Protein AF-0000000082643276 (afdb_homodimer)

Radius of gyration: 28.55 Å; Cα contacts (8 Å, |Δi|>4): 1232; chains: 2; bounding box: 53×88×65 Å

Foldseek 3Di:
DDFAEEEAEEPCLVVLCVVVVVVPDNHHYDRDYLQPDDQVSLLRGQEYEEQAHGPNDDNNNHQEYEHAALADCRPFAVDDDDPRHFYFYFDDCLLVLLLCVVVVVVQCVQVVVVVVVVCVVVVHDDDDDGDQLLPAEEEEEDQPPNVQSNLQSSVVSNHAYEYEDQVQDDDPSHPGGGYPVCLLVRQCRHQEYEYQDHDYPVQQQCAALVNLVSAAQHEYEYLHEARSHDVVSVVVSCVVNSYVAYEYQYHPDPPPDPPDPLVPPPRYHYHPNVSGDRDSVSSNVRVVVQVVCVVVVHDDPRTDDSVVSD/DDFAEEEAEEPCLVVLCVVVVVVPDNHHYDRDYLQPDDQVSLLRGQEYEEQAAGPNDDNNNHQEYEHAALADCRPFAVDDDDPRHWYFYFDDCLLVLLLCVVVVVVQCVQVVVVVVVVCVVVVHDDDDDGDQLLPAEEEEEDQPPSVQSNLQSSVVSNHAYEYEDQVQDDDPSHPGGGYPVCLLVRQCRHQEYEYQDHDYPVQQQCAALVNLVSAAQHEYEYLHEARSHDVVSVVVSCVVNSYVAYEYQYHPDPPPDPPDPLVPPPRYHYHPNVSGDRDSVSSNVRVVVQVVCVVVVHDDPRTDDSVRSD

Sequence (620 aa):
MQLENILVTGRLYQDMARMLQGKQMNKNFLFVEEDEVCRDDFFWADVYVGFRPTAYFEFGNIRWVHSLGAGVDSFLFNREWKEDVLLTRTIGSFGRQISEYCLSYILRDLQCHDVYGWYQSQQQWKPLAPKPLQEQRIVIYGTGMIGQELAKHLRFFGAQSIGISLSGRAKPHFTDVVPVGRAKEVLPKADWVISTLPLTQQTYRLFSEEIFSYVKNAGFINVGRGDTVDEVALLNALESRHLRLAILDVFTKEPLPLESPLWQHPNVIITPHISALTSPEEAVRCFLETLQNIEMNKPLHNRVDIRKGYMQLENILVTGRLYQDMARMLQGKQMNKNFLFVEEDEVCRDDFFWADVYVGFRPTAYFEFGNIRWVHSLGAGVDSFLFNREWKEDVLLTRTIGSFGRQISEYCLSYILRDLQCHDVYGWYQSQQQWKPLAPKPLQEQRIVIYGTGMIGQELAKHLRFFGAQSIGISLSGRAKPHFTDVVPVGRAKEVLPKADWVISTLPLTQQTYRLFSEEIFSYVKNAGFINVGRGDTVDEVALLNALESRHLRLAILDVFTKEPLPLESPLWQHPNVIITPHISALTSPEEAVRCFLETLQNIEMNKPLHNRVDIRKGY

Solvent-accessible surface area (backbone atoms only — not comparable to full-atom values): 32160 Å² total; per-residue (Å²): 114,93,73,48,29,37,34,31,26,40,95,49,24,66,58,37,45,62,58,53,67,68,64,73,63,96,56,46,76,44,72,38,54,51,91,69,56,48,59,66,54,27,60,62,15,26,28,42,34,24,63,54,72,46,97,56,64,58,56,73,50,39,42,34,37,38,27,50,33,76,63,48,31,74,59,40,52,97,46,83,74,65,84,83,40,47,45,32,36,37,69,76,65,47,22,59,38,36,33,53,46,53,48,21,54,52,34,34,58,35,61,38,49,67,59,35,52,52,30,33,76,65,59,47,83,70,76,68,85,54,56,63,60,45,77,39,34,33,33,30,37,28,63,51,71,46,34,29,41,31,27,40,57,42,38,74,59,49,23,44,30,36,28,30,30,86,80,21,64,78,52,73,57,39,81,42,37,38,28,58,91,51,43,70,76,53,35,50,71,21,48,30,38,37,33,54,36,69,42,30,87,84,31,49,39,52,46,23,56,70,56,41,67,37,29,53,50,14,34,36,36,36,69,38,42,20,53,24,41,29,64,67,35,50,53,50,24,46,73,71,44,20,26,62,32,37,40,34,27,46,46,76,50,80,72,69,58,81,80,45,69,62,55,71,39,88,51,44,46,60,49,67,56,56,48,54,74,75,45,52,66,53,46,49,50,40,51,49,53,50,51,51,24,51,64,66,71,43,85,66,93,44,56,47,39,76,91,69,37,82,112,92,73,48,30,36,35,31,27,39,96,50,23,65,56,37,47,62,58,51,66,69,65,73,63,99,56,47,76,46,73,39,53,49,91,68,56,48,58,66,53,28,60,63,14,26,28,41,34,25,62,55,72,46,97,55,64,57,56,73,51,39,43,35,38,38,27,53,31,76,63,48,30,74,58,40,55,97,46,83,72,64,85,83,41,47,46,31,35,35,70,76,65,47,21,60,37,37,32,53,45,53,48,20,54,52,33,35,59,34,60,39,50,68,59,34,52,51,30,34,76,65,61,48,82,71,78,68,85,54,54,62,60,45,75,38,36,33,34,30,35,28,63,52,71,46,34,29,42,30,27,41,57,41,38,76,60,49,24,46,29,35,28,29,30,84,81,22,65,79,52,73,58,38,81,42,36,37,28,58,90,52,43,71,76,53,35,50,71,20,48,30,39,35,35,53,36,67,43,30,86,82,31,49,39,51,43,23,57,70,56,42,66,35,30,52,50,14,34,35,36,38,70,38,42,20,53,24,43,30,64,67,35,49,52,50,24,45,73,72,43,21,24,62,34,38,39,33,26,45,47,76,50,80,72,69,57,80,81,45,68,63,55,71,39,89,49,43,46,61,48,67,56,55,47,53,74,75,46,52,66,52,45,48,50,41,51,50,52,50,50,49,24,52,65,66,70,42,86,66,91,44,55,48,40,75,91,71,36,81

Organism: NCBI:txid247480

Secondary structure (DSSP, 8-state):
----EEEE-STTHHHHHHHHHTT--SSEEEE--GGG--HHHHHH-SEEEESS--TT---TT--EEEESSS--HHHHTT----TTSEEEE--STHHHHHHHHHHHHHHHHHTTHHHHHHHHHTT-----PPPPGGG-EEEEE--SHHHHHHHHHHHHTT-EEEEEESS----TT-SEEEEGGGHHHHGGG-SEEEE-----TTTTT-BSHHHHHH-SSEEEEE-S-GGGB-HHHHHHHHHTTSEEEEEES--SSSSPPTT-GGGT-TTEEE--S-SS---HHHHHHHHHHHHHHHHTT---TTB--TTTT-/----EEEE-STTHHHHHHHHHTT--SSEEEE--GGG--HHHHHH-SEEEESS--TT---TT--EEEESSS--HHHHTT----TTSEEEE--STHHHHHHHHHHHHHHHHHTTHHHHHHHHHTT-----PPPPGGG-EEEEE--SHHHHHHHHHHHHTT-EEEEEESS----TT-SEEEEGGGHHHHGGG-SEEEE-----TTTTT-BSHHHHHH--SEEEEE-S-GGGB-HHHHHHHHHTTSEEEEEES--SSSSPPTT-GGGT-TTEEE--S-SS---HHHHHHHHHHHHHHHHTT---TTB--TTTT-

pLDDT: mean 96.64, std 3.04, range [72.56, 98.94]

Nearest PDB structures (foldseek):
  3hg7-assembly1_A  TM=8.848E-01  e=7.374E-30  Aeromonas salmonicida subsp. salmonicida A449
  5vg6-assembly2_B  TM=8.980E-01  e=2.659E-27  Xanthobacter autotrophicus Py2
  4n18-assembly1_A-2  TM=8.688E-01  e=8.371E-26  Klebsiella pneumoniae 342
  6p35-assembly1_A  TM=8.438E-01  e=7.559E-25  Escherichia coli BL21(DE3)
  3pp8-assembly1_A-2  TM=8.142E-01  e=5.380E-24  Salmonella enterica subsp. enterica serovar Typhimurium str. LT2

InterPro domains:
  IPR006140 D-isomer specific 2-hydroxyacid dehydrogenase, NAD-binding domain [PF02826] (119-275)
  IPR036291 NAD(P)-binding domain superfamily [SSF51735] (98-275)

Structure (mmCIF, N/CA/C/O backbone):
data_AF-0000000082643276-model_v1
#
loop_
_entity.id
_entity.type
_entity.pdbx_description
1 polymer 'Phosphoglycerate dehydrogenase-like enzyme'
#
loop_
_atom_site.group_PDB
_atom_site.id
_atom_site.type_symbol
_atom_site.label_atom_id
_atom_site.label_alt_id
_atom_site.label_comp_id
_atom_site.label_asym_id
_atom_site.label_entity_id
_atom_site.label_seq_id
_atom_site.pdbx_PDB_ins_code
_atom_site.Cartn_x
_atom_site.Cartn_y
_atom_site.Cartn_z
_atom_site.occupancy
_atom_site.B_iso_or_equiv
_atom_site.auth_seq_id
_atom_site.auth_comp_id
_atom_site.auth_asym_id
_atom_site.auth_atom_id
_atom_site.pdbx_PDB_model_num
ATOM 1 N N . MET A 1 1 ? -8.695 -28.203 -34.219 1 72.69 1 MET A N 1
ATOM 2 C CA . MET A 1 1 ? -8.734 -29.266 -33.219 1 72.69 1 MET A CA 1
ATOM 3 C C . MET A 1 1 ? -10.133 -29.422 -32.625 1 72.69 1 MET A C 1
ATOM 5 O O . MET A 1 1 ? -10.75 -28.438 -32.219 1 72.69 1 MET A O 1
ATOM 9 N N . GLN A 1 2 ? -10.773 -30.469 -32.875 1 80.5 2 GLN A N 1
ATOM 10 C CA . GLN A 1 2 ? -12.117 -30.672 -32.375 1 80.5 2 GLN A CA 1
ATOM 11 C C . GLN A 1 2 ? -12.094 -31.094 -30.891 1 80.5 2 GLN A C 1
ATOM 13 O O . GLN A 1 2 ? -11.508 -32.125 -30.562 1 80.5 2 GLN A O 1
ATOM 18 N N . LEU A 1 3 ? -12.461 -30.234 -29.969 1 91.94 3 LEU A N 1
ATOM 19 C CA . LEU A 1 3 ? -12.5 -30.469 -28.531 1 91.94 3 LEU A CA 1
ATOM 20 C C . LEU A 1 3 ? -13.938 -30.641 -28.047 1 91.94 3 LEU A C 1
ATOM 22 O O . LEU A 1 3 ? -14.727 -29.688 -28.125 1 91.94 3 LEU A O 1
ATOM 26 N N . GLU A 1 4 ? -14.258 -31.828 -27.578 1 95 4 GLU A N 1
ATOM 27 C CA . GLU A 1 4 ? -15.648 -32.094 -27.25 1 95 4 GLU A CA 1
ATOM 28 C C . GLU A 1 4 ? -15.812 -32.469 -25.781 1 95 4 GLU A C 1
ATOM 30 O O . GLU A 1 4 ? -16.781 -32.062 -25.141 1 95 4 GLU A O 1
ATOM 35 N N . ASN A 1 5 ? -14.898 -33.281 -25.234 1 97.38 5 ASN A N 1
ATOM 36 C CA . ASN A 1 5 ? -14.977 -33.781 -23.875 1 97.38 5 ASN A CA 1
ATOM 37 C C . ASN A 1 5 ? -14 -33.094 -22.953 1 97.38 5 ASN A C 1
ATOM 39 O O . ASN A 1 5 ? -12.781 -33.25 -23.094 1 97.38 5 ASN A O 1
ATOM 43 N N . ILE A 1 6 ? -14.555 -32.344 -21.984 1 98 6 ILE A N 1
ATOM 44 C CA . ILE A 1 6 ? -13.734 -31.453 -21.156 1 98 6 ILE A CA 1
ATOM 45 C C . ILE A 1 6 ? -13.82 -31.906 -19.703 1 98 6 ILE A C 1
ATOM 47 O O . ILE A 1 6 ? -14.898 -31.891 -19.109 1 98 6 ILE A O 1
ATOM 51 N N . LEU A 1 7 ? -12.695 -32.312 -19.141 1 98.12 7 LEU A N 1
ATOM 52 C CA . LEU A 1 7 ? -12.586 -32.688 -17.719 1 98.12 7 LEU A CA 1
ATOM 53 C C . LEU A 1 7 ? -12.109 -31.484 -16.906 1 98.12 7 LEU A C 1
ATOM 55 O O . LEU A 1 7 ? -11.023 -30.953 -17.141 1 98.12 7 LEU A O 1
ATOM 59 N N . VAL A 1 8 ? -12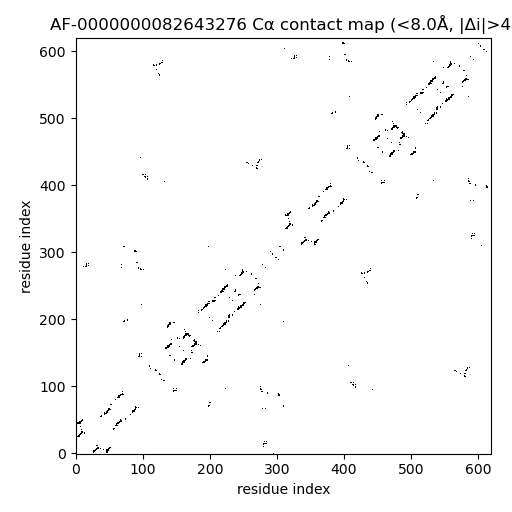.906 -30.984 -15.961 1 98.38 8 VAL A N 1
ATOM 60 C CA . VAL A 1 8 ? -12.578 -29.859 -15.094 1 98.38 8 VAL A CA 1
ATOM 61 C C . VAL A 1 8 ? -12.477 -30.328 -13.648 1 98.38 8 VAL A C 1
ATOM 63 O O . VAL A 1 8 ? -13.391 -30.984 -13.133 1 98.38 8 VAL A O 1
ATOM 66 N N . THR A 1 9 ? -11.359 -30.094 -13.039 1 98.12 9 THR A N 1
ATOM 67 C CA . THR A 1 9 ? -11.156 -30.469 -11.641 1 98.12 9 THR A CA 1
ATOM 68 C C . THR A 1 9 ? -10.484 -29.328 -10.875 1 98.12 9 THR A C 1
ATOM 70 O O . THR A 1 9 ? -10.375 -28.203 -11.375 1 98.12 9 THR A O 1
ATOM 73 N N . GLY A 1 10 ? -10.133 -29.594 -9.602 1 95.5 10 GLY A N 1
ATOM 74 C CA . GLY A 1 10 ? -9.516 -28.594 -8.758 1 95.5 10 GLY A CA 1
ATOM 75 C C . GLY A 1 10 ? -10.508 -27.859 -7.867 1 95.5 10 GLY A C 1
ATOM 76 O O . GLY A 1 10 ? -11.695 -28.172 -7.875 1 95.5 10 GLY A O 1
ATOM 77 N N . ARG A 1 11 ? -10.055 -26.859 -7.172 1 94.31 11 ARG A N 1
ATOM 78 C CA . ARG A 1 11 ? -10.844 -26.219 -6.113 1 94.31 11 ARG A CA 1
ATOM 79 C C . ARG A 1 11 ? -11.953 -25.359 -6.699 1 94.31 11 ARG A C 1
ATOM 81 O O . ARG A 1 11 ? -12.898 -24.984 -5.992 1 94.31 11 ARG A O 1
ATOM 88 N N . LEU A 1 12 ? -11.836 -25.078 -8.016 1 97.19 12 LEU A N 1
ATOM 89 C CA . LEU A 1 12 ? -12.82 -24.172 -8.609 1 97.19 12 LEU A CA 1
ATOM 90 C C . LEU A 1 12 ? -13.852 -24.953 -9.422 1 97.19 12 LEU A C 1
ATOM 92 O O . LEU A 1 12 ? -14.711 -24.359 -10.07 1 97.19 12 LEU A O 1
ATOM 96 N N . TYR A 1 13 ? -13.797 -26.266 -9.422 1 97.44 13 TYR A N 1
ATOM 97 C CA . TYR A 1 13 ? -14.555 -27.047 -10.398 1 97.44 13 TYR A CA 1
ATOM 98 C C . TYR A 1 13 ? -16.062 -26.828 -10.219 1 97.44 13 TYR A C 1
ATOM 100 O O . TYR A 1 13 ? -16.797 -26.75 -11.195 1 97.44 13 TYR A O 1
ATOM 108 N N . GLN A 1 14 ? -16.516 -26.625 -8.93 1 97.62 14 GLN A N 1
ATOM 109 C CA . GLN A 1 14 ? -17.953 -26.438 -8.695 1 97.62 14 GLN A CA 1
ATOM 110 C C . GLN A 1 14 ? -18.406 -25.078 -9.188 1 97.62 14 GLN A C 1
ATOM 112 O O . GLN A 1 14 ? -19.469 -24.969 -9.812 1 97.62 14 GLN A O 1
ATOM 117 N N . ASP A 1 15 ? -17.641 -24.125 -8.82 1 97.56 15 ASP A N 1
ATOM 118 C CA . ASP A 1 15 ? -17.984 -22.781 -9.281 1 97.56 15 ASP A CA 1
ATOM 119 C C . ASP A 1 15 ? -17.984 -22.703 -10.805 1 97.56 15 ASP A C 1
ATOM 121 O O . ASP A 1 15 ? -18.859 -22.078 -11.398 1 97.56 15 ASP A O 1
ATOM 125 N N . MET A 1 16 ? -17 -23.312 -11.422 1 97.5 16 MET A N 1
ATOM 126 C CA . MET A 1 16 ? -16.922 -23.328 -12.883 1 97.5 16 MET A CA 1
ATOM 127 C C . MET A 1 16 ? -18.109 -24.062 -13.492 1 97.5 16 MET A C 1
ATOM 129 O O . MET A 1 16 ? -18.641 -23.656 -14.523 1 97.5 16 MET A O 1
ATOM 133 N N . ALA A 1 17 ? -18.531 -25.141 -12.852 1 96.88 17 ALA A N 1
ATOM 134 C CA . ALA A 1 17 ? -19.688 -25.891 -13.32 1 96.88 17 ALA A CA 1
ATOM 135 C C . ALA A 1 17 ? -20.938 -25.016 -13.375 1 96.88 17 ALA A C 1
ATOM 137 O O . ALA A 1 17 ? -21.641 -25 -14.383 1 96.88 17 ALA A O 1
ATOM 138 N N . ARG A 1 18 ? -21.156 -24.266 -12.352 1 95.88 18 ARG A N 1
ATOM 139 C CA . ARG A 1 18 ? -22.312 -23.391 -12.273 1 95.88 18 ARG A CA 1
ATOM 140 C C . ARG A 1 18 ? -22.297 -22.344 -13.383 1 95.88 18 ARG A C 1
ATOM 142 O O . ARG A 1 18 ? -23.328 -22.047 -13.984 1 95.88 18 ARG A O 1
ATOM 149 N N . MET A 1 19 ? -21.094 -21.859 -13.688 1 96 19 MET A N 1
ATOM 150 C CA . MET A 1 19 ? -20.969 -20.781 -14.664 1 96 19 MET A CA 1
ATOM 151 C C . MET A 1 19 ? -21.031 -21.328 -16.094 1 96 19 MET A C 1
ATOM 153 O O . MET A 1 19 ? -21.625 -20.688 -16.969 1 96 19 MET A O 1
ATOM 157 N N . LEU A 1 20 ? -20.484 -22.469 -16.297 1 95.06 20 LEU A N 1
ATOM 158 C CA . LEU A 1 20 ? -20.359 -23.016 -17.641 1 95.06 20 LEU A CA 1
ATOM 159 C C . LEU A 1 20 ? -21.656 -23.719 -18.062 1 95.06 20 LEU A C 1
ATOM 161 O O . LEU A 1 20 ? -21.984 -23.75 -19.234 1 95.06 20 LEU A O 1
ATOM 165 N N . GLN A 1 21 ? -22.281 -24.344 -17.156 1 89.06 21 GLN A N 1
ATOM 166 C CA . GLN A 1 21 ? -23.547 -24.984 -17.469 1 89.06 21 GLN A CA 1
ATOM 167 C C . GLN A 1 21 ? -24.609 -23.969 -17.859 1 89.06 21 GLN A C 1
ATOM 169 O O . GLN A 1 21 ? -25.516 -24.266 -18.641 1 89.06 21 GLN A O 1
ATOM 174 N N . GLY A 1 22 ? -24.484 -22.734 -17.375 1 81.81 22 GLY A N 1
ATOM 175 C CA . GLY A 1 22 ? -25.391 -21.656 -17.734 1 81.81 22 GLY A CA 1
ATOM 176 C C . GLY A 1 22 ? -25.188 -21.156 -19.156 1 81.81 22 GLY A C 1
ATOM 177 O O . GLY A 1 22 ? -26.078 -20.547 -19.734 1 81.81 22 GLY A O 1
ATOM 178 N N . LYS A 1 23 ? -24.094 -21.25 -19.859 1 84.19 23 LYS A N 1
ATOM 179 C CA . LYS A 1 23 ? -23.734 -20.641 -21.156 1 84.19 23 LYS A CA 1
ATOM 180 C C . LYS A 1 23 ? -24.094 -21.562 -22.312 1 84.19 23 LYS A C 1
ATOM 182 O O . LYS A 1 23 ? -24.078 -21.156 -23.469 1 84.19 23 LYS A O 1
ATOM 187 N N . GLN A 1 24 ? -24.906 -22.531 -22.188 1 77.5 24 GLN A N 1
ATOM 188 C CA . GLN A 1 24 ? -25.375 -23.453 -23.219 1 77.5 24 GLN A CA 1
ATOM 189 C C . GLN A 1 24 ? -24.266 -23.734 -24.234 1 77.5 24 GLN A C 1
ATOM 191 O O . GLN A 1 24 ? -24.391 -23.359 -25.406 1 77.5 24 GLN A O 1
ATOM 196 N N . MET A 1 25 ? -23.234 -24.281 -23.922 1 83.94 25 MET A N 1
ATOM 197 C CA . MET A 1 25 ? -22.125 -24.656 -24.812 1 83.94 25 MET A CA 1
ATOM 198 C C . MET A 1 25 ? -22.344 -26.062 -25.375 1 83.94 25 MET A C 1
ATOM 200 O O . MET A 1 25 ? -22.984 -26.906 -24.75 1 83.94 25 MET A O 1
ATOM 204 N N . ASN A 1 26 ? -21.969 -26.234 -26.688 1 89 26 ASN A N 1
ATOM 205 C CA . ASN A 1 26 ? -22.047 -27.531 -27.344 1 89 26 ASN A CA 1
ATOM 206 C C . ASN A 1 26 ? -20.828 -28.391 -27.016 1 89 26 ASN A C 1
ATOM 208 O O . ASN A 1 26 ? -20.109 -28.812 -27.922 1 89 26 ASN A O 1
ATOM 212 N N . LYS A 1 27 ? -20.484 -28.547 -25.719 1 94.81 27 LYS A N 1
ATOM 213 C CA . LYS A 1 27 ? -19.375 -29.359 -25.203 1 94.81 27 LYS A CA 1
ATOM 214 C C . LYS A 1 27 ? -19.844 -30.297 -24.094 1 94.81 27 LYS A C 1
ATOM 216 O O . LYS A 1 27 ? -20.891 -30.062 -23.484 1 94.81 27 LYS A O 1
ATOM 221 N N . ASN A 1 28 ? -19.156 -31.391 -23.938 1 95.81 28 ASN A N 1
ATOM 222 C CA . ASN A 1 28 ? -19.406 -32.312 -22.828 1 95.81 28 ASN A CA 1
ATOM 223 C C . ASN A 1 28 ? -18.453 -32.031 -21.672 1 95.81 28 ASN A C 1
ATOM 225 O O . ASN A 1 28 ? -17.25 -32.281 -21.766 1 95.81 28 ASN A O 1
ATOM 229 N N . PHE A 1 29 ? -19.031 -31.531 -20.578 1 96.81 29 PHE A N 1
ATOM 230 C CA . PHE A 1 29 ? -18.203 -31.234 -19.422 1 96.81 29 PHE A CA 1
ATOM 231 C C . PHE A 1 29 ? -18.359 -32.312 -18.359 1 96.81 29 PHE A C 1
ATOM 233 O O . PHE A 1 29 ? -19.453 -32.812 -18.125 1 96.81 29 PHE A O 1
ATOM 240 N N . LEU A 1 30 ? -17.281 -32.688 -17.797 1 97.25 30 LEU A N 1
ATOM 241 C CA . LEU A 1 30 ? -17.234 -33.5 -16.594 1 97.25 30 LEU A CA 1
ATOM 242 C C . LEU A 1 30 ? -16.531 -32.75 -15.469 1 97.25 30 LEU A C 1
ATOM 244 O O . LEU A 1 30 ? -15.336 -32.469 -15.57 1 97.25 30 LEU A O 1
ATOM 248 N N . PHE A 1 31 ? -17.25 -32.406 -14.453 1 97.88 31 PHE A N 1
ATOM 249 C CA . PHE A 1 31 ? -16.719 -31.719 -13.281 1 97.88 31 PHE A CA 1
ATOM 250 C C . PHE A 1 31 ? -16.516 -32.719 -12.133 1 97.88 31 PHE A C 1
ATOM 252 O O . PHE A 1 31 ? -17.469 -33.312 -11.641 1 97.88 31 PHE A O 1
ATOM 259 N N . VAL A 1 32 ? -15.227 -32.875 -11.773 1 97.12 32 VAL A N 1
ATOM 260 C CA . VAL A 1 32 ? -14.906 -33.906 -10.812 1 97.12 32 VAL A CA 1
ATOM 261 C C . VAL A 1 32 ? -13.953 -33.375 -9.75 1 97.12 32 VAL A C 1
ATOM 263 O O . VAL A 1 32 ? -13.055 -32.594 -10.062 1 97.12 32 VAL A O 1
ATOM 266 N N . GLU A 1 33 ? -14.195 -33.75 -8.523 1 96.56 33 GLU A N 1
ATOM 267 C CA . GLU A 1 33 ? -13.242 -33.438 -7.465 1 96.56 33 GLU A CA 1
ATOM 268 C C . GLU A 1 33 ? -11.883 -34.062 -7.742 1 96.56 33 GLU A C 1
ATOM 270 O O . GLU A 1 33 ? -11.797 -35.188 -8.25 1 96.56 33 GLU A O 1
ATOM 275 N N . GLU A 1 34 ? -10.898 -33.344 -7.387 1 95.31 34 GLU A N 1
ATOM 276 C CA . GLU A 1 34 ? -9.531 -33.75 -7.723 1 95.31 34 GLU A CA 1
ATOM 277 C C . GLU A 1 34 ? -9.234 -35.188 -7.301 1 95.31 34 GLU A C 1
ATOM 279 O O . GLU A 1 34 ? -8.648 -35.938 -8.062 1 95.31 34 GLU A O 1
ATOM 284 N N . ASP A 1 35 ? -9.648 -35.594 -6.109 1 94.69 35 ASP A N 1
ATOM 285 C CA . ASP A 1 35 ? -9.328 -36.906 -5.547 1 94.69 35 ASP A CA 1
ATOM 286 C C . ASP A 1 35 ? -10.188 -38 -6.172 1 94.69 35 ASP A C 1
ATOM 288 O O . ASP A 1 35 ? -9.914 -39.188 -5.996 1 94.69 35 ASP A O 1
ATOM 292 N N . GLU A 1 36 ? -11.164 -37.594 -6.938 1 96.44 36 GLU A N 1
ATOM 293 C CA . GLU A 1 36 ? -12.102 -38.562 -7.508 1 96.44 36 GLU A CA 1
ATOM 294 C C . GLU A 1 36 ? -11.82 -38.781 -8.992 1 96.44 36 GLU A C 1
ATOM 296 O O . GLU A 1 36 ? -12.438 -39.656 -9.625 1 96.44 36 GLU A O 1
ATOM 301 N N . VAL A 1 37 ? -10.945 -38 -9.516 1 96.75 37 VAL A N 1
ATOM 302 C CA . VAL A 1 37 ? -10.586 -38.219 -10.914 1 96.75 37 VAL A CA 1
ATOM 303 C C . VAL A 1 37 ? -9.945 -39.562 -11.102 1 96.75 37 VAL A C 1
ATOM 305 O O . VAL A 1 37 ? -9.023 -39.938 -10.367 1 96.75 37 VAL A O 1
ATOM 308 N N . CYS A 1 38 ? -10.336 -40.344 -12.047 1 95.19 38 CYS A N 1
ATOM 309 C CA . CYS A 1 38 ? -9.797 -41.688 -12.281 1 95.19 38 CYS A CA 1
ATOM 310 C C . CYS A 1 38 ? -9.195 -41.781 -13.68 1 95.19 38 CYS A C 1
ATOM 312 O O . CYS A 1 38 ? -9.297 -40.844 -14.477 1 95.19 38 CYS A O 1
ATOM 314 N N . ARG A 1 39 ? -8.641 -42.906 -13.914 1 94.12 39 ARG A N 1
ATOM 315 C CA . ARG A 1 39 ? -7.934 -43.125 -15.172 1 94.12 39 ARG A CA 1
ATOM 316 C C . ARG A 1 39 ? -8.883 -43.031 -16.359 1 94.12 39 ARG A C 1
ATOM 318 O O . ARG A 1 39 ? -8.523 -42.469 -17.391 1 94.12 39 ARG A O 1
ATOM 325 N N . ASP A 1 40 ? -10.023 -43.562 -16.219 1 95.56 40 ASP A N 1
ATOM 326 C CA . ASP A 1 40 ? -11 -43.594 -17.312 1 95.56 40 ASP A CA 1
ATOM 327 C C . ASP A 1 40 ? -11.359 -42.156 -17.766 1 95.56 40 ASP A C 1
ATOM 329 O O . ASP A 1 40 ? -11.672 -41.938 -18.938 1 95.56 40 ASP A O 1
ATOM 333 N N . ASP A 1 41 ? -11.328 -41.25 -16.844 1 96.75 41 ASP A N 1
ATOM 334 C CA . ASP A 1 41 ? -11.641 -39.875 -17.188 1 96.75 41 ASP A CA 1
ATOM 335 C C . ASP A 1 41 ? -10.664 -39.312 -18.219 1 96.75 41 ASP A C 1
ATOM 337 O O . ASP A 1 41 ? -11.055 -38.531 -19.094 1 96.75 41 ASP A O 1
ATOM 341 N N . PHE A 1 42 ? -9.43 -39.719 -18.172 1 96.12 42 PHE A N 1
ATOM 342 C CA . PHE A 1 42 ? -8.391 -39.219 -19.062 1 96.12 42 PHE A CA 1
ATOM 343 C C . PHE A 1 42 ? -8.523 -39.844 -20.453 1 96.12 42 PHE A C 1
ATOM 345 O O . PHE A 1 42 ? -8.023 -39.281 -21.438 1 96.12 42 PHE A O 1
ATOM 352 N N . PHE A 1 43 ? -9.172 -40.969 -20.516 1 95.75 43 PHE A N 1
ATOM 353 C CA . PHE A 1 43 ? -9.414 -41.625 -21.812 1 95.75 43 PHE A CA 1
ATOM 354 C C . PHE A 1 43 ? -10.711 -41.125 -22.422 1 95.75 43 PHE A C 1
ATOM 356 O O . PHE A 1 43 ? -10.914 -41.219 -23.641 1 95.75 43 PHE A O 1
ATOM 363 N N . TRP A 1 44 ? -11.453 -40.531 -21.578 1 96.5 44 TRP A N 1
ATOM 364 C CA . TRP A 1 44 ? -12.688 -39.938 -22.062 1 96.5 44 TRP A CA 1
ATOM 365 C C . TRP A 1 44 ? -12.43 -38.5 -22.547 1 96.5 44 TRP A C 1
ATOM 367 O O . TRP A 1 44 ? -12.961 -38.094 -23.594 1 96.5 44 TRP A O 1
ATOM 377 N N . ALA A 1 45 ? -11.617 -37.781 -21.891 1 97.06 45 ALA A N 1
ATOM 378 C CA . ALA A 1 45 ? -11.477 -36.344 -22.062 1 97.06 45 ALA A CA 1
ATOM 379 C C . ALA A 1 45 ? -10.523 -36.031 -23.203 1 97.06 45 ALA A C 1
ATOM 381 O O . ALA A 1 45 ? -9.508 -36.719 -23.391 1 97.06 45 ALA A O 1
ATOM 382 N N . ASP A 1 46 ? -10.828 -34.844 -23.891 1 96.81 46 ASP A N 1
ATOM 383 C CA . ASP A 1 46 ? -9.93 -34.188 -24.844 1 96.81 46 ASP A CA 1
ATOM 384 C C . ASP A 1 46 ? -9.125 -33.094 -24.156 1 96.81 46 ASP A C 1
ATOM 386 O O . ASP A 1 46 ? -8.062 -32.688 -24.641 1 96.81 46 ASP A O 1
ATOM 390 N N . VAL A 1 47 ? -9.781 -32.594 -23.188 1 98.19 47 VAL A N 1
ATOM 391 C CA . VAL A 1 47 ? -9.25 -31.422 -22.516 1 98.19 47 VAL A CA 1
ATOM 392 C C . VAL A 1 47 ? -9.195 -31.688 -21 1 98.19 47 VAL A C 1
ATOM 394 O O . VAL A 1 47 ? -10.148 -32.219 -20.422 1 98.19 47 VAL A O 1
ATOM 397 N N . TYR A 1 48 ? -8.086 -31.328 -20.375 1 98.31 48 TYR A N 1
ATOM 398 C CA . TYR A 1 48 ? -7.941 -31.344 -18.938 1 98.31 48 TYR A CA 1
ATOM 399 C C . TYR A 1 48 ? -7.797 -29.938 -18.375 1 98.31 48 TYR A C 1
ATOM 401 O O . TYR A 1 48 ? -6.926 -29.172 -18.812 1 98.31 48 TYR A O 1
ATOM 409 N N . VAL A 1 49 ? -8.648 -29.531 -17.469 1 98.56 49 VAL A N 1
ATOM 410 C CA . VAL A 1 49 ? -8.633 -28.219 -16.844 1 98.56 49 VAL A CA 1
ATOM 411 C C . VAL A 1 49 ? -8.461 -28.359 -15.336 1 98.56 49 VAL A C 1
ATOM 413 O O . VAL A 1 49 ? -9.305 -28.953 -14.664 1 98.56 49 VAL A O 1
ATOM 416 N N . GLY A 1 50 ? -7.391 -27.859 -14.805 1 98 50 GLY A N 1
ATOM 417 C CA . GLY A 1 50 ? -7.137 -27.922 -13.375 1 98 50 GLY A CA 1
ATOM 418 C C . GLY A 1 50 ? -5.898 -27.141 -12.961 1 98 50 GLY A C 1
ATOM 419 O O . GLY A 1 50 ? -5.25 -26.5 -13.789 1 98 50 GLY A O 1
ATOM 420 N N . PHE A 1 51 ? -5.566 -27.188 -11.695 1 97.31 51 PHE A N 1
ATOM 421 C CA . PHE A 1 51 ? -4.422 -26.453 -11.172 1 97.31 51 PHE A CA 1
ATOM 422 C C . PHE A 1 51 ? -3.15 -27.281 -11.281 1 97.31 51 PHE A C 1
ATOM 424 O O . PHE A 1 51 ? -2.051 -26.734 -11.375 1 97.31 51 PHE A O 1
ATOM 431 N N . ARG A 1 52 ? -3.299 -28.516 -11.172 1 96.44 52 ARG A N 1
ATOM 432 C CA . ARG A 1 52 ? -2.197 -29.484 -11.156 1 96.44 52 ARG A CA 1
ATOM 433 C C . ARG A 1 52 ? -2.66 -30.859 -11.617 1 96.44 52 ARG A C 1
ATOM 435 O O . ARG A 1 52 ? -3.859 -31.141 -11.633 1 96.44 52 ARG A O 1
ATOM 442 N N . PRO A 1 53 ? -1.705 -31.703 -12.039 1 96.56 53 PRO A N 1
ATOM 443 C CA . PRO A 1 53 ? -2.09 -33.094 -12.328 1 96.56 53 PRO A CA 1
ATOM 444 C C . PRO A 1 53 ? -2.615 -33.812 -11.102 1 96.56 53 PRO A C 1
ATOM 446 O O . PRO A 1 53 ? -2.107 -33.625 -9.992 1 96.56 53 PRO A O 1
ATOM 449 N N . THR A 1 54 ? -3.631 -34.531 -11.336 1 95.81 54 THR A N 1
ATOM 450 C CA . THR A 1 54 ? -4.133 -35.406 -10.266 1 95.81 54 THR A CA 1
ATOM 451 C C . THR A 1 54 ? -3.275 -36.656 -10.125 1 95.81 54 THR A C 1
ATOM 453 O O . THR A 1 54 ? -2.352 -36.875 -10.914 1 95.81 54 THR A O 1
ATOM 456 N N . ALA A 1 55 ? -3.477 -37.5 -9.117 1 90 55 ALA A N 1
ATOM 457 C CA . ALA A 1 55 ? -2.682 -38.688 -8.82 1 90 55 ALA A CA 1
ATOM 458 C C . ALA A 1 55 ? -2.639 -39.625 -10.023 1 90 55 ALA A C 1
ATOM 460 O O . ALA A 1 55 ? -1.609 -40.25 -10.297 1 90 55 ALA A O 1
ATOM 461 N N . TYR A 1 56 ? -3.662 -39.688 -10.906 1 87.69 56 TYR A N 1
ATOM 462 C CA . TYR A 1 56 ? -3.738 -40.625 -12.008 1 87.69 56 TYR A CA 1
ATOM 463 C C . TYR A 1 56 ? -3.596 -39.938 -13.352 1 87.69 56 TYR A C 1
ATOM 465 O O . TYR A 1 56 ? -4.086 -40.406 -14.375 1 87.69 56 TYR A O 1
ATOM 473 N N . PHE A 1 57 ? -2.936 -38.781 -13.242 1 94 57 PHE A N 1
ATOM 474 C CA . PHE A 1 57 ? -2.834 -38 -14.461 1 94 57 PHE A CA 1
ATOM 475 C C . PHE A 1 57 ? -2.08 -38.781 -15.539 1 94 57 PHE A C 1
ATOM 477 O O . PHE A 1 57 ? -0.959 -39.25 -15.312 1 94 57 PHE A O 1
ATOM 484 N N . GLU A 1 58 ? -2.693 -38.938 -16.688 1 93.69 58 GLU A N 1
ATOM 485 C CA . GLU A 1 58 ? -2.133 -39.469 -17.922 1 93.69 58 GLU A CA 1
ATOM 486 C C . GLU A 1 58 ? -2.689 -38.719 -19.141 1 93.69 58 GLU A C 1
ATOM 488 O O . GLU A 1 58 ? -3.789 -38.156 -19.078 1 93.69 58 GLU A O 1
ATOM 493 N N . PHE A 1 59 ? -1.993 -38.719 -20.125 1 95.62 59 PHE A N 1
ATOM 494 C CA . PHE A 1 59 ? -2.42 -37.938 -21.281 1 95.62 59 PHE A CA 1
ATOM 495 C C . PHE A 1 59 ? -3.625 -38.594 -21.969 1 95.62 59 PHE A C 1
ATOM 497 O O . PHE A 1 59 ? -4.539 -37.875 -22.406 1 95.62 59 PHE A O 1
ATOM 504 N N . GLY A 1 60 ? -3.611 -39.969 -22.016 1 94 60 GLY A N 1
ATOM 505 C CA . GLY A 1 60 ? -4.719 -40.625 -22.688 1 94 60 GLY A CA 1
ATOM 506 C C . GLY A 1 60 ? -5.09 -39.969 -24 1 94 60 GLY A C 1
ATOM 507 O O . GLY A 1 60 ? -4.25 -39.812 -24.891 1 94 60 GLY A O 1
ATOM 508 N N . ASN A 1 61 ? -6.352 -39.469 -24.078 1 95.06 61 ASN A N 1
ATOM 509 C CA . ASN A 1 61 ? -6.832 -38.844 -25.297 1 95.06 61 ASN A CA 1
ATOM 510 C C . ASN A 1 61 ? -6.695 -37.312 -25.203 1 95.06 61 ASN A C 1
ATOM 512 O O . ASN A 1 61 ? -7.23 -36.594 -26.047 1 95.06 61 ASN A O 1
ATOM 516 N N . ILE A 1 62 ? -6.066 -36.844 -24.203 1 97.19 62 ILE A N 1
ATOM 517 C CA . ILE A 1 62 ? -5.98 -35.406 -23.938 1 97.19 62 ILE A CA 1
ATOM 518 C C . ILE A 1 62 ? -5.176 -34.75 -25.062 1 97.19 62 ILE A C 1
ATOM 520 O O . ILE A 1 62 ? -4.098 -35.219 -25.422 1 97.19 62 ILE A O 1
ATOM 524 N N . ARG A 1 63 ? -5.715 -33.656 -25.516 1 97.69 63 ARG A N 1
ATOM 525 C CA . ARG A 1 63 ? -5.055 -32.875 -26.547 1 97.69 63 ARG A CA 1
ATOM 526 C C . ARG A 1 63 ? -4.723 -31.469 -26.031 1 97.69 63 ARG A C 1
ATOM 528 O O . ARG A 1 63 ? -3.871 -30.781 -26.609 1 97.69 63 ARG A O 1
ATOM 535 N N . TRP A 1 64 ? -5.375 -31.031 -25.016 1 98.38 64 TRP A N 1
ATOM 536 C CA . TRP A 1 64 ? -5.207 -29.703 -24.453 1 98.38 64 TRP A CA 1
ATOM 537 C C . TRP A 1 64 ? -5.32 -29.734 -22.938 1 98.38 64 TRP A C 1
ATOM 539 O O . TRP A 1 64 ? -6.285 -30.281 -22.391 1 98.38 64 TRP A O 1
ATOM 549 N N . VAL A 1 65 ? -4.266 -29.266 -22.281 1 98.62 65 VAL A N 1
ATOM 550 C CA . VAL A 1 65 ? -4.289 -29.016 -20.828 1 98.62 65 VAL A CA 1
ATOM 551 C C . VAL A 1 65 ? -4.328 -27.516 -20.562 1 98.62 65 VAL A C 1
ATOM 553 O O . VAL A 1 65 ? -3.506 -26.766 -21.078 1 98.62 65 VAL A O 1
ATOM 556 N N . HIS A 1 66 ? -5.289 -27.047 -19.781 1 98.62 66 HIS A N 1
ATOM 557 C CA . HIS A 1 66 ? -5.391 -25.656 -19.359 1 98.62 66 HIS A CA 1
ATOM 558 C C . HIS A 1 66 ? -5.215 -25.516 -17.859 1 98.62 66 HIS A C 1
ATOM 560 O O . HIS A 1 66 ? -6.082 -25.922 -17.094 1 98.62 66 HIS A O 1
ATOM 566 N N . SER A 1 67 ? -4.121 -24.938 -17.516 1 98.5 67 SER A N 1
ATOM 567 C CA . SER A 1 67 ? -3.871 -24.688 -16.094 1 98.5 67 SER A CA 1
ATOM 568 C C . SER A 1 67 ? -4.727 -23.531 -15.586 1 98.5 67 SER A C 1
ATOM 570 O O . SER A 1 67 ? -4.805 -22.469 -16.234 1 98.5 67 SER A O 1
ATOM 572 N N . LEU A 1 68 ? -5.297 -23.734 -14.438 1 97.94 68 LEU A N 1
ATOM 573 C CA . LEU A 1 68 ? -6.117 -22.688 -13.828 1 97.94 68 LEU A CA 1
ATOM 574 C C . LEU A 1 68 ? -5.254 -21.719 -13.047 1 97.94 68 LEU A C 1
ATOM 576 O O . LEU A 1 68 ? -5.742 -20.672 -12.609 1 97.94 68 LEU A O 1
ATOM 580 N N . GLY A 1 69 ? -3.961 -21.953 -12.891 1 96.62 69 GLY A N 1
ATOM 581 C CA . GLY A 1 69 ? -3.012 -21.062 -12.25 1 96.62 69 GLY A CA 1
ATOM 582 C C . GLY A 1 69 ? -2.064 -20.406 -13.234 1 96.62 69 GLY A C 1
ATOM 583 O O . GLY A 1 69 ? -1.964 -20.828 -14.391 1 96.62 69 GLY A O 1
ATOM 584 N N . ALA A 1 70 ? -1.391 -19.422 -12.734 1 94.31 70 ALA A N 1
ATOM 585 C CA . ALA A 1 70 ? -0.403 -18.719 -13.547 1 94.31 70 ALA A CA 1
ATOM 586 C C . ALA A 1 70 ? 0.842 -19.578 -13.758 1 94.31 70 ALA A C 1
ATOM 588 O O . ALA A 1 70 ? 1.496 -19.484 -14.805 1 94.31 70 ALA A O 1
ATOM 589 N N . GLY A 1 71 ? 1.232 -20.344 -12.773 1 95.12 71 GLY A N 1
ATOM 590 C CA . GLY A 1 71 ? 2.391 -21.219 -12.867 1 95.12 71 GLY A CA 1
ATOM 591 C C . GLY A 1 71 ? 2.045 -22.625 -13.336 1 95.12 71 GLY A C 1
ATOM 592 O O . GLY A 1 71 ? 0.97 -23.141 -13.016 1 95.12 71 GLY A O 1
ATOM 593 N N . VAL A 1 72 ? 3.016 -23.297 -14.055 1 97.5 72 VAL A N 1
ATOM 594 C CA . VAL A 1 72 ? 2.74 -24.625 -14.617 1 97.5 72 VAL A CA 1
ATOM 595 C C . VAL A 1 72 ? 3.828 -25.594 -14.188 1 97.5 72 VAL A C 1
ATOM 597 O O . VAL A 1 72 ? 4.012 -26.641 -14.812 1 97.5 72 VAL A O 1
ATOM 600 N N . ASP A 1 73 ? 4.531 -25.219 -13.148 1 97.19 73 ASP A N 1
ATOM 601 C CA . ASP A 1 73 ? 5.613 -26.078 -12.664 1 97.19 73 ASP A CA 1
ATOM 602 C C . ASP A 1 73 ? 5.094 -27.453 -12.25 1 97.19 73 ASP A C 1
ATOM 604 O O . ASP A 1 73 ? 5.785 -28.453 -12.406 1 97.19 73 ASP A O 1
ATOM 608 N N . SER A 1 74 ? 3.889 -27.531 -11.781 1 95.94 74 SER A N 1
ATOM 609 C CA . SER A 1 74 ? 3.311 -28.812 -11.383 1 95.94 74 SER A CA 1
ATOM 610 C C . SER A 1 74 ? 3.188 -29.766 -12.57 1 95.94 74 SER A C 1
ATOM 612 O O . SER A 1 74 ? 3.232 -30.984 -12.406 1 95.94 74 SER A O 1
ATOM 614 N N . PHE A 1 75 ? 3.104 -29.234 -13.773 1 97.12 75 PHE A N 1
ATOM 615 C CA . PHE A 1 75 ? 2.928 -30.016 -14.984 1 97.12 75 PHE A CA 1
ATOM 616 C C . PHE A 1 75 ? 4.273 -30.328 -15.633 1 97.12 75 PHE A C 1
ATOM 618 O O . PHE A 1 75 ? 4.426 -31.328 -16.328 1 97.12 75 PHE A O 1
ATOM 625 N N . LEU A 1 76 ? 5.262 -29.406 -15.383 1 97.31 76 LEU A N 1
ATOM 626 C CA . LEU A 1 76 ? 6.422 -29.469 -16.266 1 97.31 76 LEU A CA 1
ATOM 627 C C . LEU A 1 76 ? 7.691 -29.75 -15.477 1 97.31 76 LEU A C 1
ATOM 629 O O . LEU A 1 76 ? 8.633 -30.359 -16 1 97.31 76 LEU A O 1
ATOM 633 N N . PHE A 1 77 ? 7.805 -29.203 -14.258 1 96.62 77 PHE A N 1
ATOM 634 C CA . PHE A 1 77 ? 9.055 -29.297 -13.516 1 96.62 77 PHE A CA 1
ATOM 635 C C . PHE A 1 77 ? 9.367 -30.75 -13.156 1 96.62 77 PHE A C 1
ATOM 637 O O . PHE A 1 77 ? 8.609 -31.391 -12.422 1 96.62 77 PHE A O 1
ATOM 644 N N . ASN A 1 78 ? 10.43 -31.297 -13.656 1 95.06 78 ASN A N 1
ATOM 645 C CA . ASN A 1 78 ? 10.891 -32.656 -13.469 1 95.06 78 ASN A CA 1
ATOM 646 C C . ASN A 1 78 ? 9.875 -33.688 -13.992 1 95.06 78 ASN A C 1
ATOM 648 O O . ASN A 1 78 ? 9.695 -34.75 -13.406 1 95.06 78 ASN A O 1
ATOM 652 N N . ARG A 1 79 ? 9.078 -33.312 -15.031 1 93.81 79 ARG A N 1
ATOM 653 C CA . ARG A 1 79 ? 8.102 -34.156 -15.68 1 93.81 79 ARG A CA 1
ATOM 654 C C . ARG A 1 79 ? 8.266 -34.125 -17.203 1 93.81 79 ARG A C 1
ATOM 656 O O . ARG A 1 79 ? 8.695 -33.125 -17.75 1 93.81 79 ARG A O 1
ATOM 663 N N . GLU A 1 80 ? 7.945 -35.25 -17.812 1 93.12 80 GLU A N 1
ATOM 664 C CA . GLU A 1 80 ? 7.902 -35.281 -19.266 1 93.12 80 GLU A CA 1
ATOM 665 C C . GLU A 1 80 ? 6.559 -34.781 -19.797 1 93.12 80 GLU A C 1
ATOM 667 O O . GLU A 1 80 ? 5.516 -35.062 -19.188 1 93.12 80 GLU A O 1
ATOM 672 N N . TRP A 1 81 ? 6.645 -34.062 -20.859 1 96.44 81 TRP A N 1
ATOM 673 C CA . TRP A 1 81 ? 5.43 -33.531 -21.484 1 96.44 81 TRP A CA 1
ATOM 674 C C . TRP A 1 81 ? 5.266 -34.125 -22.891 1 96.44 81 TRP A C 1
ATOM 676 O O . TRP A 1 81 ? 6.234 -34.188 -23.656 1 96.44 81 TRP A O 1
ATOM 686 N N . LYS A 1 82 ? 4.105 -34.531 -23.141 1 95.69 82 LYS A N 1
ATOM 687 C CA . LYS A 1 82 ? 3.783 -35.031 -24.469 1 95.69 82 LYS A CA 1
ATOM 688 C C . LYS A 1 82 ? 3.723 -33.875 -25.469 1 95.69 82 LYS A C 1
ATOM 690 O O . LYS A 1 82 ? 2.867 -33 -25.375 1 95.69 82 LYS A O 1
ATOM 695 N N . GLU A 1 83 ? 4.473 -33.875 -26.5 1 92.25 83 GLU A N 1
ATOM 696 C CA . GLU A 1 83 ? 4.723 -32.75 -27.406 1 92.25 83 GLU A CA 1
ATOM 697 C C . GLU A 1 83 ? 3.455 -32.344 -28.156 1 92.25 83 GLU A C 1
ATOM 699 O O . GLU A 1 83 ? 3.268 -31.188 -28.484 1 92.25 83 GLU A O 1
ATOM 704 N N . ASP A 1 84 ? 2.637 -33.281 -28.406 1 94.56 84 ASP A N 1
ATOM 705 C CA . ASP A 1 84 ? 1.468 -33 -29.234 1 94.56 84 ASP A CA 1
ATOM 706 C C . ASP A 1 84 ? 0.31 -32.469 -28.375 1 94.56 84 ASP A C 1
ATOM 708 O O . ASP A 1 84 ? -0.774 -32.188 -28.891 1 94.56 84 ASP A O 1
ATOM 712 N N . VAL A 1 85 ? 0.533 -32.344 -27.109 1 97.56 85 VAL A N 1
ATOM 713 C CA . VAL A 1 85 ? -0.502 -31.844 -26.219 1 97.56 85 VAL A CA 1
ATOM 714 C C . VAL A 1 85 ? -0.25 -30.359 -25.922 1 97.56 85 VAL A C 1
ATOM 716 O O . VAL A 1 85 ? 0.839 -29.984 -25.484 1 97.56 85 VAL A O 1
ATOM 719 N N . LEU A 1 86 ? -1.239 -29.516 -26.188 1 98.06 86 LEU A N 1
ATOM 720 C CA . LEU A 1 86 ? -1.18 -28.078 -25.938 1 98.06 86 LEU A CA 1
ATOM 721 C C . LEU A 1 86 ? -1.299 -27.781 -24.438 1 98.06 86 LEU A C 1
ATOM 723 O O . LEU A 1 86 ? -2.131 -28.375 -23.75 1 98.06 86 LEU A O 1
ATOM 727 N N . LEU A 1 87 ? -0.415 -26.969 -23.906 1 98.5 87 LEU A N 1
ATOM 728 C CA . LEU A 1 87 ? -0.497 -26.5 -22.531 1 98.5 87 LEU A CA 1
ATOM 729 C C . LEU A 1 87 ? -0.69 -24.984 -22.484 1 98.5 87 LEU A C 1
ATOM 731 O O . LEU A 1 87 ? 0.093 -24.234 -23.062 1 98.5 87 LEU A O 1
ATOM 735 N N . THR A 1 88 ? -1.792 -24.531 -21.906 1 98.5 88 THR A N 1
ATOM 736 C CA . THR A 1 88 ? -2.031 -23.109 -21.656 1 98.5 88 THR A CA 1
ATOM 737 C C . THR A 1 88 ? -2.232 -22.844 -20.172 1 98.5 88 THR A C 1
ATOM 739 O O . THR A 1 88 ? -2.369 -23.781 -19.375 1 98.5 88 THR A O 1
ATOM 742 N N . ARG A 1 89 ? -2.146 -21.625 -19.766 1 97.94 89 ARG A N 1
ATOM 743 C CA . ARG A 1 89 ? -2.354 -21.25 -18.375 1 97.94 89 ARG A CA 1
ATOM 744 C C . ARG A 1 89 ? -3.312 -20.062 -18.266 1 97.94 89 ARG A C 1
ATOM 746 O O . ARG A 1 89 ? -3.551 -19.359 -19.266 1 97.94 89 ARG A O 1
ATOM 753 N N . THR A 1 90 ? -3.811 -19.922 -17.109 1 97.38 90 THR A N 1
ATOM 754 C CA . THR A 1 90 ? -4.691 -18.781 -16.859 1 97.38 90 THR A CA 1
ATOM 755 C C . THR A 1 90 ? -3.883 -17.5 -16.719 1 97.38 90 THR A C 1
ATOM 757 O O . THR A 1 90 ? -2.838 -17.484 -16.062 1 97.38 90 THR A O 1
ATOM 760 N N . ILE A 1 91 ? -4.242 -16.5 -17.438 1 94.44 91 ILE A N 1
ATOM 761 C CA . ILE A 1 91 ? -3.672 -15.164 -17.297 1 94.44 91 ILE A CA 1
ATOM 762 C C . ILE A 1 91 ? -4.77 -14.172 -16.922 1 94.44 91 ILE A C 1
ATOM 764 O O . ILE A 1 91 ? -5.941 -14.383 -17.25 1 94.44 91 ILE A O 1
ATOM 768 N N . GLY A 1 92 ? -4.438 -13.109 -16.25 1 90.81 92 GLY A N 1
ATOM 769 C CA . GLY A 1 92 ? -5.457 -12.148 -15.867 1 90.81 92 GLY A CA 1
ATOM 770 C C . GLY A 1 92 ? -4.977 -11.164 -14.812 1 90.81 92 GLY A C 1
ATOM 771 O O . GLY A 1 92 ? -3.99 -10.453 -15.016 1 90.81 92 GLY A O 1
ATOM 772 N N . SER A 1 93 ? -5.602 -11.234 -13.664 1 92.88 93 SER A N 1
ATOM 773 C CA . SER A 1 93 ? -5.453 -10.18 -12.672 1 92.88 93 SER A CA 1
ATOM 774 C C . SER A 1 93 ? -4.316 -10.477 -11.703 1 92.88 93 SER A C 1
ATOM 776 O O . SER A 1 93 ? -4.156 -9.797 -10.688 1 92.88 93 SER A O 1
ATOM 778 N N . PHE A 1 94 ? -3.463 -11.453 -12.008 1 96.56 94 PHE A N 1
ATOM 779 C CA . PHE A 1 94 ? -2.436 -11.883 -11.07 1 96.56 94 PHE A CA 1
ATOM 780 C C . PHE A 1 94 ? -1.448 -10.758 -10.797 1 96.56 94 PHE A C 1
ATOM 782 O O . PHE A 1 94 ? -1.029 -10.562 -9.648 1 96.56 94 PHE A O 1
ATOM 789 N N . GLY A 1 95 ? -1.071 -10.023 -11.836 1 96.62 95 GLY A N 1
ATOM 790 C CA . GLY A 1 95 ? -0.141 -8.922 -11.664 1 96.62 95 GLY A CA 1
ATOM 791 C C . GLY A 1 95 ? -0.635 -7.871 -10.688 1 96.62 95 GLY A C 1
ATOM 792 O O . GLY A 1 95 ? 0.116 -7.426 -9.82 1 96.62 95 GLY A O 1
ATOM 793 N N . ARG A 1 96 ? -1.903 -7.539 -10.812 1 96.75 96 ARG A N 1
ATOM 794 C CA . ARG A 1 96 ? -2.502 -6.551 -9.922 1 96.75 96 ARG A CA 1
ATOM 795 C C . ARG A 1 96 ? -2.576 -7.074 -8.492 1 96.75 96 ARG A C 1
ATOM 797 O O . ARG A 1 96 ? -2.242 -6.355 -7.547 1 96.75 96 ARG A O 1
ATOM 804 N N . GLN A 1 97 ? -3.027 -8.344 -8.383 1 98.06 97 GLN A N 1
ATOM 805 C CA . GLN A 1 97 ? -3.141 -8.953 -7.062 1 98.06 97 GLN A CA 1
ATOM 806 C C . GLN A 1 97 ? -1.787 -8.992 -6.359 1 98.06 97 GLN A C 1
ATOM 808 O O . GLN A 1 97 ? -1.667 -8.562 -5.211 1 98.06 97 GLN A O 1
ATOM 813 N N . ILE A 1 98 ? -0.772 -9.398 -7.059 1 98.62 98 ILE A N 1
ATOM 814 C CA . ILE A 1 98 ? 0.562 -9.547 -6.488 1 98.62 98 ILE A CA 1
ATOM 815 C C . ILE A 1 98 ? 1.144 -8.172 -6.18 1 98.62 98 ILE A C 1
ATOM 817 O O . ILE A 1 98 ? 1.842 -7.996 -5.176 1 98.62 98 ILE A O 1
ATOM 821 N N . SER A 1 99 ? 0.837 -7.16 -7.012 1 98.5 99 SER A N 1
ATOM 822 C CA . SER A 1 99 ? 1.286 -5.797 -6.75 1 98.5 99 SER A CA 1
ATOM 823 C C . SER A 1 99 ? 0.712 -5.266 -5.441 1 98.5 99 SER A C 1
ATOM 825 O O . SER A 1 99 ? 1.437 -4.684 -4.629 1 98.5 99 SER A O 1
ATOM 827 N N . GLU A 1 100 ? -0.604 -5.477 -5.219 1 98.56 100 GLU A N 1
ATOM 828 C CA . GLU A 1 100 ? -1.236 -5.055 -3.973 1 98.56 100 GLU A CA 1
ATOM 829 C C . GLU A 1 100 ? -0.636 -5.781 -2.773 1 98.56 100 GLU A C 1
ATOM 831 O O . GLU A 1 100 ? -0.373 -5.168 -1.736 1 98.56 100 GLU A O 1
ATOM 836 N N . TYR A 1 101 ? -0.389 -7.043 -2.973 1 98.75 101 TYR A N 1
ATOM 837 C CA . TYR A 1 101 ? 0.197 -7.855 -1.914 1 98.75 101 TYR A CA 1
ATOM 838 C C . TYR A 1 101 ? 1.578 -7.34 -1.529 1 98.75 101 TYR A C 1
ATOM 840 O O . TYR A 1 101 ? 1.824 -7.016 -0.366 1 98.75 101 TYR A O 1
ATOM 848 N N . CYS A 1 102 ? 2.467 -7.199 -2.502 1 98.88 102 CYS A N 1
ATOM 849 C CA . CYS A 1 102 ? 3.832 -6.758 -2.248 1 98.88 102 CYS A CA 1
ATOM 850 C C . CYS A 1 102 ? 3.85 -5.348 -1.67 1 98.88 102 CYS A C 1
ATOM 852 O O . CYS A 1 102 ? 4.543 -5.086 -0.686 1 98.88 102 CYS A O 1
ATOM 854 N N . LEU A 1 103 ? 3.062 -4.504 -2.266 1 98.62 103 LEU A N 1
ATOM 855 C CA . LEU A 1 103 ? 3.002 -3.123 -1.805 1 98.62 103 LEU A CA 1
ATOM 856 C C . LEU A 1 103 ? 2.527 -3.051 -0.358 1 98.62 103 LEU A C 1
ATOM 858 O O . LEU A 1 103 ? 3.023 -2.238 0.424 1 98.62 103 LEU A O 1
ATOM 862 N N . SER A 1 104 ? 1.546 -3.904 0.012 1 98.81 104 SER A N 1
ATOM 863 C CA . SER A 1 104 ? 0.999 -3.875 1.364 1 98.81 104 SER A CA 1
ATOM 864 C C . SER A 1 104 ? 2.082 -4.145 2.404 1 98.81 104 SER A C 1
ATOM 866 O O . SER A 1 104 ? 2.168 -3.439 3.414 1 98.81 104 SER A O 1
ATOM 868 N N . TYR A 1 105 ? 2.922 -5.055 2.145 1 98.88 105 TYR A N 1
ATOM 869 C CA . TYR A 1 105 ? 3.939 -5.414 3.127 1 98.88 105 TYR A CA 1
ATOM 870 C C . TYR A 1 105 ? 5.109 -4.438 3.082 1 98.88 105 TYR A C 1
ATOM 872 O O . TYR A 1 105 ? 5.723 -4.145 4.109 1 98.88 105 TYR A O 1
ATOM 880 N N . ILE A 1 106 ? 5.453 -3.916 1.879 1 98.81 106 ILE A N 1
ATOM 881 C CA . ILE A 1 106 ? 6.492 -2.896 1.775 1 98.81 106 ILE A CA 1
ATOM 882 C C . ILE A 1 106 ? 6.074 -1.654 2.561 1 98.81 106 ILE A C 1
ATOM 884 O O . ILE A 1 106 ? 6.848 -1.129 3.363 1 98.81 106 ILE A O 1
ATOM 888 N N . LEU A 1 107 ? 4.832 -1.261 2.393 1 98.75 107 LEU A N 1
ATOM 889 C CA . LEU A 1 107 ? 4.344 -0.068 3.074 1 98.75 107 LEU A CA 1
ATOM 890 C C . LEU A 1 107 ? 4.215 -0.312 4.574 1 98.75 107 LEU A C 1
ATOM 892 O O . LEU A 1 107 ? 4.43 0.599 5.379 1 98.75 107 LEU A O 1
ATOM 896 N N . ARG A 1 108 ? 3.766 -1.535 4.957 1 98.69 108 ARG A N 1
ATOM 897 C CA . ARG A 1 108 ? 3.736 -1.895 6.371 1 98.69 108 ARG A CA 1
ATOM 898 C C . ARG A 1 108 ? 5.094 -1.651 7.027 1 98.69 108 ARG A C 1
ATOM 900 O O . ARG A 1 108 ? 5.168 -1.11 8.133 1 98.69 108 ARG A O 1
ATOM 907 N N . ASP A 1 109 ? 6.125 -2.023 6.316 1 98.5 109 ASP A N 1
ATOM 908 C CA . ASP A 1 109 ? 7.496 -1.859 6.789 1 98.5 109 ASP A CA 1
ATOM 909 C C . ASP A 1 109 ? 7.902 -0.386 6.805 1 98.5 109 ASP A C 1
ATOM 911 O O . ASP A 1 109 ? 8.375 0.124 7.824 1 98.5 109 ASP A O 1
ATOM 915 N N . LEU A 1 110 ? 7.672 0.356 5.707 1 98.25 110 LEU A N 1
ATOM 916 C CA . LEU A 1 110 ? 8.117 1.733 5.52 1 98.25 110 LEU A CA 1
ATOM 917 C C . LEU A 1 110 ? 7.375 2.676 6.461 1 98.25 110 LEU A C 1
ATOM 919 O O . LEU A 1 110 ? 7.922 3.701 6.879 1 98.25 110 LEU A O 1
ATOM 923 N N . GLN A 1 111 ? 6.113 2.314 6.828 1 98.44 111 GLN A N 1
ATOM 924 C CA . GLN A 1 111 ? 5.281 3.154 7.684 1 98.44 111 GLN A CA 1
ATOM 925 C C . GLN A 1 111 ? 5.398 2.734 9.148 1 98.44 111 GLN A C 1
ATOM 927 O O . GLN A 1 111 ? 4.691 3.26 10.008 1 98.44 111 GLN A O 1
ATOM 932 N N . CYS A 1 112 ? 6.156 1.72 9.469 1 98.19 112 CYS A N 1
ATOM 933 C CA . CYS A 1 112 ? 6.512 1.305 10.82 1 98.19 112 CYS A CA 1
ATOM 934 C C . CYS A 1 112 ? 5.293 0.78 11.57 1 98.19 112 CYS A C 1
ATOM 936 O O . CYS A 1 112 ? 5.109 1.07 12.75 1 98.19 112 CYS A O 1
ATOM 938 N N . HIS A 1 113 ? 4.418 -0.008 10.859 1 98.5 113 HIS A N 1
ATOM 939 C CA . HIS A 1 113 ? 3.182 -0.496 11.461 1 98.5 113 HIS A CA 1
ATOM 940 C C . HIS A 1 113 ? 3.463 -1.266 12.75 1 98.5 113 HIS A C 1
ATOM 942 O O . HIS A 1 113 ? 2.797 -1.052 13.766 1 98.5 113 HIS A O 1
ATOM 948 N N . ASP A 1 114 ? 4.484 -2.145 12.734 1 97.12 114 ASP A N 1
ATOM 949 C CA . ASP A 1 114 ? 4.758 -3.014 13.875 1 97.12 114 ASP A CA 1
ATOM 950 C C . ASP A 1 114 ? 5.324 -2.219 15.055 1 97.12 114 ASP A C 1
ATOM 952 O O . ASP A 1 114 ? 4.984 -2.484 16.203 1 97.12 114 ASP A O 1
ATOM 956 N N . VAL A 1 115 ? 6.16 -1.244 14.781 1 97.69 115 VAL A N 1
ATOM 957 C CA . VAL A 1 115 ? 6.715 -0.378 15.812 1 97.69 115 VAL A CA 1
ATOM 958 C C . VAL A 1 115 ? 5.594 0.393 16.5 1 97.69 115 VAL A C 1
ATOM 960 O O . VAL A 1 115 ? 5.543 0.465 17.734 1 97.69 115 VAL A O 1
ATOM 963 N N . TYR A 1 116 ? 4.668 0.878 15.773 1 98.06 116 TYR A N 1
ATOM 964 C CA . TYR A 1 116 ? 3.592 1.679 16.344 1 98.06 116 TYR A CA 1
ATOM 965 C C . TYR A 1 116 ? 2.59 0.798 17.078 1 98.06 116 TYR A C 1
ATOM 967 O O . TYR A 1 116 ? 1.988 1.224 18.062 1 98.06 116 TYR A O 1
ATOM 975 N N . GLY A 1 117 ? 2.4 -0.483 16.547 1 97.56 117 GLY A N 1
ATOM 976 C CA . GLY A 1 117 ? 1.645 -1.425 17.359 1 97.56 117 GLY A CA 1
ATOM 977 C C . GLY A 1 117 ? 2.23 -1.628 18.75 1 97.56 117 GLY A C 1
ATOM 978 O O . GLY A 1 117 ? 1.5 -1.642 19.734 1 97.56 117 GLY A O 1
ATOM 979 N N . TRP A 1 118 ? 3.547 -1.764 18.75 1 97.25 118 TRP A N 1
ATOM 980 C CA . TRP A 1 118 ? 4.238 -1.947 20.016 1 97.25 118 TRP A CA 1
ATOM 981 C C . TRP A 1 118 ? 4.129 -0.696 20.891 1 97.25 118 TRP A C 1
ATOM 983 O O . TRP A 1 118 ? 3.785 -0.777 22.062 1 97.25 118 TRP A O 1
ATOM 993 N N . TYR A 1 119 ? 4.375 0.508 20.359 1 98.06 119 TYR A N 1
ATOM 994 C CA . TYR A 1 119 ? 4.266 1.758 21.094 1 98.06 119 TYR A CA 1
ATOM 995 C C . TYR A 1 119 ? 2.857 1.941 21.656 1 98.06 119 TYR A C 1
ATOM 997 O O . TYR A 1 119 ? 2.684 2.385 22.781 1 98.06 119 TYR A O 1
ATOM 1005 N N . GLN A 1 120 ? 1.795 1.639 20.797 1 98.19 120 GLN A N 1
ATOM 1006 C CA . GLN A 1 120 ? 0.411 1.744 21.25 1 98.19 120 GLN A CA 1
ATOM 1007 C C . GLN A 1 120 ? 0.152 0.83 22.438 1 98.19 120 GLN A C 1
ATOM 1009 O O . GLN A 1 120 ? -0.488 1.236 23.422 1 98.19 120 GLN A O 1
ATOM 1014 N N . SER A 1 121 ? 0.717 -0.428 22.391 1 97.38 121 SER A N 1
ATOM 1015 C CA . SER A 1 121 ? 0.515 -1.374 23.484 1 97.38 121 SER A CA 1
ATOM 1016 C C . SER A 1 121 ? 1.155 -0.874 24.781 1 97.38 121 SER A C 1
ATOM 1018 O O . SER A 1 121 ? 0.717 -1.23 25.875 1 97.38 121 SER A O 1
ATOM 1020 N N . GLN A 1 122 ? 2.16 0.014 24.625 1 97.75 122 GLN A N 1
ATOM 1021 C CA . GLN A 1 122 ? 2.863 0.583 25.766 1 97.75 122 GLN A CA 1
ATOM 1022 C C . GLN A 1 122 ? 2.363 1.992 26.078 1 97.75 122 GLN A C 1
ATOM 1024 O O . GLN A 1 122 ? 2.877 2.656 26.969 1 97.75 122 GLN A O 1
ATOM 1029 N N . GLN A 1 123 ? 1.368 2.457 25.312 1 98.06 123 GLN A N 1
ATOM 1030 C CA . GLN A 1 123 ? 0.814 3.801 25.453 1 98.06 123 GLN A CA 1
ATOM 1031 C C . GLN A 1 123 ? 1.914 4.859 25.391 1 98.06 123 GLN A C 1
ATOM 1033 O O . GLN A 1 123 ? 1.975 5.746 26.25 1 98.06 123 GLN A O 1
ATOM 1038 N N . GLN A 1 124 ? 2.807 4.668 24.422 1 97.81 124 GLN A N 1
ATOM 1039 C CA . GLN A 1 124 ? 3.926 5.582 24.234 1 97.81 124 GLN A CA 1
ATOM 1040 C C . GLN A 1 124 ? 3.748 6.414 22.969 1 97.81 124 GLN A C 1
ATOM 1042 O O . GLN A 1 124 ? 3.533 5.867 21.875 1 97.81 124 GLN A O 1
ATOM 1047 N N . TRP A 1 125 ? 3.809 7.707 23.156 1 98 125 TRP A N 1
ATOM 1048 C CA . TRP A 1 125 ? 3.771 8.648 22.047 1 98 125 TRP A CA 1
ATOM 1049 C C . TRP A 1 125 ? 5.18 8.992 21.578 1 98 125 TRP A C 1
ATOM 1051 O O . TRP A 1 125 ? 5.82 9.891 22.125 1 98 125 TRP A O 1
ATOM 1061 N N . LYS A 1 126 ? 5.699 8.281 20.531 1 96.25 126 LYS A N 1
ATOM 1062 C CA . LYS A 1 126 ? 7.062 8.445 20.031 1 96.25 126 LYS A CA 1
ATOM 1063 C C . LYS A 1 126 ? 7.09 8.422 18.5 1 96.25 126 LYS A C 1
ATOM 1065 O O . LYS A 1 126 ? 6.984 7.352 17.891 1 96.25 126 LYS A O 1
ATOM 1070 N N . PRO A 1 127 ? 7.301 9.484 17.938 1 95.06 127 PRO A N 1
ATOM 1071 C CA . PRO A 1 127 ? 7.289 9.531 16.469 1 95.06 127 PRO A CA 1
ATOM 1072 C C . PRO A 1 127 ? 8.555 8.945 15.852 1 95.06 127 PRO A C 1
ATOM 1074 O O . PRO A 1 127 ? 9.664 9.227 16.328 1 95.06 127 PRO A O 1
ATOM 1077 N N . LEU A 1 128 ? 8.414 8.094 14.953 1 95.56 128 LEU A N 1
ATOM 1078 C CA . LEU A 1 128 ? 9.43 7.605 14.023 1 95.56 128 LEU A CA 1
ATOM 1079 C C . LEU A 1 128 ? 9.047 7.945 12.586 1 95.56 128 LEU A C 1
ATOM 1081 O O . LEU A 1 128 ? 7.945 7.629 12.141 1 95.56 128 LEU A O 1
ATOM 1085 N N . ALA A 1 129 ? 9.922 8.609 11.891 1 94.69 129 ALA A N 1
ATOM 1086 C CA . ALA A 1 129 ? 9.602 9.062 10.539 1 94.69 129 ALA A CA 1
ATOM 1087 C C . ALA A 1 129 ? 9.438 7.875 9.594 1 94.69 129 ALA A C 1
ATOM 1089 O O . ALA A 1 129 ? 10.305 7 9.523 1 94.69 129 ALA A O 1
ATOM 1090 N N . PRO A 1 130 ? 8.336 7.812 8.867 1 96.88 130 PRO A N 1
ATOM 1091 C CA . PRO A 1 130 ? 8.242 6.824 7.789 1 96.88 130 PRO A CA 1
ATOM 1092 C C . PRO A 1 130 ? 9.266 7.055 6.68 1 96.88 130 PRO A C 1
ATOM 1094 O O . PRO A 1 130 ? 9.797 8.156 6.547 1 96.88 130 PRO A O 1
ATOM 1097 N N . LYS A 1 131 ? 9.656 6.062 5.949 1 96.38 131 LYS A N 1
ATOM 1098 C CA . LYS A 1 131 ? 10.5 6.18 4.762 1 96.38 131 LYS A CA 1
ATOM 1099 C C . LYS A 1 131 ? 9.656 6.223 3.492 1 96.38 131 LYS A C 1
ATOM 1101 O O . LYS A 1 131 ? 8.742 5.418 3.32 1 96.38 131 LYS A O 1
ATOM 1106 N N . PRO A 1 132 ? 9.93 7.152 2.654 1 96.5 132 PRO A N 1
ATOM 1107 C CA . PRO A 1 132 ? 9.125 7.254 1.432 1 96.5 132 PRO A CA 1
ATOM 1108 C C . PRO A 1 132 ? 9.43 6.145 0.43 1 96.5 132 PRO A C 1
ATOM 1110 O O . PRO A 1 132 ? 10.586 5.73 0.291 1 96.5 132 PRO A O 1
ATOM 1113 N N . LEU A 1 133 ? 8.414 5.652 -0.241 1 97.38 133 LEU A N 1
ATOM 1114 C CA . LEU A 1 133 ? 8.539 4.609 -1.255 1 97.38 133 LEU A CA 1
ATOM 1115 C C . LEU A 1 133 ? 9.453 5.059 -2.385 1 97.38 133 LEU A C 1
ATOM 1117 O O . LEU A 1 133 ? 10.188 4.242 -2.957 1 97.38 133 LEU A O 1
ATOM 1121 N N . GLN A 1 134 ? 9.461 6.336 -2.678 1 96.75 134 GLN A N 1
ATOM 1122 C CA . GLN A 1 134 ? 10.219 6.863 -3.812 1 96.75 134 GLN A CA 1
ATOM 1123 C C . GLN A 1 134 ? 11.719 6.711 -3.59 1 96.75 134 GLN A C 1
ATOM 1125 O O . GLN A 1 134 ? 12.5 6.789 -4.539 1 96.75 134 GLN A O 1
ATOM 1130 N N . GLU A 1 135 ? 12.133 6.504 -2.381 1 96.81 135 GLU A N 1
ATOM 1131 C CA . GLU A 1 135 ? 13.555 6.387 -2.062 1 96.81 135 GLU A CA 1
ATOM 1132 C C . GLU A 1 135 ? 13.992 4.926 -2.045 1 96.81 135 GLU A C 1
ATOM 1134 O O . GLU A 1 135 ? 15.18 4.633 -1.847 1 96.81 135 GLU A O 1
ATOM 1139 N N . GLN A 1 136 ? 13.023 4.027 -2.273 1 97.81 136 GLN A N 1
ATOM 1140 C CA . GLN A 1 136 ? 13.328 2.602 -2.186 1 97.81 136 GLN A CA 1
ATOM 1141 C C . GLN A 1 136 ? 13.906 2.082 -3.496 1 97.81 136 GLN A C 1
ATOM 1143 O O . GLN A 1 136 ? 13.422 2.422 -4.578 1 97.81 136 GLN A O 1
ATOM 1148 N N . ARG A 1 137 ? 15.008 1.39 -3.4 1 98.19 137 ARG A N 1
ATOM 1149 C CA . ARG A 1 137 ? 15.57 0.612 -4.5 1 98.19 137 ARG A CA 1
ATOM 1150 C C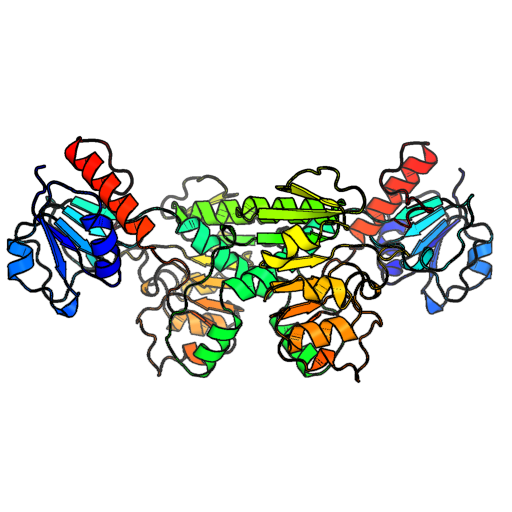 . ARG A 1 137 ? 15.086 -0.833 -4.453 1 98.19 137 ARG A C 1
ATOM 1152 O O . ARG A 1 137 ? 15.43 -1.578 -3.531 1 98.19 137 ARG A O 1
ATOM 1159 N N . ILE A 1 138 ? 14.32 -1.27 -5.473 1 98.81 138 ILE A N 1
ATOM 1160 C CA . ILE A 1 138 ? 13.672 -2.578 -5.457 1 98.81 138 ILE A CA 1
ATOM 1161 C C . ILE A 1 138 ? 14.195 -3.422 -6.621 1 98.81 138 ILE A C 1
ATOM 1163 O O . ILE A 1 138 ? 14.219 -2.963 -7.766 1 98.81 138 ILE A O 1
ATOM 1167 N N . VAL A 1 139 ? 14.695 -4.598 -6.309 1 98.88 139 VAL A N 1
ATOM 1168 C CA . VAL A 1 139 ? 15.125 -5.551 -7.328 1 98.88 139 VAL A CA 1
ATOM 1169 C C . VAL A 1 139 ? 14.07 -6.645 -7.488 1 98.88 139 VAL A C 1
ATOM 1171 O O . VAL A 1 139 ? 13.664 -7.277 -6.508 1 98.88 139 VAL A O 1
ATOM 1174 N N . ILE A 1 140 ? 13.578 -6.855 -8.703 1 98.88 140 ILE A N 1
ATOM 1175 C CA . ILE A 1 140 ? 12.547 -7.848 -8.984 1 98.88 140 ILE A CA 1
ATOM 1176 C C . ILE A 1 140 ? 13.125 -8.953 -9.867 1 98.88 140 ILE A C 1
ATOM 1178 O O . ILE A 1 140 ? 13.562 -8.703 -10.992 1 98.88 140 ILE A O 1
ATOM 1182 N N . TYR A 1 141 ? 13.195 -10.141 -9.281 1 98.75 141 TYR A N 1
ATOM 1183 C CA . TYR A 1 141 ? 13.531 -11.312 -10.086 1 98.75 141 TYR A CA 1
ATOM 1184 C C . TYR A 1 141 ? 12.32 -11.797 -10.883 1 98.75 141 TYR A C 1
ATOM 1186 O O . TYR A 1 141 ? 11.336 -12.25 -10.297 1 98.75 141 TYR A O 1
ATOM 1194 N N . GLY A 1 142 ? 12.398 -11.797 -12.156 1 97.88 142 GLY A N 1
ATOM 1195 C CA . GLY A 1 142 ? 11.281 -12.078 -13.047 1 97.88 142 GLY A CA 1
ATOM 1196 C C . GLY A 1 142 ? 10.742 -10.836 -13.727 1 97.88 142 GLY A C 1
ATOM 1197 O O . GLY A 1 142 ? 10.172 -9.961 -13.078 1 97.88 142 GLY A O 1
ATOM 1198 N N . THR A 1 143 ? 10.898 -10.773 -15.055 1 97.62 143 THR A N 1
ATOM 1199 C CA . THR A 1 143 ? 10.469 -9.586 -15.789 1 97.62 143 THR A CA 1
ATOM 1200 C C . THR A 1 143 ? 9.336 -9.938 -16.766 1 97.62 143 THR A C 1
ATOM 1202 O O . THR A 1 143 ? 9.18 -9.289 -17.797 1 97.62 143 THR A O 1
ATOM 1205 N N . GLY A 1 144 ? 8.617 -11.047 -16.406 1 94.75 144 GLY A N 1
ATOM 1206 C CA . GLY A 1 144 ? 7.414 -11.391 -17.156 1 94.75 144 GLY A CA 1
ATOM 1207 C C . GLY A 1 144 ? 6.242 -10.477 -16.844 1 94.75 144 GLY A C 1
ATOM 1208 O O . GLY A 1 144 ? 6.426 -9.359 -16.344 1 94.75 144 GLY A O 1
ATOM 1209 N N . MET A 1 145 ? 5.055 -10.938 -17.141 1 93.81 145 MET A N 1
ATOM 1210 C CA . MET A 1 145 ? 3.844 -10.133 -17.016 1 93.81 145 MET A CA 1
ATOM 1211 C C . MET A 1 145 ? 3.643 -9.672 -15.57 1 93.81 145 MET A C 1
ATOM 1213 O O . MET A 1 145 ? 3.357 -8.5 -15.32 1 93.81 145 MET A O 1
ATOM 1217 N N . ILE A 1 146 ? 3.812 -10.586 -14.656 1 96.69 146 ILE A N 1
ATOM 1218 C CA . ILE A 1 146 ? 3.594 -10.281 -13.242 1 96.69 146 ILE A CA 1
ATOM 1219 C C . ILE A 1 146 ? 4.648 -9.289 -12.758 1 96.69 146 ILE A C 1
ATOM 1221 O O . ILE A 1 146 ? 4.32 -8.281 -12.125 1 96.69 146 ILE A O 1
ATOM 1225 N N . GLY A 1 147 ? 5.941 -9.531 -13.086 1 97.88 147 GLY A N 1
ATOM 1226 C CA . GLY A 1 147 ? 7.02 -8.633 -12.703 1 97.88 147 GLY A CA 1
ATOM 1227 C C . GLY A 1 147 ? 6.855 -7.234 -13.273 1 97.88 147 GLY A C 1
ATOM 1228 O O . GLY A 1 147 ? 7.09 -6.246 -12.578 1 97.88 147 GLY A O 1
ATOM 1229 N N . GLN A 1 148 ? 6.406 -7.172 -14.516 1 97.94 148 GLN A N 1
ATOM 1230 C CA . GLN A 1 148 ? 6.219 -5.883 -15.18 1 97.94 148 GLN A CA 1
ATOM 1231 C C . GLN A 1 148 ? 5.086 -5.094 -14.531 1 97.94 148 GLN A C 1
ATOM 1233 O O . GLN A 1 148 ? 5.195 -3.881 -14.344 1 97.94 148 GLN A O 1
ATOM 1238 N N . GLU A 1 149 ? 3.996 -5.82 -14.211 1 97.62 149 GLU A N 1
ATOM 1239 C CA . GLU A 1 149 ? 2.887 -5.145 -13.547 1 97.62 149 GLU A CA 1
ATOM 1240 C C . GLU A 1 149 ? 3.311 -4.609 -12.18 1 97.62 149 GLU A C 1
ATOM 1242 O O . GLU A 1 149 ? 2.932 -3.5 -11.797 1 97.62 149 GLU A O 1
ATOM 1247 N N . LEU A 1 150 ? 4.082 -5.363 -11.453 1 98.38 150 LEU A N 1
ATOM 1248 C CA . LEU A 1 150 ? 4.609 -4.922 -10.164 1 98.38 150 LEU A CA 1
ATOM 1249 C C . LEU A 1 150 ? 5.488 -3.688 -10.336 1 98.38 150 LEU A C 1
ATOM 1251 O O . LEU A 1 150 ? 5.328 -2.705 -9.609 1 98.38 150 LEU A O 1
ATOM 1255 N N . ALA A 1 151 ? 6.391 -3.727 -11.336 1 98.62 151 ALA A N 1
ATOM 1256 C CA . ALA A 1 151 ? 7.266 -2.594 -11.617 1 98.62 151 ALA A CA 1
ATOM 1257 C C . ALA A 1 151 ? 6.457 -1.343 -11.945 1 98.62 151 ALA A C 1
ATOM 1259 O O . ALA A 1 151 ? 6.789 -0.244 -11.5 1 98.62 151 ALA A O 1
ATOM 1260 N N . LYS A 1 152 ? 5.41 -1.515 -12.727 1 98.25 152 LYS A N 1
ATOM 1261 C CA . LYS A 1 152 ? 4.52 -0.416 -13.086 1 98.25 152 LYS A CA 1
ATOM 1262 C C . LYS A 1 152 ? 3.912 0.233 -11.844 1 98.25 152 LYS A C 1
ATOM 1264 O O . LYS A 1 152 ? 3.912 1.459 -11.719 1 98.25 152 LYS A O 1
ATOM 1269 N N . HIS A 1 153 ? 3.404 -0.55 -10.961 1 97.69 153 HIS A N 1
ATOM 1270 C CA . HIS A 1 153 ? 2.777 -0.052 -9.742 1 97.69 153 HIS A CA 1
ATOM 1271 C C . HIS A 1 153 ? 3.787 0.676 -8.859 1 97.69 153 HIS A C 1
ATOM 1273 O O . HIS A 1 153 ? 3.496 1.754 -8.336 1 97.69 153 HIS A O 1
ATOM 1279 N N . LEU A 1 154 ? 5 0.125 -8.695 1 98 154 LEU A N 1
ATOM 1280 C CA . LEU A 1 154 ? 6.043 0.737 -7.883 1 98 154 LEU A CA 1
ATOM 1281 C C . LEU A 1 154 ? 6.504 2.059 -8.492 1 98 154 LEU A C 1
ATOM 1283 O O . LEU A 1 154 ? 6.723 3.035 -7.773 1 98 154 LEU A O 1
ATOM 1287 N N . ARG A 1 155 ? 6.566 2.084 -9.812 1 97.31 155 ARG A N 1
ATOM 1288 C CA . ARG A 1 155 ? 6.992 3.283 -10.523 1 97.31 155 ARG A CA 1
ATOM 1289 C C . ARG A 1 155 ? 5.996 4.422 -10.328 1 97.31 155 ARG A C 1
ATOM 1291 O O . ARG A 1 155 ? 6.391 5.59 -10.242 1 97.31 155 ARG A O 1
ATOM 1298 N N . PHE A 1 156 ? 4.746 4.086 -10.234 1 97.25 156 PHE A N 1
ATOM 1299 C CA . PHE A 1 156 ? 3.709 5.09 -10.008 1 97.25 156 PHE A CA 1
ATOM 1300 C C . PHE A 1 156 ? 3.975 5.863 -8.727 1 97.25 156 PHE A C 1
ATOM 1302 O O . PHE A 1 156 ? 3.693 7.062 -8.648 1 97.25 156 PHE A O 1
ATOM 1309 N N . PHE A 1 157 ? 4.617 5.211 -7.707 1 95.81 157 PHE A N 1
ATOM 1310 C CA . PHE A 1 157 ? 4.918 5.848 -6.43 1 95.81 157 PHE A CA 1
ATOM 1311 C C . PHE A 1 157 ? 6.32 6.441 -6.438 1 95.81 157 PHE A C 1
ATOM 1313 O O . PHE A 1 157 ? 6.801 6.934 -5.414 1 95.81 157 PHE A O 1
ATOM 1320 N N . GLY A 1 158 ? 6.98 6.281 -7.551 1 95.19 158 GLY A N 1
ATOM 1321 C CA . GLY A 1 158 ? 8.289 6.898 -7.707 1 95.19 158 GLY A CA 1
ATOM 1322 C C . GLY A 1 158 ? 9.43 5.98 -7.32 1 95.19 158 GLY A C 1
ATOM 1323 O O . GLY A 1 158 ? 10.594 6.383 -7.344 1 95.19 158 GLY A O 1
ATOM 1324 N N . ALA A 1 159 ? 9.102 4.754 -6.941 1 95.81 159 ALA A N 1
ATOM 1325 C CA . ALA A 1 159 ? 10.156 3.807 -6.586 1 95.81 159 ALA A CA 1
ATOM 1326 C C . ALA A 1 159 ? 10.914 3.344 -7.824 1 95.81 159 ALA A C 1
ATOM 1328 O O . ALA A 1 159 ? 10.367 3.332 -8.93 1 95.81 159 ALA A O 1
ATOM 1329 N N . GLN A 1 160 ? 12.141 2.979 -7.617 1 94.38 160 GLN A N 1
ATOM 1330 C CA . GLN A 1 160 ? 12.992 2.453 -8.68 1 94.38 160 GLN A CA 1
ATOM 1331 C C . GLN A 1 160 ? 13.078 0.931 -8.617 1 94.38 160 GLN A C 1
ATOM 1333 O O . GLN A 1 160 ? 13.422 0.369 -7.57 1 94.38 160 GLN A O 1
ATOM 1338 N N . SER A 1 161 ? 12.758 0.326 -9.742 1 98.12 161 SER A N 1
ATOM 1339 C CA . SER A 1 161 ? 12.844 -1.13 -9.789 1 98.12 161 SER A CA 1
ATOM 1340 C C . SER A 1 161 ? 13.82 -1.591 -10.867 1 98.12 161 SER A C 1
ATOM 1342 O O . SER A 1 161 ? 13.766 -1.122 -12 1 98.12 161 SER A O 1
ATOM 1344 N N . ILE A 1 162 ? 14.75 -2.422 -10.5 1 98.69 162 ILE A N 1
ATOM 1345 C CA . ILE A 1 162 ? 15.641 -3.105 -11.438 1 98.69 162 ILE A CA 1
ATOM 1346 C C . ILE A 1 162 ? 15.195 -4.559 -11.602 1 98.69 162 ILE A C 1
ATOM 1348 O O . ILE A 1 162 ? 14.953 -5.258 -10.617 1 98.69 162 ILE A O 1
ATOM 1352 N N . GLY A 1 163 ? 15 -4.953 -12.828 1 98.69 163 GLY A N 1
ATOM 1353 C CA . GLY A 1 163 ? 14.633 -6.336 -13.109 1 98.69 163 GLY A CA 1
ATOM 1354 C C . GLY A 1 163 ? 15.836 -7.238 -13.32 1 98.69 163 GLY A C 1
ATOM 1355 O O . GLY A 1 163 ? 16.859 -6.801 -13.852 1 98.69 163 GLY A O 1
ATOM 1356 N N . ILE A 1 164 ? 15.734 -8.43 -12.898 1 98.5 164 ILE A N 1
ATOM 1357 C CA . ILE A 1 164 ? 16.703 -9.469 -13.227 1 98.5 164 ILE A CA 1
ATOM 1358 C C . ILE A 1 164 ? 16.016 -10.586 -14.023 1 98.5 164 ILE A C 1
ATOM 1360 O O . ILE A 1 164 ? 14.969 -11.078 -13.625 1 98.5 164 ILE A O 1
ATOM 1364 N N . SER A 1 165 ? 16.562 -10.945 -15.117 1 96.38 165 SER A N 1
ATOM 1365 C CA . SER A 1 165 ? 16.062 -12.023 -15.969 1 96.38 165 SER A CA 1
ATOM 1366 C C . SER A 1 165 ? 17.219 -12.805 -16.594 1 96.38 165 SER A C 1
ATOM 1368 O O . SER A 1 165 ? 18.391 -12.445 -16.422 1 96.38 165 SER A O 1
ATOM 1370 N N . LEU A 1 166 ? 16.922 -13.93 -17.234 1 91.06 166 LEU A N 1
ATOM 1371 C CA . LEU A 1 166 ? 17.953 -14.734 -17.891 1 91.06 166 LEU A CA 1
ATOM 1372 C C . LEU A 1 166 ? 18.672 -13.93 -18.969 1 91.06 166 LEU A C 1
ATOM 1374 O O . LEU A 1 166 ? 19.906 -13.938 -19.031 1 91.06 166 LEU A O 1
ATOM 1378 N N . SER A 1 167 ? 17.938 -13.125 -19.75 1 89.88 167 SER A N 1
ATOM 1379 C CA . SER A 1 167 ? 18.484 -12.43 -20.922 1 89.88 167 SER A CA 1
ATOM 1380 C C . SER A 1 167 ? 19 -11.047 -20.547 1 89.88 167 SER A C 1
ATOM 1382 O O . SER A 1 167 ? 19.906 -10.523 -21.188 1 89.88 167 SER A O 1
ATOM 1384 N N . GLY A 1 168 ? 18.312 -10.414 -19.609 1 93.06 168 GLY A N 1
ATOM 1385 C CA . GLY A 1 168 ? 18.641 -9.039 -19.25 1 93.06 168 GLY A CA 1
ATOM 1386 C C . GLY A 1 168 ? 18.047 -8.023 -20.219 1 93.06 168 GLY A C 1
ATOM 1387 O O . GLY A 1 168 ? 18.438 -6.855 -20.203 1 93.06 168 GLY A O 1
ATOM 1388 N N . ARG A 1 169 ? 17.125 -8.547 -21.047 1 95.38 169 ARG A N 1
ATOM 1389 C CA . ARG A 1 169 ? 16.531 -7.652 -22.031 1 95.38 169 ARG A CA 1
ATOM 1390 C C . ARG A 1 169 ? 15.641 -6.617 -21.359 1 95.38 169 ARG A C 1
ATOM 1392 O O . ARG A 1 169 ? 14.883 -6.945 -20.438 1 95.38 169 ARG A O 1
ATOM 1399 N N . ALA A 1 170 ? 15.711 -5.414 -21.828 1 95.69 170 ALA A N 1
ATOM 1400 C CA . ALA A 1 170 ? 14.891 -4.328 -21.297 1 95.69 170 ALA A CA 1
ATOM 1401 C C . ALA A 1 170 ? 13.406 -4.668 -21.391 1 95.69 170 ALA A C 1
ATOM 1403 O O . ALA A 1 170 ? 12.953 -5.266 -22.359 1 95.69 170 ALA A O 1
ATOM 1404 N N . LYS A 1 171 ? 12.672 -4.375 -20.422 1 96.94 171 LYS A N 1
ATOM 1405 C CA . LYS A 1 171 ? 11.219 -4.543 -20.344 1 96.94 171 LYS A CA 1
ATOM 1406 C C . LYS A 1 171 ? 10.547 -3.275 -19.812 1 96.94 171 LYS A C 1
ATOM 1408 O O . LYS A 1 171 ? 11.172 -2.486 -19.109 1 96.94 171 LYS A O 1
ATOM 1413 N N . PRO A 1 172 ? 9.336 -3.074 -20.156 1 95.75 172 PRO A N 1
ATOM 1414 C CA . PRO A 1 172 ? 8.641 -1.865 -19.719 1 95.75 172 PRO A CA 1
ATOM 1415 C C . PRO A 1 172 ? 8.633 -1.719 -18.203 1 95.75 172 PRO A C 1
ATOM 1417 O O . PRO A 1 172 ? 8.641 -2.721 -17.469 1 95.75 172 PRO A O 1
ATOM 1420 N N . HIS A 1 173 ? 8.68 -0.424 -17.688 1 97.19 173 HIS A N 1
ATOM 1421 C CA . HIS A 1 173 ? 8.398 0.025 -16.328 1 97.19 173 HIS A CA 1
ATOM 1422 C C . HIS A 1 173 ? 9.609 -0.188 -15.43 1 97.19 173 HIS A C 1
ATOM 1424 O O . HIS A 1 173 ? 9.633 0.304 -14.297 1 97.19 173 HIS A O 1
ATOM 1430 N N . PHE A 1 174 ? 10.602 -0.993 -15.898 1 98.12 174 PHE A N 1
ATOM 1431 C CA . PHE A 1 174 ? 11.844 -1.13 -15.141 1 98.12 174 PHE A CA 1
ATOM 1432 C C . PHE A 1 174 ? 12.797 0.011 -15.461 1 98.12 174 PHE A C 1
ATOM 1434 O O . PHE A 1 174 ? 12.867 0.466 -16.609 1 98.12 174 PHE A O 1
ATOM 1441 N N . THR A 1 175 ? 13.57 0.496 -14.453 1 97.5 175 THR A N 1
ATOM 1442 C CA . THR A 1 175 ? 14.625 1.472 -14.711 1 97.5 175 THR A CA 1
ATOM 1443 C C . THR A 1 175 ? 15.773 0.832 -15.477 1 97.5 175 THR A C 1
ATOM 1445 O O . THR A 1 175 ? 16.422 1.488 -16.297 1 97.5 175 THR A O 1
ATOM 1448 N N . ASP A 1 176 ? 15.961 -0.436 -15.148 1 97.25 176 ASP A N 1
ATOM 1449 C CA . ASP A 1 176 ? 16.984 -1.259 -15.789 1 97.25 176 ASP A CA 1
ATOM 1450 C C . ASP A 1 176 ? 16.672 -2.744 -15.633 1 97.25 176 ASP A C 1
ATOM 1452 O O . ASP A 1 176 ? 15.898 -3.133 -14.75 1 97.25 176 ASP A O 1
ATOM 1456 N N . VAL A 1 177 ? 17.141 -3.533 -16.594 1 98.44 177 VAL A N 1
ATOM 1457 C CA . VAL A 1 177 ? 17.062 -4.988 -16.5 1 98.44 177 VAL A CA 1
ATOM 1458 C C . VAL A 1 177 ? 18.438 -5.594 -16.734 1 98.44 177 VAL A C 1
ATOM 1460 O O . VAL A 1 177 ? 19.109 -5.258 -17.703 1 98.44 177 VAL A O 1
ATOM 1463 N N . VAL A 1 178 ? 18.859 -6.441 -15.828 1 97.81 178 VAL A N 1
ATOM 1464 C CA . VAL A 1 178 ? 20.188 -7.055 -15.969 1 97.81 178 VAL A CA 1
ATOM 1465 C C . VAL A 1 178 ? 20.047 -8.578 -15.977 1 97.81 178 VAL A C 1
ATOM 1467 O O . VAL A 1 178 ? 19.062 -9.117 -15.469 1 97.81 178 VAL A O 1
ATOM 1470 N N . PRO A 1 179 ? 21.016 -9.297 -16.578 1 97.06 179 PRO A N 1
ATOM 1471 C CA . PRO A 1 179 ? 20.969 -10.758 -16.516 1 97.06 179 PRO A CA 1
ATOM 1472 C C . PRO A 1 179 ? 21.312 -11.297 -15.133 1 97.06 179 PRO A C 1
ATOM 1474 O O . PRO A 1 179 ? 21.953 -10.617 -14.336 1 97.06 179 PRO A O 1
ATOM 1477 N N . VAL A 1 180 ? 20.906 -12.516 -14.867 1 94.5 180 VAL A N 1
ATOM 1478 C CA . VAL A 1 180 ? 21.094 -13.172 -13.578 1 94.5 180 VAL A CA 1
ATOM 1479 C C . VAL A 1 180 ? 22.562 -13.18 -13.195 1 94.5 180 VAL A C 1
ATOM 1481 O O . VAL A 1 180 ? 22.922 -13.039 -12.023 1 94.5 180 VAL A O 1
ATOM 1484 N N . GLY A 1 181 ? 23.438 -13.242 -14.164 1 93.56 181 GLY A N 1
ATOM 1485 C CA . GLY A 1 181 ? 24.875 -13.289 -13.93 1 93.56 181 GLY A CA 1
ATOM 1486 C C . GLY A 1 181 ? 25.438 -11.984 -13.391 1 93.56 181 GLY A C 1
ATOM 1487 O O . GLY A 1 181 ? 26.547 -11.953 -12.875 1 93.56 181 GLY A O 1
ATOM 1488 N N . ARG A 1 182 ? 24.703 -10.875 -13.406 1 96.06 182 ARG A N 1
ATOM 1489 C CA . ARG A 1 182 ? 25.156 -9.578 -12.93 1 96.06 182 ARG A CA 1
ATOM 1490 C C . ARG A 1 182 ? 24.406 -9.156 -11.672 1 96.06 182 ARG A C 1
ATOM 1492 O O . ARG A 1 182 ? 24.375 -7.977 -11.32 1 96.06 182 ARG A O 1
ATOM 1499 N N . ALA A 1 183 ? 23.797 -10.133 -11.031 1 96.75 183 ALA A N 1
ATOM 1500 C CA . ALA A 1 183 ? 23.031 -9.867 -9.812 1 96.75 183 ALA A CA 1
ATOM 1501 C C . ALA A 1 183 ? 23.906 -9.211 -8.75 1 96.75 183 ALA A C 1
ATOM 1503 O O . ALA A 1 183 ? 23.438 -8.359 -7.996 1 96.75 183 ALA A O 1
ATOM 1504 N N . LYS A 1 184 ? 25.141 -9.57 -8.703 1 96.88 184 LYS A N 1
ATOM 1505 C CA . LYS A 1 184 ? 26.078 -9.086 -7.688 1 96.88 184 LYS A CA 1
ATOM 1506 C C . LYS A 1 184 ? 26.25 -7.574 -7.785 1 96.88 184 LYS A C 1
ATOM 1508 O O . LYS A 1 184 ? 26.656 -6.93 -6.816 1 96.88 184 LYS A O 1
ATOM 1513 N N . GLU A 1 185 ? 25.938 -6.996 -8.898 1 96.81 185 GLU A N 1
ATOM 1514 C CA . GLU A 1 185 ? 26.125 -5.566 -9.141 1 96.81 185 GLU A CA 1
ATOM 1515 C C . GLU A 1 185 ? 24.969 -4.758 -8.562 1 96.81 185 GLU A C 1
ATOM 1517 O O . GLU A 1 185 ? 25.125 -3.578 -8.242 1 96.81 185 GLU A O 1
ATOM 1522 N N . VAL A 1 186 ? 23.812 -5.371 -8.406 1 97.31 186 VAL A N 1
ATOM 1523 C CA . VAL A 1 186 ? 22.641 -4.559 -8.102 1 97.31 186 VAL A CA 1
ATOM 1524 C C . VAL A 1 186 ? 22.109 -4.918 -6.711 1 97.31 186 VAL A C 1
ATOM 1526 O O . VAL A 1 186 ? 21.547 -4.07 -6.016 1 97.31 186 VAL A O 1
ATOM 1529 N N . LEU A 1 187 ? 22.344 -6.098 -6.223 1 98.44 187 LEU A N 1
ATOM 1530 C CA . LEU A 1 187 ? 21.719 -6.621 -5.012 1 98.44 187 LEU A CA 1
ATOM 1531 C C . LEU A 1 187 ? 22.25 -5.906 -3.775 1 98.44 187 LEU A C 1
ATOM 1533 O O . LEU A 1 187 ? 21.516 -5.652 -2.828 1 98.44 187 LEU A O 1
ATOM 1537 N N . PRO A 1 188 ? 23.609 -5.488 -3.742 1 98.25 188 PRO A N 1
ATOM 1538 C CA . PRO A 1 188 ? 24.125 -4.836 -2.539 1 98.25 188 PRO A CA 1
ATOM 1539 C C . PRO A 1 188 ? 23.422 -3.512 -2.234 1 98.25 188 PRO A C 1
ATOM 1541 O O . PRO A 1 188 ? 23.453 -3.051 -1.091 1 98.25 188 PRO A O 1
ATOM 1544 N N . LYS A 1 189 ? 22.766 -2.873 -3.166 1 97.38 189 LYS A N 1
ATOM 1545 C CA . LYS A 1 189 ? 22.141 -1.566 -2.996 1 97.38 189 LYS A CA 1
ATOM 1546 C C . LYS A 1 189 ? 20.625 -1.701 -2.832 1 97.38 189 LYS A C 1
ATOM 1548 O O . LYS A 1 189 ? 19.922 -0.702 -2.676 1 97.38 189 LYS A O 1
ATOM 1553 N N . ALA A 1 190 ? 20.109 -2.926 -2.852 1 98.44 190 ALA A N 1
ATOM 1554 C CA . ALA A 1 190 ? 18.672 -3.158 -2.832 1 98.44 190 ALA A CA 1
ATOM 1555 C C . ALA A 1 190 ? 18.109 -2.98 -1.425 1 98.44 190 ALA A C 1
ATOM 1557 O O . ALA A 1 190 ? 18.672 -3.482 -0.453 1 98.44 190 ALA A O 1
ATOM 1558 N N . ASP A 1 191 ? 17 -2.225 -1.33 1 98.56 191 ASP A N 1
ATOM 1559 C CA . ASP A 1 191 ? 16.234 -2.188 -0.088 1 98.56 191 ASP A CA 1
ATOM 1560 C C . ASP A 1 191 ? 15.273 -3.367 -0.001 1 98.56 191 ASP A C 1
ATOM 1562 O O . ASP A 1 191 ? 14.953 -3.83 1.095 1 98.56 191 ASP A O 1
ATOM 1566 N N . TRP A 1 192 ? 14.812 -3.869 -1.215 1 98.81 192 TRP A N 1
ATOM 1567 C CA . TRP A 1 192 ? 13.914 -5.012 -1.327 1 98.81 192 TRP A CA 1
ATOM 1568 C C . TRP A 1 192 ? 14.297 -5.898 -2.506 1 98.81 192 TRP A C 1
ATOM 1570 O O . TRP A 1 192 ? 14.695 -5.398 -3.562 1 98.81 192 TRP A O 1
ATOM 1580 N N . VAL A 1 193 ? 14.188 -7.137 -2.324 1 98.88 193 VAL A N 1
ATOM 1581 C CA . VAL A 1 193 ? 14.289 -8.133 -3.381 1 98.88 193 VAL A CA 1
ATOM 1582 C C . VAL A 1 193 ? 12.984 -8.93 -3.465 1 98.88 193 VAL A C 1
ATOM 1584 O O . VAL A 1 193 ? 12.539 -9.508 -2.471 1 98.88 193 VAL A O 1
ATOM 1587 N N . ILE A 1 194 ? 12.336 -8.93 -4.617 1 98.94 194 ILE A N 1
ATOM 1588 C CA . ILE A 1 194 ? 11.055 -9.617 -4.797 1 98.94 194 ILE A CA 1
ATOM 1589 C C . ILE A 1 194 ? 11.195 -10.68 -5.887 1 98.94 194 ILE A C 1
ATOM 1591 O O . ILE A 1 194 ? 11.68 -10.398 -6.984 1 98.94 194 ILE A O 1
ATOM 1595 N N . SER A 1 195 ? 10.82 -11.844 -5.574 1 98.88 195 SER A N 1
ATOM 1596 C CA . SER A 1 195 ? 10.867 -12.93 -6.551 1 98.88 195 SER A CA 1
ATOM 1597 C C . SER A 1 195 ? 9.477 -13.234 -7.105 1 98.88 195 SER A C 1
ATOM 1599 O O . SER A 1 195 ? 8.555 -13.531 -6.344 1 98.88 195 SER A O 1
ATOM 1601 N N . THR A 1 196 ? 9.305 -13.164 -8.359 1 98.56 196 THR A N 1
ATOM 1602 C CA . THR A 1 196 ? 8.094 -13.578 -9.062 1 98.56 196 THR A CA 1
ATOM 1603 C C . THR A 1 196 ? 8.398 -14.703 -10.047 1 98.56 196 THR A C 1
ATOM 1605 O O . THR A 1 196 ? 7.684 -14.883 -11.039 1 98.56 196 THR A O 1
ATOM 1608 N N . LEU A 1 197 ? 9.406 -15.469 -9.805 1 98.12 197 LEU A N 1
ATOM 1609 C CA . LEU A 1 197 ? 9.969 -16.422 -10.758 1 98.12 197 LEU A CA 1
ATOM 1610 C C . LEU A 1 197 ? 9.133 -17.688 -10.82 1 98.12 197 LEU A C 1
ATOM 1612 O O . LEU A 1 197 ? 8.656 -18.172 -9.789 1 98.12 197 LEU A O 1
ATOM 1616 N N . PRO A 1 198 ? 9.008 -18.25 -11.984 1 97.19 198 PRO A N 1
ATOM 1617 C CA . PRO A 1 198 ? 8.508 -19.625 -12.07 1 97.19 198 PRO A CA 1
ATOM 1618 C C . PRO A 1 198 ? 9.531 -20.656 -11.609 1 97.19 198 PRO A C 1
ATOM 1620 O O . PRO A 1 198 ? 10.703 -20.312 -11.414 1 97.19 198 PRO A O 1
ATOM 1623 N N . LEU A 1 199 ? 9.094 -21.781 -11.352 1 97.75 199 LEU A N 1
ATOM 1624 C CA . LEU A 1 199 ? 10.008 -22.859 -11 1 97.75 199 LEU A CA 1
ATOM 1625 C C . LEU A 1 199 ? 10.398 -23.672 -12.234 1 97.75 199 LEU A C 1
ATOM 1627 O O . LEU A 1 199 ? 9.539 -24.234 -12.914 1 97.75 199 LEU A O 1
ATOM 1631 N N . THR A 1 200 ? 11.586 -23.625 -12.602 1 96.62 200 THR A N 1
ATOM 1632 C CA . THR A 1 200 ? 12.25 -24.406 -13.648 1 96.62 200 THR A CA 1
ATOM 1633 C C . THR A 1 200 ? 13.57 -24.969 -13.148 1 96.62 200 THR A C 1
ATOM 1635 O O . THR A 1 200 ? 13.969 -24.719 -12.008 1 96.62 200 THR A O 1
ATOM 1638 N N . GLN A 1 201 ? 14.203 -25.719 -14.055 1 95.25 201 GLN A N 1
ATOM 1639 C CA . GLN A 1 201 ? 15.516 -26.234 -13.672 1 95.25 201 GLN A CA 1
ATOM 1640 C C . GLN A 1 201 ? 16.5 -25.094 -13.414 1 95.25 201 GLN A C 1
ATOM 1642 O O . GLN A 1 201 ? 17.344 -25.188 -12.523 1 95.25 201 GLN A O 1
ATOM 1647 N N . GLN A 1 202 ? 16.312 -24 -14.094 1 94.31 202 GLN A N 1
ATOM 1648 C CA . GLN A 1 202 ? 17.234 -22.859 -14.008 1 94.31 202 GLN A CA 1
ATOM 1649 C C . GLN A 1 202 ? 16.953 -22.031 -12.75 1 94.31 202 GLN A C 1
ATOM 1651 O O . GLN A 1 202 ? 17.844 -21.359 -12.25 1 94.31 202 GLN A O 1
ATOM 1656 N N . THR A 1 203 ? 15.734 -22.078 -12.219 1 97.19 203 THR A N 1
ATOM 1657 C CA . THR A 1 203 ? 15.383 -21.219 -11.094 1 97.19 203 THR A CA 1
ATOM 1658 C C . THR A 1 203 ? 15.352 -22.016 -9.797 1 97.19 203 THR A C 1
ATOM 1660 O O . THR A 1 203 ? 15.188 -21.438 -8.719 1 97.19 203 THR A O 1
ATOM 1663 N N . TYR A 1 204 ? 15.477 -23.375 -9.938 1 97.94 204 TYR A N 1
ATOM 1664 C CA . TYR A 1 204 ? 15.484 -24.219 -8.75 1 97.94 204 TYR A CA 1
ATOM 1665 C C . TYR A 1 204 ? 16.609 -23.828 -7.797 1 97.94 204 TYR A C 1
ATOM 1667 O O . TYR A 1 204 ? 17.781 -23.812 -8.18 1 97.94 204 TYR A O 1
ATOM 1675 N N . ARG A 1 205 ? 16.25 -23.375 -6.586 1 98.12 205 ARG A N 1
ATOM 1676 C CA . ARG A 1 205 ? 17.156 -22.984 -5.508 1 98.12 205 ARG A CA 1
ATOM 1677 C C . ARG A 1 205 ? 18.094 -21.875 -5.969 1 98.12 205 ARG A C 1
ATOM 1679 O O . ARG A 1 205 ? 19.266 -21.844 -5.59 1 98.12 205 ARG A O 1
ATOM 1686 N N . LEU A 1 206 ? 17.547 -21.094 -6.852 1 97.94 206 LEU A N 1
ATOM 1687 C CA . LEU A 1 206 ? 18.312 -19.938 -7.312 1 97.94 206 LEU A CA 1
ATOM 1688 C C . LEU A 1 206 ? 18.734 -19.062 -6.141 1 97.94 206 LEU A C 1
ATOM 1690 O O . LEU A 1 206 ? 19.906 -18.656 -6.066 1 97.94 206 LEU A O 1
ATOM 1694 N N . PHE A 1 207 ? 17.781 -18.766 -5.223 1 98.62 207 PHE A N 1
ATOM 1695 C CA . PHE A 1 207 ? 18.109 -18 -4.027 1 98.62 207 PHE A CA 1
ATOM 1696 C C . PHE A 1 207 ? 18.828 -18.875 -3.006 1 98.62 207 PHE A C 1
ATOM 1698 O O . PHE A 1 207 ? 18.203 -19.422 -2.094 1 98.62 207 PHE A O 1
ATOM 1705 N N . SER A 1 208 ? 20.047 -19.016 -3.24 1 98.31 208 SER A N 1
ATOM 1706 C CA . SER A 1 208 ? 20.969 -19.812 -2.428 1 98.31 208 SER A CA 1
ATOM 1707 C C . SER A 1 208 ? 21.859 -18.922 -1.567 1 98.31 208 SER A C 1
ATOM 1709 O O . SER A 1 208 ? 21.672 -17.703 -1.529 1 98.31 208 SER A O 1
ATOM 1711 N N . GLU A 1 209 ? 22.781 -19.531 -0.891 1 98.06 209 GLU A N 1
ATOM 1712 C CA . GLU A 1 209 ? 23.734 -18.797 -0.072 1 98.06 209 GLU A CA 1
ATOM 1713 C C . GLU A 1 209 ? 24.469 -17.75 -0.896 1 98.06 209 GLU A C 1
ATOM 1715 O O . GLU A 1 209 ? 24.719 -16.641 -0.42 1 98.06 209 GLU A O 1
ATOM 1720 N N . GLU A 1 210 ? 24.766 -18.094 -2.059 1 97.62 210 GLU A N 1
ATOM 1721 C CA . GLU A 1 210 ? 25.516 -17.188 -2.926 1 97.62 210 GLU A CA 1
ATOM 1722 C C . GLU A 1 210 ? 24.734 -15.906 -3.182 1 97.62 210 GLU A C 1
ATOM 1724 O O . GLU A 1 210 ? 25.203 -14.805 -2.877 1 97.62 210 GLU A O 1
ATOM 1729 N N . ILE A 1 211 ? 23.547 -16.016 -3.637 1 98.12 211 ILE A N 1
ATOM 1730 C CA . ILE A 1 211 ? 22.734 -14.852 -3.98 1 98.12 211 ILE A CA 1
ATOM 1731 C C . ILE A 1 211 ? 22.469 -14.016 -2.727 1 98.12 211 ILE A C 1
ATOM 1733 O O . ILE A 1 211 ? 22.594 -12.789 -2.746 1 98.12 211 ILE A O 1
ATOM 1737 N N . PHE A 1 212 ? 22.125 -14.656 -1.598 1 98.44 212 PHE A N 1
ATOM 1738 C CA . PHE A 1 212 ? 21.797 -13.945 -0.366 1 98.44 212 PHE A CA 1
ATOM 1739 C C . PHE A 1 212 ? 23.031 -13.242 0.186 1 98.44 212 PHE A C 1
ATOM 1741 O O . PHE A 1 212 ? 22.922 -12.234 0.896 1 98.44 212 PHE A O 1
ATOM 1748 N N . SER A 1 213 ? 24.234 -13.75 -0.197 1 97.81 213 SER A N 1
ATOM 1749 C CA . SER A 1 213 ? 25.453 -13.141 0.296 1 97.81 213 SER A CA 1
ATOM 1750 C C . SER A 1 213 ? 25.688 -11.766 -0.336 1 97.81 213 SER A C 1
ATOM 1752 O O . SER A 1 213 ? 26.453 -10.953 0.192 1 97.81 213 SER A O 1
ATOM 1754 N N . TYR A 1 214 ? 25.047 -11.5 -1.499 1 98.12 214 TYR A N 1
ATOM 1755 C CA . TYR A 1 214 ? 25.188 -10.219 -2.168 1 98.12 214 TYR A CA 1
ATOM 1756 C C . TYR A 1 214 ? 24.312 -9.156 -1.512 1 98.12 214 TYR A C 1
ATOM 1758 O O . TYR A 1 214 ? 24.531 -7.957 -1.713 1 98.12 214 TYR A O 1
ATOM 1766 N N . VAL A 1 215 ? 23.266 -9.57 -0.822 1 98 215 VAL A N 1
ATOM 1767 C CA . VAL A 1 215 ? 22.234 -8.672 -0.29 1 98 215 VAL A CA 1
ATOM 1768 C C . VAL A 1 215 ? 22.719 -8.062 1.022 1 98 215 VAL A C 1
ATOM 1770 O O . VAL A 1 215 ? 23.375 -8.734 1.824 1 98 215 VAL A O 1
ATOM 1773 N N . LYS A 1 216 ? 22.516 -6.734 1.256 1 97.94 216 LYS A N 1
ATOM 1774 C CA . LYS A 1 216 ? 22.906 -6.031 2.475 1 97.94 216 LYS A CA 1
ATOM 1775 C C . LYS A 1 216 ? 21.688 -5.449 3.188 1 97.94 216 LYS A C 1
ATOM 1777 O O . LYS A 1 216 ? 21.281 -4.32 2.906 1 97.94 216 LYS A O 1
ATOM 1782 N N . ASN A 1 217 ? 21.062 -6.238 4.086 1 98 217 ASN A N 1
ATOM 1783 C CA . ASN A 1 217 ? 20.016 -5.793 4.992 1 98 217 ASN A CA 1
ATOM 1784 C C . ASN A 1 217 ? 18.719 -5.469 4.242 1 98 217 ASN A C 1
ATOM 1786 O O . ASN A 1 217 ? 18.062 -4.473 4.539 1 98 217 ASN A O 1
ATOM 1790 N N . ALA A 1 218 ? 18.375 -6.223 3.225 1 98.56 218 ALA A N 1
ATOM 1791 C CA . ALA A 1 218 ? 17.188 -5.98 2.41 1 98.56 218 ALA A CA 1
ATOM 1792 C C . ALA A 1 218 ? 16 -6.812 2.896 1 98.56 218 ALA A C 1
ATOM 1794 O O . ALA A 1 218 ? 16.188 -7.785 3.633 1 98.56 218 ALA A O 1
ATOM 1795 N N . GLY A 1 219 ? 14.805 -6.363 2.619 1 98.81 219 GLY A N 1
ATOM 1796 C CA . GLY A 1 219 ? 13.641 -7.238 2.691 1 98.81 219 GLY A CA 1
ATOM 1797 C C . GLY A 1 219 ? 13.523 -8.172 1.501 1 98.81 219 GLY A C 1
ATOM 1798 O O . GLY A 1 219 ? 13.914 -7.816 0.387 1 98.81 219 GLY A O 1
ATOM 1799 N N . PHE A 1 220 ? 13.047 -9.352 1.758 1 98.94 220 PHE A N 1
ATOM 1800 C CA . PHE A 1 220 ? 12.867 -10.344 0.703 1 98.94 220 PHE A CA 1
ATOM 1801 C C . PHE A 1 220 ? 11.414 -10.797 0.635 1 98.94 220 PHE A C 1
ATOM 1803 O O . PHE A 1 220 ? 10.82 -11.156 1.656 1 98.94 220 PHE A O 1
ATOM 1810 N N . ILE A 1 221 ? 10.789 -10.719 -0.517 1 98.94 221 ILE A N 1
ATOM 1811 C CA . ILE A 1 221 ? 9.43 -11.203 -0.736 1 98.94 221 ILE A CA 1
ATOM 1812 C C . ILE A 1 221 ? 9.445 -12.312 -1.79 1 98.94 221 ILE A C 1
ATOM 1814 O O . ILE A 1 221 ? 9.992 -12.133 -2.877 1 98.94 221 ILE A O 1
ATOM 1818 N N . ASN A 1 222 ? 8.875 -13.43 -1.5 1 98.94 222 ASN A N 1
ATOM 1819 C CA . ASN A 1 222 ? 8.727 -14.484 -2.496 1 98.94 222 ASN A CA 1
ATOM 1820 C C . ASN A 1 222 ? 7.258 -14.773 -2.795 1 98.94 222 ASN A C 1
ATOM 1822 O O . ASN A 1 222 ? 6.539 -15.305 -1.948 1 98.94 222 ASN A O 1
ATOM 1826 N N . VAL A 1 223 ? 6.836 -14.406 -3.953 1 98.75 223 VAL A N 1
ATOM 1827 C CA . VAL A 1 223 ? 5.469 -14.648 -4.406 1 98.75 223 VAL A CA 1
ATOM 1828 C C . VAL A 1 223 ? 5.488 -15.531 -5.656 1 98.75 223 VAL A C 1
ATOM 1830 O O . VAL A 1 223 ? 4.473 -15.664 -6.344 1 98.75 223 VAL A O 1
ATOM 1833 N N . GLY A 1 224 ? 6.652 -16.016 -6.023 1 98.06 224 GLY A N 1
ATOM 1834 C CA . GLY A 1 224 ? 6.789 -16.953 -7.121 1 98.06 224 GLY A CA 1
ATOM 1835 C C . GLY A 1 224 ? 6.523 -18.391 -6.711 1 98.06 224 GLY A C 1
ATOM 1836 O O . GLY A 1 224 ? 5.371 -18.781 -6.492 1 98.06 224 GLY A O 1
ATOM 1837 N N . ARG A 1 225 ? 7.707 -19.125 -6.539 1 98.38 225 ARG A N 1
ATOM 1838 C CA . ARG A 1 225 ? 7.625 -20.516 -6.109 1 98.38 225 ARG A CA 1
ATOM 1839 C C . ARG A 1 225 ? 8.594 -20.781 -4.965 1 98.38 225 ARG A C 1
ATOM 1841 O O . ARG A 1 225 ? 9.711 -20.281 -4.953 1 98.38 225 ARG A O 1
ATOM 1848 N N . GLY A 1 226 ? 8.133 -21.609 -4.062 1 98.5 226 GLY A N 1
ATOM 1849 C CA . GLY A 1 226 ? 8.93 -21.906 -2.883 1 98.5 226 GLY A CA 1
ATOM 1850 C C . GLY A 1 226 ? 10.266 -22.547 -3.211 1 98.5 226 GLY A C 1
ATOM 1851 O O . GLY A 1 226 ? 11.289 -22.219 -2.613 1 98.5 226 GLY A O 1
ATOM 1852 N N . ASP A 1 227 ? 10.273 -23.375 -4.27 1 98.5 227 ASP A N 1
ATOM 1853 C CA . ASP A 1 227 ? 11.445 -24.188 -4.594 1 98.5 227 ASP A CA 1
ATOM 1854 C C . ASP A 1 227 ? 12.516 -23.344 -5.277 1 98.5 227 ASP A C 1
ATOM 1856 O O . ASP A 1 227 ? 13.641 -23.812 -5.496 1 98.5 227 ASP A O 1
ATOM 1860 N N . THR A 1 228 ? 12.227 -22.094 -5.539 1 98.62 228 THR A N 1
ATOM 1861 C CA . THR A 1 228 ? 13.258 -21.203 -6.059 1 98.62 228 THR A CA 1
ATOM 1862 C C . THR A 1 228 ? 14.188 -20.75 -4.938 1 98.62 228 THR A C 1
ATOM 1864 O O . THR A 1 228 ? 15.266 -20.219 -5.199 1 98.62 228 THR A O 1
ATOM 1867 N N . VAL A 1 229 ? 13.805 -20.969 -3.682 1 98.81 229 VAL A N 1
ATOM 1868 C CA . VAL A 1 229 ? 14.547 -20.5 -2.518 1 98.81 229 VAL A CA 1
ATOM 1869 C C . VAL A 1 229 ? 15.094 -21.688 -1.732 1 98.81 229 VAL A C 1
ATOM 1871 O O . VAL A 1 229 ? 14.367 -22.625 -1.423 1 98.81 229 VAL A O 1
ATOM 1874 N N . ASP A 1 230 ? 16.375 -21.703 -1.511 1 98.62 230 ASP A N 1
ATOM 1875 C CA . ASP A 1 230 ? 16.938 -22.594 -0.496 1 98.62 230 ASP A CA 1
ATOM 1876 C C . ASP A 1 230 ? 16.594 -22.109 0.91 1 98.62 230 ASP A C 1
ATOM 1878 O O . ASP A 1 230 ? 17.141 -21.125 1.39 1 98.62 230 ASP A O 1
ATOM 1882 N N . GLU A 1 231 ? 15.703 -22.828 1.552 1 97.88 231 GLU A N 1
ATOM 1883 C CA . GLU A 1 231 ? 15.156 -22.375 2.828 1 97.88 231 GLU A CA 1
ATOM 1884 C C . GLU A 1 231 ? 16.25 -22.266 3.885 1 97.88 231 GLU A C 1
ATOM 1886 O O . GLU A 1 231 ? 16.203 -21.375 4.738 1 97.88 231 GLU A O 1
ATOM 1891 N N . VAL A 1 232 ? 17.219 -23.156 3.852 1 97.69 232 VAL A N 1
ATOM 1892 C CA . VAL A 1 232 ? 18.328 -23.094 4.789 1 97.69 232 VAL A CA 1
ATOM 1893 C C . VAL A 1 232 ? 19.141 -21.828 4.543 1 97.69 232 VAL A C 1
ATOM 1895 O O . VAL A 1 232 ? 19.5 -21.109 5.484 1 97.69 232 VAL A O 1
ATOM 1898 N N . ALA A 1 233 ? 19.406 -21.578 3.293 1 98.5 233 ALA A N 1
ATOM 1899 C CA . ALA A 1 233 ? 20.141 -20.359 2.934 1 98.5 233 ALA A CA 1
ATOM 1900 C C . ALA A 1 233 ? 19.375 -19.109 3.367 1 98.5 233 ALA A C 1
ATOM 1902 O O . ALA A 1 233 ? 19.969 -18.141 3.828 1 98.5 233 ALA A O 1
ATOM 1903 N N . LEU A 1 234 ? 18.062 -19.156 3.217 1 98.69 234 LEU A N 1
ATOM 1904 C CA . LEU A 1 234 ? 17.203 -18.031 3.621 1 98.69 234 LEU A CA 1
ATOM 1905 C C . LEU A 1 234 ? 17.344 -17.766 5.117 1 98.69 234 LEU A C 1
ATOM 1907 O O . LEU A 1 234 ? 17.531 -16.625 5.535 1 98.69 234 LEU A O 1
ATOM 1911 N N . LEU A 1 235 ? 17.25 -18.828 5.879 1 98.38 235 LEU A N 1
ATOM 1912 C CA . LEU A 1 235 ? 17.359 -18.703 7.332 1 98.38 235 LEU A CA 1
ATOM 1913 C C . LEU A 1 235 ? 18.734 -18.172 7.734 1 98.38 235 LEU A C 1
ATOM 1915 O O . LEU A 1 235 ? 18.828 -17.297 8.609 1 98.38 235 LEU A O 1
ATOM 1919 N N . ASN A 1 236 ? 19.75 -18.703 7.086 1 98.38 236 ASN A N 1
ATOM 1920 C CA . ASN A 1 236 ? 21.094 -18.219 7.355 1 98.38 236 ASN A CA 1
ATOM 1921 C C . ASN A 1 236 ? 21.234 -16.734 7.027 1 98.38 236 ASN A C 1
ATOM 1923 O O . ASN A 1 236 ? 21.891 -15.992 7.758 1 98.38 236 ASN A O 1
ATOM 1927 N N . ALA A 1 237 ? 20.641 -16.297 5.934 1 98.62 237 ALA A N 1
ATOM 1928 C CA . ALA A 1 237 ? 20.703 -14.898 5.508 1 98.62 237 ALA A CA 1
ATOM 1929 C C . ALA A 1 237 ? 20.016 -13.984 6.523 1 98.62 237 ALA A C 1
ATOM 1931 O O . ALA A 1 237 ? 20.453 -12.852 6.75 1 98.62 237 ALA A O 1
ATOM 1932 N N . LEU A 1 238 ? 18.938 -14.43 7.156 1 98.5 238 LEU A N 1
ATOM 1933 C CA . LEU A 1 238 ? 18.25 -13.672 8.195 1 98.5 238 LEU A CA 1
ATOM 1934 C C . LEU A 1 238 ? 19.094 -13.586 9.461 1 98.5 238 LEU A C 1
ATOM 1936 O O . LEU A 1 238 ? 19.156 -12.531 10.094 1 98.5 238 LEU A O 1
ATOM 1940 N N . GLU A 1 239 ? 19.75 -14.656 9.758 1 97.62 239 GLU A N 1
ATOM 1941 C CA . GLU A 1 239 ? 20.578 -14.703 10.961 1 97.62 239 GLU A CA 1
ATOM 1942 C C . GLU A 1 239 ? 21.812 -13.82 10.805 1 97.62 239 GLU A C 1
ATOM 1944 O O . GLU A 1 239 ? 22.234 -13.156 11.758 1 97.62 239 GLU A O 1
ATOM 1949 N N . SER A 1 240 ? 22.375 -13.828 9.633 1 97 240 SER A N 1
ATOM 1950 C CA . SER A 1 240 ? 23.594 -13.062 9.375 1 97 240 SER A CA 1
ATOM 1951 C C . SER A 1 240 ? 23.266 -11.617 9.016 1 97 240 SER A C 1
ATOM 1953 O O . SER A 1 240 ? 24.172 -10.828 8.719 1 97 240 SER A O 1
ATOM 1955 N N . ARG A 1 241 ? 21.969 -11.211 8.867 1 95.06 241 ARG A N 1
ATOM 1956 C CA . ARG A 1 241 ? 21.453 -9.867 8.656 1 95.06 241 ARG A CA 1
ATOM 1957 C C . ARG A 1 241 ? 21.703 -9.398 7.227 1 95.06 241 ARG A C 1
ATOM 1959 O O . ARG A 1 241 ? 21.75 -8.195 6.961 1 95.06 241 ARG A O 1
ATOM 1966 N N . HIS A 1 242 ? 22 -10.445 6.387 1 97.25 242 HIS A N 1
ATOM 1967 C CA . HIS A 1 242 ? 21.906 -10.102 4.973 1 97.25 242 HIS A CA 1
ATOM 1968 C C . HIS A 1 242 ? 20.484 -9.703 4.594 1 97.25 242 HIS A C 1
ATOM 1970 O O . HIS A 1 242 ? 20.281 -8.758 3.83 1 97.25 242 HIS A O 1
ATOM 1976 N N . LEU A 1 243 ? 19.562 -10.406 5.172 1 98.56 243 LEU A N 1
ATOM 1977 C CA . LEU A 1 243 ? 18.141 -10.062 5.074 1 98.56 243 LEU A CA 1
ATOM 1978 C C . LEU A 1 243 ? 17.625 -9.547 6.41 1 98.56 243 LEU A C 1
ATOM 1980 O O . LEU A 1 243 ? 17.953 -10.094 7.465 1 98.56 243 LEU A O 1
ATOM 1984 N N . ARG A 1 244 ? 16.891 -8.477 6.363 1 98.12 244 ARG A N 1
ATOM 1985 C CA . ARG A 1 244 ? 16.312 -7.949 7.594 1 98.12 244 ARG A CA 1
ATOM 1986 C C . ARG A 1 244 ? 14.914 -8.508 7.82 1 98.12 244 ARG A C 1
ATOM 1988 O O . ARG A 1 244 ? 14.422 -8.523 8.953 1 98.12 244 ARG A O 1
ATOM 1995 N N . LEU A 1 245 ? 14.195 -8.961 6.746 1 98.62 245 LEU A N 1
ATOM 1996 C CA . LEU A 1 245 ? 12.805 -9.406 6.773 1 98.62 245 LEU A CA 1
ATOM 1997 C C . LEU A 1 245 ? 12.492 -10.289 5.566 1 98.62 245 LEU A C 1
ATOM 1999 O O . LEU A 1 245 ? 12.953 -10.016 4.457 1 98.62 245 LEU A O 1
ATOM 2003 N N . ALA A 1 246 ? 11.844 -11.375 5.75 1 98.88 246 ALA A N 1
ATOM 2004 C CA . ALA A 1 246 ? 11.367 -12.227 4.664 1 98.88 246 ALA A CA 1
ATOM 2005 C C . ALA A 1 246 ? 9.852 -12.383 4.703 1 98.88 246 ALA A C 1
ATOM 2007 O O . ALA A 1 246 ? 9.289 -12.75 5.738 1 98.88 246 ALA A O 1
ATOM 2008 N N . ILE A 1 247 ? 9.188 -12.039 3.662 1 98.94 247 ILE A N 1
ATOM 2009 C CA . ILE A 1 247 ? 7.762 -12.258 3.469 1 98.94 247 ILE A CA 1
ATOM 2010 C C . ILE A 1 247 ? 7.547 -13.375 2.447 1 98.94 247 ILE A C 1
ATOM 2012 O O . ILE A 1 247 ? 7.875 -13.219 1.269 1 98.94 247 ILE A O 1
ATOM 2016 N N . LEU A 1 248 ? 7.012 -14.438 2.896 1 98.88 248 LEU A N 1
ATOM 2017 C CA . LEU A 1 248 ? 6.906 -15.633 2.072 1 98.88 248 LEU A CA 1
ATOM 2018 C C . LEU A 1 248 ? 5.445 -16.031 1.88 1 98.88 248 LEU A C 1
ATOM 2020 O O . LEU A 1 248 ? 4.738 -16.297 2.854 1 98.88 248 LEU A O 1
ATOM 2024 N N . ASP A 1 249 ? 5.012 -16.094 0.66 1 98.81 249 ASP A N 1
ATOM 2025 C CA . ASP A 1 249 ? 3.662 -16.547 0.335 1 98.81 249 ASP A CA 1
ATOM 2026 C C . ASP A 1 249 ? 3.682 -17.969 -0.225 1 98.81 249 ASP A C 1
ATOM 2028 O O . ASP A 1 249 ? 2.629 -18.594 -0.406 1 98.81 249 ASP A O 1
ATOM 2032 N N . VAL A 1 250 ? 4.871 -18.484 -0.576 1 98.62 250 VAL A N 1
ATOM 2033 C CA . VAL A 1 250 ? 5.043 -19.797 -1.181 1 98.62 250 VAL A CA 1
ATOM 2034 C C . VAL A 1 250 ? 6.195 -20.531 -0.502 1 98.62 250 VAL A C 1
ATOM 2036 O O . VAL A 1 250 ? 7.133 -19.906 -0.003 1 98.62 250 VAL A O 1
ATOM 2039 N N . PHE A 1 251 ? 6.117 -21.812 -0.516 1 98.31 251 PHE A N 1
ATOM 2040 C CA . PHE A 1 251 ? 7.055 -22.656 0.224 1 98.31 251 PHE A CA 1
ATOM 2041 C C . PHE A 1 251 ? 7.352 -23.938 -0.535 1 98.31 251 PHE A C 1
ATOM 2043 O O . PHE A 1 251 ? 6.602 -24.312 -1.436 1 98.31 251 PHE A O 1
ATOM 2050 N N . THR A 1 252 ? 8.422 -24.547 -0.164 1 97.19 252 THR A N 1
ATOM 2051 C CA . THR A 1 252 ? 8.797 -25.828 -0.781 1 97.19 252 THR A CA 1
ATOM 2052 C C . THR A 1 252 ? 7.711 -26.875 -0.56 1 97.19 252 THR A C 1
ATOM 2054 O O . THR A 1 252 ? 7.402 -27.656 -1.464 1 97.19 252 THR A O 1
ATOM 2057 N N . LYS A 1 253 ? 7.18 -26.828 0.621 1 97.12 253 LYS A N 1
ATOM 2058 C CA . LYS A 1 253 ? 6.07 -27.719 0.967 1 97.12 253 LYS A CA 1
ATOM 2059 C C . LYS A 1 253 ? 4.855 -26.922 1.427 1 97.12 253 LYS A C 1
ATOM 2061 O O . LYS A 1 253 ? 4.965 -26.062 2.311 1 97.12 253 LYS A O 1
ATOM 2066 N N . GLU A 1 254 ? 3.752 -27.188 0.787 1 96.69 254 GLU A N 1
ATOM 2067 C CA . GLU A 1 254 ? 2.5 -26.516 1.142 1 96.69 254 GLU A CA 1
ATOM 2068 C C . GLU A 1 254 ? 1.383 -27.547 1.354 1 96.69 254 GLU A C 1
ATOM 2070 O O . GLU A 1 254 ? 1.168 -28.422 0.517 1 96.69 254 GLU A O 1
ATOM 2075 N N . PRO A 1 255 ? 0.773 -27.531 2.475 1 97.38 255 PRO A N 1
ATOM 2076 C CA . PRO A 1 255 ? 0.874 -26.594 3.594 1 97.38 255 PRO A CA 1
ATOM 2077 C C . PRO A 1 255 ? 2.223 -26.672 4.309 1 97.38 255 PRO A C 1
ATOM 2079 O O . PRO A 1 255 ? 2.85 -27.734 4.34 1 97.38 255 PRO A O 1
ATOM 2082 N N . LEU A 1 256 ? 2.615 -25.5 4.875 1 98.44 256 LEU A N 1
ATOM 2083 C CA . LEU A 1 256 ? 3.875 -25.453 5.609 1 98.44 256 LEU A CA 1
ATOM 2084 C C . LEU A 1 256 ? 3.84 -26.375 6.816 1 98.44 256 LEU A C 1
ATOM 2086 O O . LEU A 1 256 ? 2.932 -26.297 7.645 1 98.44 256 LEU A O 1
ATOM 2090 N N . PRO A 1 257 ? 4.781 -27.281 6.871 1 97.94 257 PRO A N 1
ATOM 2091 C CA . PRO A 1 257 ? 4.77 -28.234 7.984 1 97.94 257 PRO A CA 1
ATOM 2092 C C . PRO A 1 257 ? 4.859 -27.547 9.344 1 97.94 257 PRO A C 1
ATOM 2094 O O . PRO A 1 257 ? 5.551 -26.531 9.492 1 97.94 257 PRO A O 1
ATOM 2097 N N . LEU A 1 258 ? 4.266 -28.156 10.289 1 97.38 258 LEU A N 1
ATOM 2098 C CA . LEU A 1 258 ? 4.203 -27.609 11.641 1 97.38 258 LEU A CA 1
ATOM 2099 C C . LEU A 1 258 ? 5.598 -27.438 12.227 1 97.38 258 LEU A C 1
ATOM 2101 O O . LEU A 1 258 ? 5.844 -26.5 12.992 1 97.38 258 LEU A O 1
ATOM 2105 N N . GLU A 1 259 ? 6.477 -28.297 11.812 1 97 259 GLU A N 1
ATOM 2106 C CA . GLU A 1 259 ? 7.812 -28.312 12.398 1 97 259 GLU A CA 1
ATOM 2107 C C . GLU A 1 259 ? 8.734 -27.297 11.727 1 97 259 GLU A C 1
ATOM 2109 O O . GLU A 1 259 ? 9.875 -27.109 12.156 1 97 259 GLU A O 1
ATOM 2114 N N . SER A 1 260 ? 8.258 -26.719 10.727 1 97.81 260 SER A N 1
ATOM 2115 C CA . SER A 1 260 ? 9.102 -25.766 10.016 1 97.81 260 SER A CA 1
ATOM 2116 C C . SER A 1 260 ? 9.555 -24.625 10.922 1 97.81 260 SER A C 1
ATOM 2118 O O . SER A 1 260 ? 8.734 -24 11.586 1 97.81 260 SER A O 1
ATOM 2120 N N . PRO A 1 261 ? 10.836 -24.297 10.914 1 97.25 261 PRO A N 1
ATOM 2121 C CA . PRO A 1 261 ? 11.336 -23.188 11.727 1 97.25 261 PRO A CA 1
ATOM 2122 C C . PRO A 1 261 ? 10.859 -21.828 11.227 1 97.25 261 PRO A C 1
ATOM 2124 O O . PRO A 1 261 ? 10.984 -20.828 11.938 1 97.25 261 PRO A O 1
ATOM 2127 N N . LEU A 1 262 ? 10.281 -21.734 10.078 1 98.12 262 LEU A N 1
ATOM 2128 C CA . LEU A 1 262 ? 9.828 -20.469 9.492 1 98.12 262 LEU A CA 1
ATOM 2129 C C . LEU A 1 262 ? 8.672 -19.891 10.297 1 98.12 262 LEU A C 1
ATOM 2131 O O . LEU A 1 262 ? 8.523 -18.672 10.383 1 98.12 262 LEU A O 1
ATOM 2135 N N . TRP A 1 263 ? 7.902 -20.75 10.93 1 98 263 TRP A N 1
ATOM 2136 C CA . TRP A 1 263 ? 6.715 -20.312 11.664 1 98 263 TRP A CA 1
ATOM 2137 C C . TRP A 1 263 ? 7.09 -19.344 12.773 1 98 263 TRP A C 1
ATOM 2139 O O . TRP A 1 263 ? 6.371 -18.375 13.023 1 98 263 TRP A O 1
ATOM 2149 N N . GLN A 1 264 ? 8.234 -19.547 13.344 1 96.62 264 GLN A N 1
ATOM 2150 C CA . GLN A 1 264 ? 8.516 -18.875 14.609 1 96.62 264 GLN A CA 1
ATOM 2151 C C . GLN A 1 264 ? 9.609 -17.812 14.438 1 96.62 264 GLN A C 1
ATOM 2153 O O . GLN A 1 264 ? 9.883 -17.047 15.359 1 96.62 264 GLN A O 1
ATOM 2158 N N . HIS A 1 265 ? 10.242 -17.844 13.305 1 97.25 265 HIS A N 1
ATOM 2159 C CA . HIS A 1 265 ? 11.305 -16.859 13.109 1 97.25 265 HIS A CA 1
ATOM 2160 C C . HIS A 1 265 ? 10.758 -15.445 13.195 1 97.25 265 HIS A C 1
ATOM 2162 O O . HIS A 1 265 ? 9.812 -15.094 12.484 1 97.25 265 HIS A O 1
ATOM 2168 N N . PRO A 1 266 ? 11.312 -14.586 13.977 1 96.25 266 PRO A N 1
ATOM 2169 C CA . PRO A 1 266 ? 10.727 -13.266 14.242 1 96.25 266 PRO A CA 1
ATOM 2170 C C . PRO A 1 266 ? 10.758 -12.352 13.016 1 96.25 266 PRO A C 1
ATOM 2172 O O . PRO A 1 266 ? 10.016 -11.375 12.953 1 96.25 266 PRO A O 1
ATOM 2175 N N . ASN A 1 267 ? 11.602 -12.633 12.055 1 98 267 ASN A N 1
ATOM 2176 C CA . ASN A 1 267 ? 11.742 -11.773 10.883 1 98 267 ASN A CA 1
ATOM 2177 C C . ASN A 1 267 ? 11.195 -12.445 9.625 1 98 267 ASN A C 1
ATOM 2179 O O . ASN A 1 267 ? 11.672 -12.188 8.523 1 98 267 ASN A O 1
ATOM 2183 N N . VAL A 1 268 ? 10.25 -13.367 9.836 1 98.69 268 VAL A N 1
ATOM 2184 C CA . VAL A 1 268 ? 9.57 -14.023 8.719 1 98.69 268 VAL A CA 1
ATOM 2185 C C . VAL A 1 268 ? 8.062 -13.797 8.828 1 98.69 268 VAL A C 1
ATOM 2187 O O . VAL A 1 268 ? 7.484 -13.961 9.906 1 98.69 268 VAL A O 1
ATOM 2190 N N . ILE A 1 269 ? 7.473 -13.344 7.809 1 98.81 269 ILE A N 1
ATOM 2191 C CA . ILE A 1 269 ? 6.02 -13.25 7.688 1 98.81 269 ILE A CA 1
ATOM 2192 C C . ILE A 1 269 ? 5.516 -14.305 6.703 1 98.81 269 ILE A C 1
ATOM 2194 O O . ILE A 1 269 ? 6.066 -14.461 5.613 1 98.81 269 ILE A O 1
ATOM 2198 N N . ILE A 1 270 ? 4.504 -15.023 7.102 1 98.75 270 ILE A N 1
ATOM 2199 C CA . ILE A 1 270 ? 4.027 -16.172 6.336 1 98.75 270 ILE A CA 1
ATOM 2200 C C . ILE A 1 270 ? 2.576 -15.938 5.918 1 98.75 270 ILE A C 1
ATOM 2202 O O . ILE A 1 270 ? 1.742 -15.539 6.734 1 98.75 270 ILE A O 1
ATOM 2206 N N . THR A 1 271 ? 2.273 -16.094 4.703 1 98.69 271 THR A N 1
ATOM 2207 C CA . THR A 1 271 ? 0.913 -16.203 4.191 1 98.69 271 THR A CA 1
ATOM 2208 C C . THR A 1 271 ? 0.757 -17.469 3.357 1 98.69 271 THR A C 1
ATOM 2210 O O . THR A 1 271 ? 1.73 -17.969 2.789 1 98.69 271 THR A O 1
ATOM 2213 N N . PRO A 1 272 ? -0.363 -18.094 3.32 1 98.25 272 PRO A N 1
ATOM 2214 C CA . PRO A 1 272 ? -0.562 -19.422 2.721 1 98.25 272 PRO A CA 1
ATOM 2215 C C . PRO A 1 272 ? -0.967 -19.344 1.251 1 98.25 272 PRO A C 1
ATOM 2217 O O . PRO A 1 272 ? -2.029 -19.844 0.874 1 98.25 272 PRO A O 1
ATOM 2220 N N . HIS A 1 273 ? -0.054 -18.75 0.4 1 97.81 273 HIS A N 1
ATOM 2221 C CA . HIS A 1 273 ? -0.225 -18.75 -1.048 1 97.81 273 HIS A CA 1
ATOM 2222 C C . HIS A 1 273 ? -1.486 -17.984 -1.45 1 97.81 273 HIS A C 1
ATOM 2224 O O . HIS A 1 273 ? -2.299 -18.5 -2.227 1 97.81 273 HIS A O 1
ATOM 2230 N N . ILE A 1 274 ? -1.604 -16.734 -0.998 1 97.69 274 ILE A N 1
ATOM 2231 C CA . ILE A 1 274 ? -2.83 -15.977 -1.188 1 97.69 274 ILE A CA 1
ATOM 2232 C C . ILE A 1 274 ? -2.531 -14.719 -2.008 1 97.69 274 ILE A C 1
ATOM 2234 O O . ILE A 1 274 ? -3.424 -13.906 -2.252 1 97.69 274 ILE A O 1
ATOM 2238 N N . SER A 1 275 ? -1.229 -14.516 -2.418 1 97.88 275 SER A N 1
ATOM 2239 C CA . SER A 1 275 ? -0.846 -13.273 -3.08 1 97.88 275 SER A CA 1
ATOM 2240 C C . SER A 1 275 ? -1.596 -13.094 -4.398 1 97.88 275 SER A C 1
ATOM 2242 O O . SER A 1 275 ? -1.78 -11.969 -4.863 1 97.88 275 SER A O 1
ATOM 2244 N N . ALA A 1 276 ? -1.97 -14.211 -4.996 1 95.81 276 ALA A N 1
ATOM 2245 C CA . ALA A 1 276 ? -2.785 -14.18 -6.207 1 95.81 276 ALA A CA 1
ATOM 2246 C C . ALA A 1 276 ? -3.697 -15.406 -6.281 1 95.81 276 ALA A C 1
ATOM 2248 O O . ALA A 1 276 ? -3.221 -16.547 -6.301 1 95.81 276 ALA A O 1
ATOM 2249 N N . LEU A 1 277 ? -4.945 -15.18 -6.336 1 95.5 277 LEU A N 1
ATOM 2250 C CA . LEU A 1 277 ? -5.945 -16.234 -6.41 1 95.5 277 LEU A CA 1
ATOM 2251 C C . LEU A 1 277 ? -6.754 -16.125 -7.699 1 95.5 277 LEU A C 1
ATOM 2253 O O . LEU A 1 277 ? -7.156 -15.039 -8.094 1 95.5 277 LEU A O 1
ATOM 2257 N N . THR A 1 278 ? -6.906 -17.219 -8.375 1 95.94 278 THR A N 1
ATOM 2258 C CA . THR A 1 278 ? -7.785 -17.25 -9.539 1 95.94 278 THR A CA 1
ATOM 2259 C C . THR A 1 278 ? -9.25 -17.266 -9.117 1 95.94 278 THR A C 1
ATOM 2261 O O . THR A 1 278 ? -9.672 -18.125 -8.352 1 95.94 278 THR A O 1
ATOM 2264 N N . SER A 1 279 ? -10.008 -16.328 -9.625 1 95.69 279 SER A N 1
ATOM 2265 C CA . SER A 1 279 ? -11.445 -16.344 -9.367 1 95.69 279 SER A CA 1
ATOM 2266 C C . SER A 1 279 ? -12.172 -17.25 -10.359 1 95.69 279 SER A C 1
ATOM 2268 O O . SER A 1 279 ? -11.664 -17.516 -11.453 1 95.69 279 SER A O 1
ATOM 2270 N N . PRO A 1 280 ? -13.352 -17.75 -9.938 1 96.69 280 PRO A N 1
ATOM 2271 C CA . PRO A 1 280 ? -14.133 -18.547 -10.891 1 96.69 280 PRO A CA 1
ATOM 2272 C C . PRO A 1 280 ? -14.414 -17.797 -12.195 1 96.69 280 PRO A C 1
ATOM 2274 O O . PRO A 1 280 ? -14.328 -18.391 -13.273 1 96.69 280 PRO A O 1
ATOM 2277 N N . GLU A 1 281 ? -14.688 -16.547 -12.07 1 96.31 281 GLU A N 1
ATOM 2278 C CA . GLU A 1 281 ? -14.984 -15.734 -13.25 1 96.31 281 GLU A CA 1
ATOM 2279 C C . GLU A 1 281 ? -13.773 -15.641 -14.18 1 96.31 281 GLU A C 1
ATOM 2281 O O . GLU A 1 281 ? -13.906 -15.805 -15.391 1 96.31 281 GLU A O 1
ATOM 2286 N N . GLU A 1 282 ? -12.688 -15.43 -13.562 1 96.5 282 GLU A N 1
ATOM 2287 C CA . GLU A 1 282 ? -11.461 -15.336 -14.344 1 96.5 282 GLU A CA 1
ATOM 2288 C C . GLU A 1 282 ? -11.102 -16.672 -14.984 1 96.5 282 GLU A C 1
ATOM 2290 O O . GLU A 1 282 ? -10.656 -16.719 -16.125 1 96.5 282 GLU A O 1
ATOM 2295 N N . ALA A 1 283 ? -11.242 -17.688 -14.227 1 97.62 283 ALA A N 1
ATOM 2296 C CA . ALA A 1 283 ? -10.969 -19.047 -14.719 1 97.62 283 ALA A CA 1
ATOM 2297 C C . ALA A 1 283 ? -11.828 -19.359 -15.945 1 97.62 283 ALA A C 1
ATOM 2299 O O . ALA A 1 283 ? -11.312 -19.766 -16.984 1 97.62 283 ALA A O 1
ATOM 2300 N N . VAL A 1 284 ? -13.133 -19.078 -15.859 1 97.5 284 VAL A N 1
ATOM 2301 C CA . VAL A 1 284 ? -14.078 -19.391 -16.922 1 97.5 284 VAL A CA 1
ATOM 2302 C C . VAL A 1 284 ? -13.805 -18.516 -18.141 1 97.5 284 VAL A C 1
ATOM 2304 O O . VAL A 1 284 ? -13.75 -19 -19.266 1 97.5 284 VAL A O 1
ATOM 2307 N N . ARG A 1 285 ? -13.602 -17.281 -17.844 1 97.44 285 ARG A N 1
ATOM 2308 C CA . ARG A 1 285 ? -13.352 -16.344 -18.938 1 97.44 285 ARG A CA 1
ATOM 2309 C C . ARG A 1 285 ? -12.109 -16.734 -19.719 1 97.44 285 ARG A C 1
ATOM 2311 O O . ARG A 1 285 ? -12.148 -16.812 -20.953 1 97.44 285 ARG A O 1
ATOM 2318 N N . CYS A 1 286 ? -11.023 -16.984 -19.047 1 97.94 286 CYS A N 1
ATOM 2319 C CA . CYS A 1 286 ? -9.766 -17.328 -19.703 1 97.94 286 CYS A CA 1
ATOM 2320 C C . CYS A 1 286 ? -9.891 -18.641 -20.453 1 97.94 286 CYS A C 1
ATOM 2322 O O . CYS A 1 286 ? -9.43 -18.766 -21.594 1 97.94 286 CYS A O 1
ATOM 2324 N N . PHE A 1 287 ? -10.547 -19.609 -19.828 1 97.75 287 PHE A N 1
ATOM 2325 C CA . PHE A 1 287 ? -10.734 -20.922 -20.453 1 97.75 287 PHE A CA 1
ATOM 2326 C C . PHE A 1 287 ? -11.531 -20.797 -21.75 1 97.75 287 PHE A C 1
ATOM 2328 O O . PHE A 1 287 ? -11.117 -21.297 -22.797 1 97.75 287 PHE A O 1
ATOM 2335 N N . LEU A 1 288 ? -12.609 -20.047 -21.688 1 97 288 LEU A N 1
ATOM 2336 C CA . LEU A 1 288 ? -13.5 -19.922 -22.828 1 97 288 LEU A CA 1
ATOM 2337 C C . LEU A 1 288 ? -12.828 -19.156 -23.953 1 97 288 LEU A C 1
ATOM 2339 O O . LEU A 1 288 ? -12.977 -19.5 -25.141 1 97 288 LEU A O 1
ATOM 2343 N N . GLU A 1 289 ? -12.195 -18.125 -23.578 1 97.56 289 GLU A N 1
ATOM 2344 C CA . GLU A 1 289 ? -11.477 -17.359 -24.594 1 97.56 289 GLU A CA 1
ATOM 2345 C C . GLU A 1 289 ? -10.422 -18.219 -25.297 1 97.56 289 GLU A C 1
ATOM 2347 O O . GLU A 1 289 ? -10.266 -18.156 -26.516 1 97.56 289 GLU A O 1
ATOM 2352 N N . THR A 1 290 ? -9.711 -18.984 -24.531 1 98.06 290 THR A N 1
ATOM 2353 C CA . THR A 1 290 ? -8.688 -19.875 -25.078 1 98.06 290 THR A CA 1
ATOM 2354 C C . THR A 1 290 ? -9.312 -20.938 -25.969 1 98.06 290 THR A C 1
ATOM 2356 O O . THR A 1 290 ? -8.82 -21.203 -27.078 1 98.06 290 THR A O 1
ATOM 2359 N N . LEU A 1 291 ? -10.43 -21.516 -25.531 1 96.81 291 LEU A N 1
ATOM 2360 C CA . LEU A 1 291 ? -11.164 -22.5 -26.328 1 96.81 291 LEU A CA 1
ATOM 2361 C C . LEU A 1 291 ? -11.578 -21.922 -27.672 1 96.81 291 LEU A C 1
ATOM 2363 O O . LEU A 1 291 ? -11.352 -22.547 -28.703 1 96.81 291 LEU A O 1
ATOM 2367 N N . GLN A 1 292 ? -12.117 -20.781 -27.578 1 95.56 292 GLN A N 1
ATOM 2368 C CA . GLN A 1 292 ? -12.555 -20.125 -28.797 1 95.56 292 GLN A CA 1
ATOM 2369 C C . GLN A 1 292 ? -11.383 -19.891 -29.75 1 95.56 292 GLN A C 1
ATOM 2371 O O . GLN A 1 292 ? -11.5 -20.125 -30.953 1 95.56 292 GLN A O 1
ATOM 2376 N N . ASN A 1 293 ? -10.328 -19.438 -29.219 1 97.62 293 ASN A N 1
ATOM 2377 C CA . ASN A 1 293 ? -9.156 -19.172 -30.047 1 97.62 293 ASN A CA 1
ATOM 2378 C C . ASN A 1 293 ? -8.609 -20.453 -30.672 1 97.62 293 ASN A C 1
ATOM 2380 O O . ASN A 1 293 ? -8.164 -20.453 -31.812 1 97.62 293 ASN A O 1
ATOM 2384 N N . ILE A 1 294 ? -8.602 -21.5 -29.906 1 97.12 294 ILE A N 1
ATOM 2385 C CA . ILE A 1 294 ? -8.156 -22.797 -30.422 1 97.12 294 ILE A CA 1
ATOM 2386 C C . ILE A 1 294 ? -9.055 -23.219 -31.594 1 97.12 294 ILE A C 1
ATOM 2388 O O . ILE A 1 294 ? -8.562 -23.578 -32.656 1 97.12 294 ILE A O 1
ATOM 2392 N N . GLU A 1 295 ? -10.305 -23.109 -31.406 1 94.44 295 GLU A N 1
ATOM 2393 C CA . GLU A 1 295 ? -11.273 -23.562 -32.406 1 94.44 295 GLU A CA 1
ATOM 2394 C C . GLU A 1 295 ? -11.219 -22.688 -33.656 1 94.44 295 GLU A C 1
ATOM 2396 O O . GLU A 1 295 ? -11.453 -23.156 -34.781 1 94.44 295 GLU A O 1
ATOM 2401 N N . MET A 1 296 ? -10.867 -21.484 -33.406 1 95.75 296 MET A N 1
ATOM 2402 C CA . MET A 1 296 ? -10.836 -20.547 -34.531 1 95.75 296 MET A CA 1
ATOM 2403 C C . MET A 1 296 ? -9.422 -20.422 -35.094 1 95.75 296 MET A C 1
ATOM 2405 O O . MET A 1 296 ? -9.164 -19.594 -35.969 1 95.75 296 MET A O 1
ATOM 2409 N N . ASN A 1 297 ? -8.523 -21.172 -34.562 1 96 297 ASN A N 1
ATOM 2410 C CA . ASN A 1 297 ? -7.129 -21.172 -34.969 1 96 297 ASN A CA 1
ATOM 2411 C C . ASN A 1 297 ? -6.52 -19.766 -34.844 1 96 297 ASN A C 1
ATOM 2413 O O . ASN A 1 297 ? -5.883 -19.281 -35.781 1 96 297 ASN A O 1
ATOM 2417 N N . LYS A 1 298 ? -6.879 -19.141 -33.812 1 96.75 298 LYS A N 1
ATOM 2418 C CA . LYS A 1 298 ? -6.312 -17.828 -33.5 1 96.75 298 LYS A CA 1
ATOM 2419 C C . LYS A 1 298 ? -5.117 -17.969 -32.562 1 96.75 298 LYS A C 1
ATOM 2421 O O . LYS A 1 298 ? -4.949 -19 -31.891 1 96.75 298 LYS A O 1
ATOM 2426 N N . PRO A 1 299 ? -4.266 -17 -32.562 1 97.12 299 PRO A N 1
ATOM 2427 C CA . PRO A 1 299 ? -3.104 -17.047 -31.656 1 97.12 299 PRO A CA 1
ATOM 2428 C C . PRO A 1 299 ? -3.494 -17.188 -30.188 1 97.12 299 PRO A C 1
ATOM 2430 O O . PRO A 1 299 ? -4.492 -16.609 -29.75 1 97.12 299 PRO A O 1
ATOM 2433 N N . LEU A 1 300 ? -2.713 -17.953 -29.484 1 97.44 300 LEU A N 1
ATOM 2434 C CA . LEU A 1 300 ? -2.908 -18.156 -28.047 1 97.44 300 LEU A CA 1
ATOM 2435 C C . LEU A 1 300 ? -1.876 -17.375 -27.234 1 97.44 300 LEU A C 1
ATOM 2437 O O . LEU A 1 300 ? -0.706 -17.766 -27.188 1 97.44 300 LEU A O 1
ATOM 2441 N N . HIS A 1 301 ? -2.209 -16.391 -26.531 1 94.38 301 HIS A N 1
ATOM 2442 C CA . HIS A 1 301 ? -1.304 -15.531 -25.781 1 94.38 301 HIS A CA 1
ATOM 2443 C C . HIS A 1 301 ? -0.905 -16.188 -24.453 1 94.38 301 HIS A C 1
ATOM 2445 O O . HIS A 1 301 ? 0.045 -15.758 -23.797 1 94.38 301 HIS A O 1
ATOM 2451 N N . ASN A 1 302 ? -1.667 -17.234 -24.062 1 97.38 302 ASN A N 1
ATOM 2452 C CA . ASN A 1 302 ? -1.416 -17.906 -22.797 1 97.38 302 ASN A CA 1
ATOM 2453 C C . ASN A 1 302 ? -0.826 -19.297 -22.984 1 97.38 302 ASN A C 1
ATOM 2455 O O . ASN A 1 302 ? -0.885 -20.125 -22.078 1 97.38 302 ASN A O 1
ATOM 2459 N N . ARG A 1 303 ? -0.32 -19.547 -24.219 1 97.81 303 ARG A N 1
ATOM 2460 C CA . ARG A 1 303 ? 0.353 -20.812 -24.484 1 97.81 303 ARG A CA 1
ATOM 2461 C C . ARG A 1 303 ? 1.668 -20.906 -23.719 1 97.81 303 ARG A C 1
ATOM 2463 O O . ARG A 1 303 ? 2.426 -19.938 -23.656 1 97.81 303 ARG A O 1
ATOM 2470 N N . VAL A 1 304 ? 1.926 -22.031 -23.156 1 97.5 304 VAL A N 1
ATOM 2471 C CA . VAL A 1 304 ? 3.135 -22.266 -22.375 1 97.5 304 VAL A CA 1
ATOM 2472 C C . VAL A 1 304 ? 4.246 -22.781 -23.297 1 97.5 304 VAL A C 1
ATOM 2474 O O . VAL A 1 304 ? 4.004 -23.625 -24.156 1 97.5 304 VAL A O 1
ATOM 2477 N N . ASP A 1 305 ? 5.398 -22.219 -23.172 1 95.19 305 ASP A N 1
ATOM 2478 C CA . ASP A 1 305 ? 6.586 -22.812 -23.797 1 95.19 305 ASP A CA 1
ATOM 2479 C C . ASP A 1 305 ? 7.105 -23.984 -22.969 1 95.19 305 ASP A C 1
ATOM 2481 O O . ASP A 1 305 ? 7.762 -23.781 -21.938 1 95.19 305 ASP A O 1
ATOM 2485 N N . ILE A 1 306 ? 6.906 -25.172 -23.422 1 95.88 306 ILE A N 1
ATOM 2486 C CA . ILE A 1 306 ? 7.203 -26.391 -22.688 1 95.88 306 ILE A CA 1
ATOM 2487 C C . ILE A 1 306 ? 8.703 -26.484 -22.438 1 95.88 306 ILE A C 1
ATOM 2489 O O . ILE A 1 306 ? 9.133 -27 -21.406 1 95.88 306 ILE A O 1
ATOM 2493 N N . ARG A 1 307 ? 9.516 -26 -23.344 1 92.62 307 ARG A N 1
ATOM 2494 C CA . ARG A 1 307 ? 10.969 -26.078 -23.219 1 92.62 307 ARG A CA 1
ATOM 2495 C C . ARG A 1 307 ? 11.477 -25.125 -22.125 1 92.62 307 ARG A C 1
ATOM 2497 O O . ARG A 1 307 ? 12.391 -25.469 -21.375 1 92.62 307 ARG A O 1
ATOM 2504 N N . LYS A 1 308 ? 10.805 -24.016 -21.969 1 91.94 308 LYS A N 1
ATOM 2505 C CA . LYS A 1 308 ? 11.211 -23.031 -20.984 1 91.94 308 LYS A CA 1
ATOM 2506 C C . LYS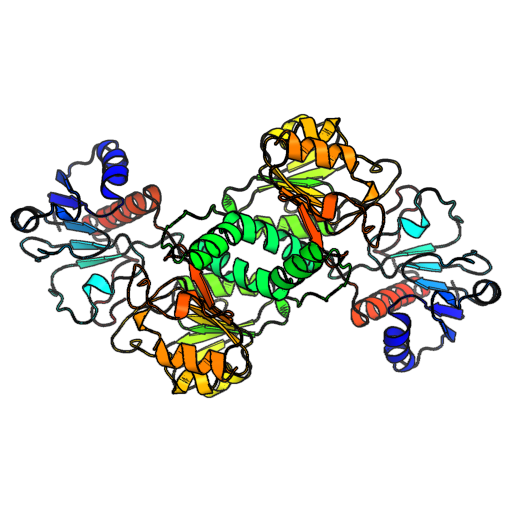 A 1 308 ? 10.555 -23.297 -19.625 1 91.94 308 LYS A C 1
ATOM 2508 O O . LYS A 1 308 ? 11.055 -22.875 -18.594 1 91.94 308 LYS A O 1
ATOM 2513 N N . GLY A 1 309 ? 9.367 -23.984 -19.703 1 92.94 309 GLY A N 1
ATOM 2514 C CA . GLY A 1 309 ? 8.672 -24.344 -18.484 1 92.94 309 GLY A CA 1
ATOM 2515 C C . GLY A 1 309 ? 7.688 -23.297 -18.016 1 92.94 309 GLY A C 1
ATOM 2516 O O . GLY A 1 309 ? 7.207 -23.344 -16.875 1 92.94 309 GLY A O 1
ATOM 2517 N N . TYR A 1 310 ? 7.559 -22.266 -18.891 1 92.12 310 TYR A N 1
ATOM 2518 C CA . TYR A 1 310 ? 6.602 -21.203 -18.578 1 92.12 310 TYR A CA 1
ATOM 2519 C C . TYR A 1 310 ? 6.082 -20.547 -19.844 1 92.12 310 TYR A C 1
ATOM 2521 O O . TYR A 1 310 ? 6.68 -20.688 -20.922 1 92.12 310 TYR A O 1
ATOM 2529 N N . MET B 1 1 ? 7.137 44.469 -0.439 1 72.56 1 MET B N 1
ATOM 2530 C CA . MET B 1 1 ? 7.293 44.375 1.01 1 72.56 1 MET B CA 1
ATOM 2531 C C . MET B 1 1 ? 8.742 44.062 1.382 1 72.56 1 MET B C 1
ATOM 2533 O O . MET B 1 1 ? 9.352 43.156 0.824 1 72.56 1 MET B O 1
ATOM 2537 N N . GLN B 1 2 ? 9.391 44.938 1.998 1 80.69 2 GLN B N 1
ATOM 2538 C CA . GLN B 1 2 ? 10.781 44.719 2.373 1 80.69 2 GLN B CA 1
ATOM 2539 C C . GLN B 1 2 ? 10.883 43.844 3.621 1 80.69 2 GLN B C 1
ATOM 2541 O O . GLN B 1 2 ? 10.367 44.188 4.68 1 80.69 2 GLN B O 1
ATOM 2546 N N . LEU B 1 3 ? 11.289 42.594 3.51 1 92.12 3 LEU B N 1
ATOM 2547 C CA . LEU B 1 3 ? 11.445 41.625 4.586 1 92.12 3 LEU B CA 1
ATOM 2548 C C . LEU B 1 3 ? 12.922 41.406 4.902 1 92.12 3 LEU B C 1
ATOM 2550 O O . LEU B 1 3 ? 13.664 40.875 4.07 1 92.12 3 LEU B O 1
ATOM 2554 N N . GLU B 1 4 ? 13.336 41.812 6.098 1 95.06 4 GLU B N 1
ATOM 2555 C CA . GLU B 1 4 ? 14.758 41.781 6.402 1 95.06 4 GLU B CA 1
ATOM 2556 C C . GLU B 1 4 ? 15.055 40.875 7.594 1 95.06 4 GLU B C 1
ATOM 2558 O O . GLU B 1 4 ? 16.047 40.156 7.602 1 95.06 4 GLU B O 1
ATOM 2563 N N . ASN B 1 5 ? 14.227 40.938 8.641 1 97.38 5 ASN B N 1
ATOM 2564 C CA . ASN B 1 5 ? 14.438 40.219 9.891 1 97.38 5 ASN B CA 1
ATOM 2565 C C . ASN B 1 5 ? 13.5 39 10 1 97.38 5 ASN B C 1
ATOM 2567 O O . ASN B 1 5 ? 12.289 39.156 10.125 1 97.38 5 ASN B O 1
ATOM 2571 N N . ILE B 1 6 ? 14.094 37.812 9.977 1 98 6 ILE B N 1
ATOM 2572 C CA . ILE B 1 6 ? 13.305 36.594 9.883 1 98 6 ILE B CA 1
ATOM 2573 C C . ILE B 1 6 ? 13.523 35.75 11.141 1 98 6 ILE B C 1
ATOM 2575 O O . ILE B 1 6 ? 14.648 35.312 11.422 1 98 6 ILE B O 1
ATOM 2579 N N . LEU B 1 7 ? 12.469 35.531 11.906 1 98.12 7 LEU B N 1
ATOM 2580 C CA . LEU B 1 7 ? 12.484 34.656 13.078 1 98.12 7 LEU B CA 1
ATOM 2581 C C . LEU B 1 7 ? 12.023 33.25 12.711 1 98.12 7 LEU B C 1
ATOM 2583 O O . LEU B 1 7 ? 10.898 33.062 12.242 1 98.12 7 LEU B O 1
ATOM 2587 N N . VAL B 1 8 ? 12.875 32.25 12.852 1 98.38 8 VAL B N 1
ATOM 2588 C CA . VAL B 1 8 ? 12.578 30.844 12.547 1 98.38 8 VAL B CA 1
ATOM 2589 C C . VAL B 1 8 ? 12.602 30.016 13.836 1 98.38 8 VAL B C 1
ATOM 2591 O O . VAL B 1 8 ? 13.578 30.062 14.594 1 98.38 8 VAL B O 1
ATOM 2594 N N . THR B 1 9 ? 11.531 29.359 14.125 1 98.12 9 THR B N 1
ATOM 2595 C CA . THR B 1 9 ? 11.461 28.5 15.297 1 98.12 9 THR B CA 1
ATOM 2596 C C . THR B 1 9 ? 10.797 27.172 14.953 1 98.12 9 THR B C 1
ATOM 2598 O O . THR B 1 9 ? 10.617 26.844 13.773 1 98.12 9 THR B O 1
ATOM 2601 N N . GLY B 1 10 ? 10.562 26.328 15.984 1 95.5 10 GLY B N 1
ATOM 2602 C CA . GLY B 1 10 ? 9.977 25.016 15.766 1 95.5 10 GLY B CA 1
ATOM 2603 C C . GLY B 1 10 ? 11.008 23.906 15.688 1 95.5 10 GLY B C 1
ATOM 2604 O O . GLY B 1 10 ? 12.203 24.156 15.828 1 95.5 10 GLY B O 1
ATOM 2605 N N . ARG B 1 11 ? 10.57 22.719 15.383 1 94.31 11 ARG B N 1
ATOM 2606 C CA . ARG B 1 11 ? 11.414 21.531 15.5 1 94.31 11 ARG B CA 1
ATOM 2607 C C . ARG B 1 11 ? 12.445 21.469 14.383 1 94.31 11 ARG B C 1
ATOM 2609 O O . ARG B 1 11 ? 13.422 20.734 14.469 1 94.31 11 ARG B O 1
ATOM 2616 N N . LEU B 1 12 ? 12.219 22.297 13.352 1 97.19 12 LEU B N 1
ATOM 2617 C CA . LEU B 1 12 ? 13.117 22.219 12.203 1 97.19 12 LEU B CA 1
ATOM 2618 C C . LEU B 1 12 ? 14.102 23.391 12.211 1 97.19 12 LEU B C 1
ATOM 2620 O O . LEU B 1 12 ? 14.891 23.547 11.273 1 97.19 12 LEU B O 1
ATOM 2624 N N . TYR B 1 13 ? 14.102 24.219 13.219 1 97.5 13 TYR B N 1
ATOM 2625 C CA . TYR B 1 13 ? 14.812 25.5 13.148 1 97.5 13 TYR B CA 1
ATOM 2626 C C . TYR B 1 13 ? 16.312 25.281 12.977 1 97.5 13 TYR B C 1
ATOM 2628 O O . TYR B 1 13 ? 16.969 26.016 12.242 1 97.5 13 TYR B O 1
ATOM 2636 N N . GLN B 1 14 ? 16.859 24.172 13.586 1 97.62 14 GLN B N 1
ATOM 2637 C CA . GLN B 1 14 ? 18.297 23.922 13.477 1 97.62 14 GLN B CA 1
ATOM 2638 C C . GLN B 1 14 ? 18.672 23.469 12.07 1 97.62 14 GLN B C 1
ATOM 2640 O O . GLN B 1 14 ? 19.672 23.906 11.508 1 97.62 14 GLN B O 1
ATOM 2645 N N . ASP B 1 15 ? 17.891 22.547 11.633 1 97.56 15 ASP B N 1
ATOM 2646 C CA . ASP B 1 15 ? 18.141 22.062 10.273 1 97.56 15 ASP B CA 1
ATOM 2647 C C . ASP B 1 15 ? 18.016 23.203 9.258 1 97.56 15 ASP B C 1
ATOM 2649 O O . ASP B 1 15 ? 18.812 23.297 8.328 1 97.56 15 ASP B O 1
ATOM 2653 N N . MET B 1 16 ? 17.016 24.031 9.422 1 97.5 16 MET B N 1
ATOM 2654 C CA . MET B 1 16 ? 16.828 25.172 8.516 1 97.5 16 MET B CA 1
ATOM 2655 C C . MET B 1 16 ? 17.984 26.141 8.617 1 97.5 16 MET B C 1
ATOM 2657 O O . MET B 1 16 ? 18.422 26.703 7.605 1 97.5 16 MET B O 1
ATOM 2661 N N . ALA B 1 17 ? 18.5 26.344 9.82 1 96.88 17 ALA B N 1
ATOM 2662 C CA . ALA B 1 17 ? 19.641 27.234 10.016 1 96.88 17 ALA B CA 1
ATOM 2663 C C . ALA B 1 17 ? 20.844 26.766 9.195 1 96.88 17 ALA B C 1
ATOM 2665 O O . ALA B 1 17 ? 21.469 27.562 8.5 1 96.88 17 ALA B O 1
ATOM 2666 N N . ARG B 1 18 ? 21.109 25.5 9.242 1 95.88 18 ARG B N 1
ATOM 2667 C CA . ARG B 1 18 ? 22.25 24.922 8.523 1 95.88 18 ARG B CA 1
ATOM 2668 C C . ARG B 1 18 ? 22.094 25.125 7.016 1 95.88 18 ARG B C 1
ATOM 2670 O O . ARG B 1 18 ? 23.062 25.438 6.328 1 95.88 18 ARG B O 1
ATOM 2677 N N . MET B 1 19 ? 20.859 25.016 6.551 1 96 19 MET B N 1
ATOM 2678 C CA . MET B 1 19 ? 20.594 25.078 5.113 1 96 19 MET B CA 1
ATOM 2679 C C . MET B 1 19 ? 20.578 26.516 4.629 1 96 19 MET B C 1
ATOM 2681 O O . MET B 1 19 ? 21.078 26.828 3.543 1 96 19 MET B O 1
ATOM 2685 N N . LEU B 1 20 ? 20.062 27.391 5.426 1 95 20 LEU B N 1
ATOM 2686 C CA . LEU B 1 20 ? 19.859 28.781 5.008 1 95 20 LEU B CA 1
ATOM 2687 C C . LEU B 1 20 ? 21.141 29.594 5.188 1 95 20 LEU B C 1
ATOM 2689 O O . LEU B 1 20 ? 21.391 30.547 4.449 1 95 20 LEU B O 1
ATOM 2693 N N . GLN B 1 21 ? 21.859 29.312 6.191 1 88.81 21 GLN B N 1
ATOM 2694 C CA . GLN B 1 21 ? 23.141 30 6.402 1 88.81 21 GLN B CA 1
ATOM 2695 C C . GLN B 1 21 ? 24.109 29.703 5.27 1 88.81 21 GLN B C 1
ATOM 2697 O O . GLN B 1 21 ? 24.969 30.531 4.949 1 88.81 21 GLN B O 1
ATOM 2702 N N . GLY B 1 22 ? 23.984 28.547 4.621 1 81.25 22 GLY B N 1
ATOM 2703 C CA . GLY B 1 22 ? 24.812 28.188 3.484 1 81.25 22 GLY B CA 1
ATOM 2704 C C . GLY B 1 22 ? 24.469 28.953 2.221 1 81.25 22 GLY B C 1
ATOM 2705 O O . GLY B 1 22 ? 25.281 29.062 1.308 1 81.25 22 GLY B O 1
ATOM 2706 N N . LYS B 1 23 ? 23.312 29.516 1.938 1 83.81 23 LYS B N 1
ATOM 2707 C CA . LYS B 1 23 ? 22.828 30.109 0.701 1 83.81 23 LYS B CA 1
ATOM 2708 C C . LYS B 1 23 ? 23.141 31.609 0.656 1 83.81 23 LYS B C 1
ATOM 2710 O O . LYS B 1 23 ? 23.016 32.25 -0.395 1 83.81 23 LYS B O 1
ATOM 2715 N N . GLN B 1 24 ? 24 32.156 1.408 1 77.25 24 GLN B N 1
ATOM 2716 C CA . GLN B 1 24 ? 24.406 33.562 1.426 1 77.25 24 GLN B CA 1
ATOM 2717 C C . GLN B 1 24 ? 23.219 34.469 1.099 1 77.25 24 GLN B C 1
ATOM 2719 O O . GLN B 1 24 ? 23.203 35.094 0.047 1 77.25 24 GLN B O 1
ATOM 2724 N N . MET B 1 25 ? 22.25 34.531 1.818 1 83.81 25 MET B N 1
ATOM 2725 C CA . MET B 1 25 ? 21.094 35.438 1.646 1 83.81 25 MET B CA 1
ATOM 2726 C C . MET B 1 25 ? 21.312 36.75 2.352 1 83.81 25 MET B C 1
ATOM 2728 O O . MET B 1 25 ? 22.031 36.812 3.355 1 83.81 25 MET B O 1
ATOM 2732 N N . ASN B 1 26 ? 20.859 37.875 1.703 1 88.88 26 ASN B N 1
ATOM 2733 C CA . ASN B 1 26 ? 20.938 39.188 2.297 1 88.88 26 ASN B CA 1
ATOM 2734 C C . ASN B 1 26 ? 19.781 39.438 3.264 1 88.88 26 ASN B C 1
ATOM 2736 O O . ASN B 1 26 ? 19 40.375 3.072 1 88.88 26 ASN B O 1
ATOM 2740 N N . LYS B 1 27 ? 19.547 38.531 4.227 1 94.81 27 LYS B N 1
ATOM 2741 C CA . LYS B 1 27 ? 18.516 38.594 5.258 1 94.81 27 LYS B CA 1
ATOM 2742 C C . LYS B 1 27 ? 19.109 38.344 6.641 1 94.81 27 LYS B C 1
ATOM 2744 O O . LYS B 1 27 ? 20.188 37.75 6.766 1 94.81 27 LYS B O 1
ATOM 2749 N N . ASN B 1 28 ? 18.484 38.906 7.648 1 95.75 28 ASN B N 1
ATOM 2750 C CA . ASN B 1 28 ? 18.859 38.625 9.031 1 95.75 28 ASN B CA 1
ATOM 2751 C C . ASN B 1 28 ? 18 37.531 9.633 1 95.75 28 ASN B C 1
ATOM 2753 O O . ASN B 1 28 ? 16.797 37.719 9.859 1 95.75 28 ASN B O 1
ATOM 2757 N N . PHE B 1 29 ? 18.625 36.406 9.883 1 96.81 29 PHE B N 1
ATOM 2758 C CA . PHE B 1 29 ? 17.891 35.281 10.445 1 96.81 29 PHE B CA 1
ATOM 2759 C C . PHE B 1 29 ? 18.156 35.125 11.938 1 96.81 29 PHE B C 1
ATOM 2761 O O . PHE B 1 29 ? 19.297 35.312 12.383 1 96.81 29 PHE B O 1
ATOM 2768 N N . LEU B 1 30 ? 17.156 34.906 12.664 1 97.25 30 LEU B N 1
ATOM 2769 C CA . LEU B 1 30 ? 17.234 34.5 14.055 1 97.25 30 LEU B CA 1
ATOM 2770 C C . LEU B 1 30 ? 16.594 33.125 14.25 1 97.25 30 LEU B C 1
ATOM 2772 O O . LEU B 1 30 ? 15.391 32.969 14.047 1 97.25 30 LEU B O 1
ATOM 2776 N N . PHE B 1 31 ? 17.375 32.125 14.539 1 97.88 31 PHE B N 1
ATOM 2777 C CA . PHE B 1 31 ? 16.922 30.766 14.797 1 97.88 31 PHE B CA 1
ATOM 2778 C C . PHE B 1 31 ? 16.844 30.5 16.297 1 97.88 31 PHE B C 1
ATOM 2780 O O . PHE B 1 31 ? 17.859 30.531 16.984 1 97.88 31 PHE B O 1
ATOM 2787 N N . VAL B 1 32 ? 15.602 30.281 16.75 1 97.12 32 VAL B N 1
ATOM 2788 C CA . VAL B 1 32 ? 15.398 30.172 18.188 1 97.12 32 VAL B CA 1
ATOM 2789 C C . VAL B 1 32 ? 14.516 28.969 18.5 1 97.12 32 VAL B C 1
ATOM 2791 O O . VAL B 1 32 ? 13.562 28.688 17.781 1 97.12 32 VAL B O 1
ATOM 2794 N N . GLU B 1 33 ? 14.867 28.266 19.547 1 96.56 33 GLU B N 1
ATOM 2795 C CA . GLU B 1 33 ? 13.984 27.203 20.031 1 96.56 33 GLU B CA 1
ATOM 2796 C C . GLU B 1 33 ? 12.625 27.766 20.453 1 96.56 33 GLU B C 1
ATOM 2798 O O . GLU B 1 33 ? 12.547 28.859 21.016 1 96.56 33 GLU B O 1
ATOM 2803 N N . GLU B 1 34 ? 11.648 27.016 20.219 1 95.31 34 GLU B N 1
ATOM 2804 C CA . GLU B 1 34 ? 10.273 27.469 20.406 1 95.31 34 GLU B CA 1
ATOM 2805 C C . GLU B 1 34 ? 10.062 28.031 21.797 1 95.31 34 GLU B C 1
ATOM 2807 O O . GLU B 1 34 ? 9.445 29.078 21.969 1 95.31 34 GLU B O 1
ATOM 2812 N N . ASP B 1 35 ? 10.586 27.375 22.828 1 94.69 35 ASP B N 1
ATOM 2813 C CA . ASP B 1 35 ? 10.352 27.75 24.234 1 94.69 35 ASP B CA 1
ATOM 2814 C C . ASP B 1 35 ? 11.203 28.969 24.625 1 94.69 35 ASP B C 1
ATOM 2816 O O . ASP B 1 35 ? 10.984 29.562 25.672 1 94.69 35 ASP B O 1
ATOM 2820 N N . GLU B 1 36 ? 12.102 29.359 23.766 1 96.5 36 GLU B N 1
ATOM 2821 C CA . GLU B 1 36 ? 13.031 30.438 24.078 1 96.5 36 GLU B CA 1
ATOM 2822 C C . GLU B 1 36 ? 12.648 31.719 23.344 1 96.5 36 GLU B C 1
ATOM 2824 O O . GLU B 1 36 ? 13.25 32.781 23.562 1 96.5 36 GLU B O 1
ATOM 2829 N N . VAL B 1 37 ? 11.703 31.609 22.484 1 96.75 37 VAL B N 1
ATOM 2830 C CA . VAL B 1 37 ? 11.25 32.812 21.781 1 96.75 37 VAL B CA 1
ATOM 2831 C C . VAL B 1 37 ? 10.641 33.781 22.781 1 96.75 37 VAL B C 1
ATOM 2833 O O . VAL B 1 37 ? 9.797 33.406 23.594 1 96.75 37 VAL B O 1
ATOM 2836 N N . CYS B 1 38 ? 11 35.031 22.75 1 95.31 38 CYS B N 1
ATOM 2837 C CA . CYS B 1 38 ? 10.492 36.031 23.688 1 95.31 38 CYS B CA 1
ATOM 2838 C C . CYS B 1 38 ? 9.781 37.156 22.938 1 95.31 38 CYS B C 1
ATOM 2840 O O . CYS B 1 38 ? 9.789 37.188 21.703 1 95.31 38 CYS B O 1
ATOM 2842 N N . ARG B 1 39 ? 9.242 38 23.688 1 94.19 39 ARG B N 1
ATOM 2843 C CA . ARG B 1 39 ? 8.453 39.094 23.141 1 94.19 39 ARG B CA 1
ATOM 2844 C C . ARG B 1 39 ? 9.297 40 22.234 1 94.19 39 ARG B C 1
ATOM 2846 O O . ARG B 1 39 ? 8.836 40.438 21.172 1 94.19 39 ARG B O 1
ATOM 2853 N N . ASP B 1 40 ? 10.477 40.25 22.641 1 95.69 40 ASP B N 1
ATOM 2854 C CA . ASP B 1 40 ? 11.359 41.156 21.906 1 95.69 40 ASP B CA 1
ATOM 2855 C C . ASP B 1 40 ? 11.625 40.625 20.5 1 95.69 40 ASP B C 1
ATOM 2857 O O . ASP B 1 40 ? 11.836 41.406 19.562 1 95.69 40 ASP B O 1
ATOM 2861 N N . ASP B 1 41 ? 11.625 39.344 20.359 1 96.81 41 ASP B N 1
ATOM 2862 C CA . ASP B 1 41 ? 11.867 38.75 19.047 1 96.81 41 ASP B CA 1
ATOM 2863 C C . ASP B 1 41 ? 10.789 39.156 18.047 1 96.81 41 ASP B C 1
ATOM 2865 O O . ASP B 1 41 ? 11.078 39.344 16.875 1 96.81 41 ASP B O 1
ATOM 2869 N N . PHE B 1 42 ? 9.578 39.344 18.484 1 96.19 42 PHE B N 1
ATOM 2870 C CA . PHE B 1 42 ? 8.453 39.656 17.609 1 96.19 42 PHE B CA 1
ATOM 2871 C C . PHE B 1 42 ? 8.508 41.125 17.219 1 96.19 42 PHE B C 1
ATOM 2873 O O . PHE B 1 42 ? 7.906 41.531 16.203 1 96.19 42 PHE B O 1
ATOM 2880 N N . PHE B 1 43 ? 9.188 41.938 18.016 1 95.81 43 PHE B N 1
ATOM 2881 C CA . PHE B 1 43 ? 9.352 43.344 17.672 1 95.81 43 PHE B CA 1
ATOM 2882 C C . PHE B 1 43 ? 10.578 43.562 16.797 1 95.81 43 PHE B C 1
ATOM 2884 O O . PHE B 1 43 ? 10.695 44.594 16.125 1 95.81 43 PHE B O 1
ATOM 2891 N N . TRP B 1 44 ? 11.375 42.562 16.828 1 96.56 44 TRP B N 1
ATOM 2892 C CA . TRP B 1 44 ? 12.539 42.594 15.953 1 96.56 44 TRP B CA 1
ATOM 2893 C C . TRP B 1 44 ? 12.188 42.062 14.562 1 96.56 44 TRP B C 1
ATOM 2895 O O . TRP B 1 44 ? 12.625 42.625 13.555 1 96.56 44 TRP B O 1
ATOM 2905 N N . ALA B 1 45 ? 11.391 41.062 14.492 1 97.12 45 ALA B N 1
ATOM 2906 C CA . ALA B 1 45 ? 11.18 40.281 13.273 1 97.12 45 ALA B CA 1
ATOM 2907 C C . ALA B 1 45 ? 10.125 40.938 12.383 1 97.12 45 ALA B C 1
ATOM 2909 O O . ALA B 1 45 ? 9.133 41.469 12.875 1 97.12 45 ALA B O 1
ATOM 2910 N N . ASP B 1 46 ? 10.336 40.75 11.008 1 96.88 46 ASP B N 1
ATOM 2911 C CA . ASP B 1 46 ? 9.336 41.031 9.984 1 96.88 46 ASP B CA 1
ATOM 2912 C C . ASP B 1 46 ? 8.547 39.781 9.617 1 96.88 46 ASP B C 1
ATOM 2914 O O . ASP B 1 46 ? 7.438 39.875 9.086 1 96.88 46 ASP B O 1
ATOM 2918 N N . VAL B 1 47 ? 9.25 38.75 9.805 1 98.12 47 VAL B N 1
ATOM 2919 C CA . VAL B 1 47 ? 8.727 37.438 9.367 1 98.12 47 VAL B CA 1
ATOM 2920 C C . VAL B 1 47 ? 8.805 36.438 10.516 1 98.12 47 VAL B C 1
ATOM 2922 O O . VAL B 1 47 ? 9.812 36.375 11.227 1 98.12 47 VAL B O 1
ATOM 2925 N N . TYR B 1 48 ? 7.734 35.719 10.719 1 98.31 48 TYR B N 1
ATOM 2926 C CA . TYR B 1 48 ? 7.707 34.594 11.656 1 98.31 48 TYR B CA 1
ATOM 2927 C C . TYR B 1 48 ? 7.551 33.25 10.922 1 98.31 48 TYR B C 1
ATOM 2929 O O . TYR B 1 48 ? 6.617 33.094 10.133 1 98.31 48 TYR B O 1
ATOM 2937 N N . VAL B 1 49 ? 8.453 32.344 11.125 1 98.56 49 VAL B N 1
ATOM 2938 C CA . VAL B 1 49 ? 8.43 31.016 10.492 1 98.56 49 VAL B CA 1
ATOM 2939 C C . VAL B 1 49 ? 8.383 29.922 11.555 1 98.56 49 VAL B C 1
ATOM 2941 O O . VAL B 1 49 ? 9.297 29.812 12.383 1 98.56 49 VAL B O 1
ATOM 2944 N N . GLY B 1 50 ? 7.355 29.156 11.594 1 98 50 GLY B N 1
ATOM 2945 C CA . GLY B 1 50 ? 7.219 28.078 12.555 1 98 50 GLY B CA 1
ATOM 2946 C C . GLY B 1 50 ? 5.984 27.219 12.32 1 98 50 GLY B C 1
ATOM 2947 O O . GLY B 1 50 ? 5.25 27.438 11.359 1 98 50 GLY B O 1
ATOM 2948 N N . PHE B 1 51 ? 5.746 26.266 13.188 1 97.31 51 PHE B N 1
ATOM 2949 C CA . PHE B 1 51 ? 4.617 25.359 13.031 1 97.31 51 PHE B CA 1
ATOM 2950 C C . PHE B 1 51 ? 3.373 25.922 13.711 1 97.31 51 PHE B C 1
ATOM 2952 O O . PHE B 1 51 ? 2.248 25.609 13.32 1 97.31 51 PHE B O 1
ATOM 2959 N N . ARG B 1 52 ? 3.584 26.641 14.727 1 96.5 52 ARG B N 1
ATOM 2960 C CA . ARG B 1 52 ? 2.523 27.188 15.562 1 96.5 52 ARG B CA 1
ATOM 2961 C C . ARG B 1 52 ? 2.998 28.438 16.297 1 96.5 52 ARG B C 1
ATOM 2963 O O . ARG B 1 52 ? 4.203 28.672 16.406 1 96.5 52 ARG B O 1
ATOM 2970 N N . PRO B 1 53 ? 2.049 29.25 16.766 1 96.56 53 PRO B N 1
ATOM 2971 C CA . PRO B 1 53 ? 2.461 30.375 17.625 1 96.56 53 PRO B CA 1
ATOM 2972 C C . PRO B 1 53 ? 3.113 29.906 18.922 1 96.56 53 PRO B C 1
ATOM 2974 O O . PRO B 1 53 ? 2.686 28.906 19.516 1 96.56 53 PRO B O 1
ATOM 2977 N N . THR B 1 54 ? 4.133 30.578 19.25 1 95.88 54 THR B N 1
ATOM 2978 C CA . THR B 1 54 ? 4.754 30.312 20.547 1 95.88 54 THR B CA 1
ATOM 2979 C C . THR B 1 54 ? 3.969 30.969 21.672 1 95.88 54 THR B C 1
ATOM 2981 O O . THR B 1 54 ? 2.996 31.688 21.422 1 95.88 54 THR B O 1
ATOM 2984 N N . ALA B 1 55 ? 4.289 30.734 22.938 1 90.25 55 ALA B N 1
ATOM 2985 C CA . ALA B 1 55 ? 3.572 31.234 24.109 1 90.25 55 ALA B CA 1
ATOM 2986 C C . ALA B 1 55 ? 3.475 32.75 24.078 1 90.25 55 ALA B C 1
ATOM 2988 O O . ALA B 1 55 ? 2.455 33.312 24.484 1 90.25 55 ALA B O 1
ATOM 2989 N N . TYR B 1 56 ? 4.422 33.5 23.484 1 87.94 56 TYR B N 1
ATOM 2990 C CA . TYR B 1 56 ? 4.449 34.969 23.516 1 87.94 56 TYR B CA 1
ATOM 2991 C C . TYR B 1 56 ? 4.168 35.562 22.141 1 87.94 56 TYR B C 1
ATOM 2993 O O . TYR B 1 56 ? 4.586 36.656 21.828 1 87.94 56 TYR B O 1
ATOM 3001 N N . PHE B 1 57 ? 3.479 34.719 21.391 1 94.12 57 PHE B N 1
ATOM 3002 C CA . PHE B 1 57 ? 3.246 35.156 20.016 1 94.12 57 PHE B CA 1
ATOM 3003 C C . PHE B 1 57 ? 2.438 36.438 20 1 94.12 57 PHE B C 1
ATOM 3005 O O . PHE B 1 57 ? 1.355 36.531 20.578 1 94.12 57 PHE B O 1
ATOM 3012 N N . GLU B 1 58 ? 2.961 37.469 19.359 1 93.75 58 GLU B N 1
ATOM 3013 C CA . GLU B 1 58 ? 2.324 38.719 19.031 1 93.75 58 GLU B CA 1
ATOM 3014 C C . GLU B 1 58 ? 2.754 39.219 17.641 1 93.75 58 GLU B C 1
ATOM 3016 O O . GLU B 1 58 ? 3.834 38.875 17.172 1 93.75 58 GLU B O 1
ATOM 3021 N N . PHE B 1 59 ? 1.976 39.969 17.078 1 95.75 59 PHE B N 1
ATOM 3022 C CA . PHE B 1 59 ? 2.281 40.375 15.703 1 95.75 59 PHE B CA 1
ATOM 3023 C C . PHE B 1 59 ? 3.455 41.344 15.688 1 95.75 59 PHE B C 1
ATOM 3025 O O . PHE B 1 59 ? 4.305 41.281 14.797 1 95.75 59 PHE B O 1
ATOM 3032 N N . GLY B 1 60 ? 3.492 42.25 16.734 1 94.12 60 GLY B N 1
ATOM 3033 C CA . GLY B 1 60 ? 4.566 43.25 16.719 1 94.12 60 GLY B CA 1
ATOM 3034 C C . GLY B 1 60 ? 4.809 43.844 15.352 1 94.12 60 GLY B C 1
ATOM 3035 O O . GLY B 1 60 ? 3.895 44.406 14.742 1 94.12 60 GLY B O 1
ATOM 3036 N N . ASN B 1 61 ? 6.043 43.656 14.828 1 95.12 61 ASN B N 1
ATOM 3037 C CA . ASN B 1 61 ? 6.398 44.188 13.523 1 95.12 61 ASN B CA 1
ATOM 3038 C C . ASN B 1 61 ? 6.211 43.156 12.414 1 95.12 61 ASN B C 1
ATOM 3040 O O . ASN B 1 61 ? 6.645 43.375 11.281 1 95.12 61 ASN B O 1
ATOM 3044 N N . ILE B 1 62 ? 5.645 42.062 12.742 1 97.25 62 ILE B N 1
ATOM 3045 C CA . ILE B 1 62 ? 5.523 40.969 11.797 1 97.25 62 ILE B CA 1
ATOM 3046 C C . ILE B 1 62 ? 4.605 41.375 10.648 1 97.25 62 ILE B C 1
ATOM 3048 O O . ILE B 1 62 ? 3.52 41.906 10.867 1 97.25 62 ILE B O 1
ATOM 3052 N N . ARG B 1 63 ? 5.062 41.062 9.484 1 97.69 63 ARG B N 1
ATOM 3053 C CA . ARG B 1 63 ? 4.289 41.344 8.273 1 97.69 63 ARG B CA 1
ATOM 3054 C C . ARG B 1 63 ? 3.941 40.062 7.539 1 97.69 63 ARG B C 1
ATOM 3056 O O . ARG B 1 63 ? 3.025 40.031 6.715 1 97.69 63 ARG B O 1
ATOM 3063 N N . TRP B 1 64 ? 4.648 39 7.801 1 98.38 64 TRP B N 1
ATOM 3064 C CA . TRP B 1 64 ? 4.473 37.719 7.129 1 98.38 64 TRP B CA 1
ATOM 3065 C C . TRP B 1 64 ? 4.711 36.562 8.094 1 98.38 64 TRP B C 1
ATOM 3067 O O . TRP B 1 64 ? 5.73 36.531 8.789 1 98.38 64 TRP B O 1
ATOM 3077 N N . VAL B 1 65 ? 3.697 35.719 8.227 1 98.62 65 VAL B N 1
ATOM 3078 C CA . VAL B 1 65 ? 3.826 34.469 8.945 1 98.62 65 VAL B CA 1
ATOM 3079 C C . VAL B 1 65 ? 3.828 33.281 7.953 1 98.62 65 VAL B C 1
ATOM 3081 O O . VAL B 1 65 ? 2.939 33.188 7.105 1 98.62 65 VAL B O 1
ATOM 3084 N N . HIS B 1 66 ? 4.832 32.438 8 1 98.62 66 HIS B N 1
ATOM 3085 C CA . HIS B 1 66 ? 4.91 31.234 7.176 1 98.62 66 HIS B CA 1
ATOM 3086 C C . HIS B 1 66 ? 4.855 29.969 8.023 1 98.62 66 HIS B C 1
ATOM 3088 O O . HIS B 1 66 ? 5.797 29.672 8.766 1 98.62 66 HIS B O 1
ATOM 3094 N N . SER B 1 67 ? 3.775 29.297 7.895 1 98.5 67 SER B N 1
ATOM 3095 C CA . SER B 1 67 ? 3.629 28.031 8.602 1 98.5 67 SER B CA 1
ATOM 3096 C C . SER B 1 67 ? 4.477 26.938 7.961 1 98.5 67 SER B C 1
ATOM 3098 O O . SER B 1 67 ? 4.461 26.766 6.738 1 98.5 67 SER B O 1
ATOM 3100 N N . LEU B 1 68 ? 5.141 26.203 8.797 1 97.94 68 LEU B N 1
ATOM 3101 C CA . LEU B 1 68 ? 5.965 25.109 8.312 1 97.94 68 LEU B CA 1
ATOM 3102 C C . LEU B 1 68 ? 5.129 23.844 8.109 1 97.94 68 LEU B C 1
ATOM 3104 O O . LEU B 1 68 ? 5.605 22.859 7.531 1 97.94 68 LEU B O 1
ATOM 3108 N N . GLY B 1 69 ? 3.861 23.828 8.5 1 96.62 69 GLY B N 1
ATOM 3109 C CA . GLY B 1 69 ? 2.932 22.734 8.281 1 96.62 69 GLY B CA 1
ATOM 3110 C C . GLY B 1 69 ? 1.882 23.031 7.23 1 96.62 69 GLY B C 1
ATOM 3111 O O . GLY B 1 69 ? 1.704 24.203 6.848 1 96.62 69 GLY B O 1
ATOM 3112 N N . ALA B 1 70 ? 1.207 22.016 6.844 1 94.5 70 ALA B N 1
ATOM 3113 C CA . ALA B 1 70 ? 0.13 22.172 5.871 1 94.5 70 ALA B CA 1
ATOM 3114 C C . ALA B 1 70 ? -1.091 22.828 6.5 1 94.5 70 ALA B C 1
ATOM 3116 O O . ALA B 1 70 ? -1.829 23.562 5.824 1 94.5 70 ALA B O 1
ATOM 3117 N N . GLY B 1 71 ? -1.358 22.547 7.746 1 95.19 71 GLY B N 1
ATOM 3118 C CA . GLY B 1 71 ? -2.486 23.125 8.461 1 95.19 71 GLY B CA 1
ATOM 3119 C C . GLY B 1 71 ? -2.125 24.391 9.219 1 95.19 71 GLY B C 1
ATOM 3120 O O . GLY B 1 71 ? -1.01 24.516 9.727 1 95.19 71 GLY B O 1
ATOM 3121 N N . VAL B 1 72 ? -3.129 25.344 9.375 1 97.5 72 VAL B N 1
ATOM 3122 C CA . VAL B 1 72 ? -2.85 26.625 10.016 1 97.5 72 VAL B CA 1
ATOM 3123 C C . VAL B 1 72 ? -3.861 26.875 11.133 1 97.5 72 VAL B C 1
ATOM 3125 O O . VAL B 1 72 ? -4.055 28.016 11.562 1 97.5 72 VAL B O 1
ATOM 3128 N N . ASP B 1 73 ? -4.492 25.797 11.555 1 97.25 73 ASP B N 1
ATOM 3129 C CA . ASP B 1 73 ? -5.5 25.922 12.602 1 97.25 73 ASP B CA 1
ATOM 3130 C C . ASP B 1 73 ? -4.891 26.484 13.883 1 97.25 73 ASP B C 1
ATOM 3132 O O . ASP B 1 73 ? -5.559 27.219 14.625 1 97.25 73 ASP B O 1
ATOM 3136 N N . SER B 1 74 ? -3.656 26.219 14.156 1 96 74 SER B N 1
ATOM 3137 C CA . SER B 1 74 ? -3 26.75 15.344 1 96 74 SER B CA 1
ATOM 3138 C C . SER B 1 74 ? -2.936 28.266 15.32 1 96 74 SER B C 1
ATOM 3140 O O . SER B 1 74 ? -2.918 28.906 16.375 1 96 74 SER B O 1
ATOM 3142 N N . PHE B 1 75 ? -2.959 28.859 14.148 1 97.19 75 PHE B N 1
ATOM 3143 C CA . PHE B 1 75 ? -2.852 30.312 13.977 1 97.19 75 PHE B CA 1
ATOM 3144 C C . PHE B 1 75 ? -4.23 30.953 13.906 1 97.19 75 PHE B C 1
ATOM 3146 O O . PHE B 1 75 ? -4.398 32.125 14.266 1 97.19 75 PHE B O 1
ATOM 3153 N N . LEU B 1 76 ? -5.234 30.141 13.445 1 97.31 76 LEU B N 1
ATOM 3154 C CA . LEU B 1 76 ? -6.453 30.812 13.023 1 97.31 76 LEU B CA 1
ATOM 3155 C C . LEU B 1 76 ? -7.648 30.344 13.852 1 97.31 76 LEU B C 1
ATOM 3157 O O . LEU B 1 76 ? -8.602 31.094 14.055 1 97.31 76 LEU B O 1
ATOM 3161 N N . PHE B 1 77 ? -7.684 29.047 14.195 1 96.62 77 PHE B N 1
ATOM 3162 C CA . PHE B 1 77 ? -8.867 28.484 14.836 1 96.62 77 PHE B CA 1
ATOM 3163 C C . PHE B 1 77 ? -9.086 29.125 16.203 1 96.62 77 PHE B C 1
ATOM 3165 O O . PHE B 1 77 ? -8.25 28.984 17.094 1 96.62 77 PHE B O 1
ATOM 3172 N N . ASN B 1 78 ? -10.164 29.812 16.406 1 95.06 78 ASN B N 1
ATOM 3173 C CA . ASN B 1 78 ? -10.555 30.516 17.625 1 95.06 78 ASN B CA 1
ATOM 3174 C C . ASN B 1 78 ? -9.547 31.594 18 1 95.06 78 ASN B C 1
ATOM 3176 O O . ASN B 1 78 ? -9.273 31.828 19.172 1 95.06 78 ASN B O 1
ATOM 3180 N N . ARG B 1 79 ? -8.852 32.188 17 1 93.88 79 ARG B N 1
ATOM 3181 C CA . ARG B 1 79 ? -7.891 33.281 17.172 1 93.88 79 ARG B CA 1
ATOM 3182 C C . ARG B 1 79 ? -8.172 34.438 16.219 1 93.88 79 ARG B C 1
ATOM 3184 O O . ARG B 1 79 ? -8.68 34.219 15.109 1 93.88 79 ARG B O 1
ATOM 3191 N N . GLU B 1 80 ? -7.859 35.625 16.656 1 93.25 80 GLU B N 1
ATOM 3192 C CA . GLU B 1 80 ? -7.926 36.781 15.773 1 93.25 80 GLU B CA 1
ATOM 3193 C C . GLU B 1 80 ? -6.656 36.906 14.945 1 93.25 80 GLU B C 1
ATOM 3195 O O . GLU B 1 80 ? -5.559 36.594 15.422 1 93.25 80 GLU B O 1
ATOM 3200 N N . TRP B 1 81 ? -6.855 37.281 13.711 1 96.5 81 TRP B N 1
ATOM 3201 C CA . TRP B 1 81 ? -5.719 37.469 12.82 1 96.5 81 TRP B CA 1
ATOM 3202 C C . TRP B 1 81 ? -5.641 38.938 12.367 1 96.5 81 TRP B C 1
ATOM 3204 O O . TRP B 1 81 ? -6.664 39.531 12.047 1 96.5 81 TRP B O 1
ATOM 3214 N N . LYS B 1 82 ? -4.484 39.438 12.453 1 95.75 82 LYS B N 1
ATOM 3215 C CA . LYS B 1 82 ? -4.246 40.781 11.969 1 95.75 82 LYS B CA 1
ATOM 3216 C C . LYS B 1 82 ? -4.312 40.844 10.445 1 95.75 82 LYS B C 1
ATOM 3218 O O . LYS B 1 82 ? -3.492 40.25 9.758 1 95.75 82 LYS B O 1
ATOM 3223 N N . GLU B 1 83 ? -5.141 41.625 9.852 1 92.38 83 GLU B N 1
ATOM 3224 C CA . GLU B 1 83 ? -5.508 41.594 8.438 1 92.38 83 GLU B CA 1
ATOM 3225 C C . GLU B 1 83 ? -4.32 41.969 7.555 1 92.38 83 GLU B C 1
ATOM 3227 O O . GLU B 1 83 ? -4.211 41.5 6.426 1 92.38 83 GLU B O 1
ATOM 3232 N N . ASP B 1 84 ? -3.49 42.781 8.039 1 94.56 84 ASP B N 1
ATOM 3233 C CA . ASP B 1 84 ? -2.4 43.281 7.199 1 94.56 84 ASP B CA 1
ATOM 3234 C C . ASP B 1 84 ? -1.202 42.312 7.254 1 94.56 84 ASP B C 1
ATOM 3236 O O . ASP B 1 84 ? -0.169 42.594 6.637 1 94.56 84 ASP B O 1
ATOM 3240 N N . VAL B 1 85 ? -1.329 41.25 7.977 1 97.56 85 VAL B N 1
ATOM 3241 C CA . VAL B 1 85 ? -0.252 40.281 8.055 1 97.56 85 VAL B CA 1
ATOM 3242 C C . VAL B 1 85 ? -0.542 39.094 7.109 1 97.56 85 VAL B C 1
ATOM 3244 O O . VAL B 1 85 ? -1.61 38.5 7.18 1 97.56 85 VAL B O 1
ATOM 3247 N N . LEU B 1 86 ? 0.388 38.812 6.219 1 98.06 86 LEU B N 1
ATOM 3248 C CA . LEU B 1 86 ? 0.29 37.688 5.27 1 98.06 86 LEU B CA 1
ATOM 3249 C C . LEU B 1 86 ? 0.516 36.344 5.973 1 98.06 86 LEU B C 1
ATOM 3251 O O . LEU B 1 86 ? 1.421 36.219 6.797 1 98.06 86 LEU B O 1
ATOM 3255 N N . LEU B 1 87 ? -0.355 35.406 5.746 1 98.5 87 LEU B N 1
ATOM 3256 C CA . LEU B 1 87 ? -0.181 34.031 6.238 1 98.5 87 LEU B CA 1
ATOM 3257 C C . LEU B 1 87 ? -0.045 33.062 5.082 1 98.5 87 LEU B C 1
ATOM 3259 O O . LEU B 1 87 ? -0.903 33 4.199 1 98.5 87 LEU B O 1
ATOM 3263 N N . THR B 1 88 ? 1.079 32.344 5.008 1 98.5 88 THR B N 1
ATOM 3264 C CA . THR B 1 88 ? 1.28 31.281 4.043 1 98.5 88 THR B CA 1
ATOM 3265 C C . THR B 1 88 ? 1.589 29.969 4.754 1 98.5 88 THR B C 1
ATOM 3267 O O . THR B 1 88 ? 1.832 29.953 5.961 1 98.5 88 THR B O 1
ATOM 3270 N N . ARG B 1 89 ? 1.482 28.891 4.078 1 98 89 ARG B N 1
ATOM 3271 C CA . ARG B 1 89 ? 1.786 27.578 4.637 1 98 89 ARG B CA 1
ATOM 3272 C C . ARG B 1 89 ? 2.697 26.781 3.707 1 98 89 ARG B C 1
ATOM 3274 O O . ARG B 1 89 ? 2.814 27.094 2.523 1 98 89 ARG B O 1
ATOM 3281 N N . THR B 1 90 ? 3.291 25.797 4.285 1 97.38 90 THR B N 1
ATOM 3282 C CA . THR B 1 90 ? 4.141 24.922 3.49 1 97.38 90 THR B CA 1
ATOM 3283 C C . THR B 1 90 ? 3.295 23.969 2.648 1 97.38 90 THR B C 1
ATOM 3285 O O . THR B 1 90 ? 2.303 23.422 3.131 1 97.38 90 THR B O 1
ATOM 3288 N N . ILE B 1 91 ? 3.561 23.922 1.402 1 94.38 91 ILE B N 1
ATOM 3289 C CA . ILE B 1 91 ? 2.953 22.953 0.5 1 94.38 91 ILE B CA 1
ATOM 3290 C C . ILE B 1 91 ? 4.039 22.062 -0.12 1 94.38 91 ILE B C 1
ATOM 3292 O O . ILE B 1 91 ? 5.184 22.5 -0.266 1 94.38 91 ILE B O 1
ATOM 3296 N N . GLY B 1 92 ? 3.719 20.859 -0.497 1 90.62 92 GLY B N 1
ATOM 3297 C CA . GLY B 1 92 ? 4.73 19.984 -1.074 1 90.62 92 GLY B CA 1
ATOM 3298 C C . GLY B 1 92 ? 4.301 18.531 -1.138 1 90.62 92 GLY B C 1
ATOM 3299 O O . GLY B 1 92 ? 3.277 18.203 -1.744 1 90.62 92 GLY B O 1
ATOM 3300 N N . SER B 1 93 ? 5.008 17.719 -0.406 1 93 93 SER B N 1
ATOM 3301 C CA . SER B 1 93 ? 4.906 16.281 -0.59 1 93 93 SER B CA 1
ATOM 3302 C C . SER B 1 93 ? 3.861 15.672 0.34 1 93 93 SER B C 1
ATOM 3304 O O . SER B 1 93 ? 3.764 14.453 0.465 1 93 93 SER B O 1
ATOM 3306 N N . PHE B 1 94 ? 3.018 16.484 0.967 1 96.62 94 PHE B N 1
ATOM 3307 C CA . PHE B 1 94 ? 2.084 15.992 1.973 1 96.62 94 PHE B CA 1
ATOM 3308 C C . PHE B 1 94 ? 1.08 15.031 1.352 1 96.62 94 PHE B C 1
ATOM 3310 O O . PHE B 1 94 ? 0.741 14.008 1.952 1 96.62 94 PHE B O 1
ATOM 3317 N N . GLY B 1 95 ? 0.598 15.367 0.157 1 96.62 95 GLY B N 1
ATOM 3318 C CA . GLY B 1 95 ? -0.355 14.492 -0.516 1 96.62 95 GLY B CA 1
ATOM 3319 C C . GLY B 1 95 ? 0.177 13.094 -0.75 1 96.62 95 GLY B C 1
ATOM 3320 O O . GLY B 1 95 ? -0.518 12.109 -0.49 1 96.62 95 GLY B O 1
ATOM 3321 N N . ARG B 1 96 ? 1.416 13.039 -1.191 1 96.75 96 ARG B N 1
ATOM 3322 C CA . ARG B 1 96 ? 2.045 11.742 -1.446 1 96.75 96 ARG B CA 1
ATOM 3323 C C . ARG B 1 96 ? 2.25 10.969 -0.148 1 96.75 96 ARG B C 1
ATOM 3325 O O . ARG B 1 96 ? 1.964 9.773 -0.081 1 96.75 96 ARG B O 1
ATOM 3332 N N . GLN B 1 97 ? 2.762 11.703 0.866 1 98.06 97 GLN B N 1
ATOM 3333 C CA . GLN B 1 97 ? 3 11.07 2.158 1 98.06 97 GLN B CA 1
ATOM 3334 C C . GLN B 1 97 ? 1.709 10.5 2.736 1 98.06 97 GLN B C 1
ATOM 3336 O O . GLN B 1 97 ? 1.664 9.336 3.135 1 98.06 97 GLN B O 1
ATOM 3341 N N . 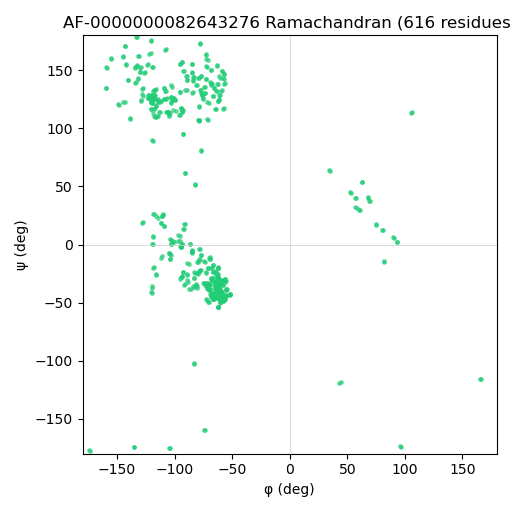ILE B 1 98 ? 0.656 11.266 2.699 1 98.62 98 ILE B N 1
ATOM 3342 C CA . ILE B 1 98 ? -0.622 10.867 3.277 1 98.62 98 ILE B CA 1
ATOM 3343 C C . ILE B 1 98 ? -1.227 9.734 2.453 1 98.62 98 ILE B C 1
ATOM 3345 O O . ILE B 1 98 ? -1.847 8.82 3.002 1 98.62 98 ILE B O 1
ATOM 3349 N N . SER B 1 99 ? -1.026 9.75 1.122 1 98.5 99 SER B N 1
ATOM 3350 C CA . SER B 1 99 ? -1.504 8.672 0.266 1 98.5 99 SER B CA 1
ATOM 3351 C C . SER B 1 99 ? -0.849 7.344 0.634 1 98.5 99 SER B C 1
ATOM 3353 O O . SER B 1 99 ? -1.528 6.324 0.755 1 98.5 99 SER B O 1
ATOM 3355 N N . GLU B 1 100 ? 0.493 7.352 0.836 1 98.62 100 GLU B N 1
ATOM 3356 C CA . GLU B 1 100 ? 1.204 6.145 1.24 1 98.62 100 GLU B CA 1
ATOM 3357 C C . GLU B 1 100 ? 0.729 5.652 2.604 1 98.62 100 GLU B C 1
ATOM 3359 O O . GLU B 1 100 ? 0.527 4.453 2.803 1 98.62 100 GLU B O 1
ATOM 3364 N N . TYR B 1 101 ? 0.512 6.598 3.473 1 98.75 101 TYR B N 1
ATOM 3365 C CA . TYR B 1 101 ? 0.042 6.273 4.816 1 98.75 101 TYR B CA 1
ATOM 3366 C C . TYR B 1 101 ? -1.323 5.598 4.766 1 98.75 101 TYR B C 1
ATOM 3368 O O . TYR B 1 101 ? -1.489 4.48 5.266 1 98.75 101 TYR B O 1
ATOM 3376 N N . CYS B 1 102 ? -2.287 6.227 4.113 1 98.88 102 CYS B N 1
ATOM 3377 C CA . CYS B 1 102 ? -3.645 5.699 4.039 1 98.88 102 CYS B CA 1
ATOM 3378 C C . CYS B 1 102 ? -3.67 4.359 3.314 1 98.88 102 CYS B C 1
ATOM 3380 O O . CYS B 1 102 ? -4.293 3.404 3.785 1 98.88 102 CYS B O 1
ATOM 3382 N N . LEU B 1 103 ? -2.973 4.316 2.223 1 98.62 103 LEU B N 1
ATOM 3383 C CA . LEU B 1 103 ? -2.928 3.088 1.438 1 98.62 103 LEU B CA 1
ATOM 3384 C C . LEU B 1 103 ? -2.346 1.941 2.258 1 98.62 103 LEU B C 1
ATOM 3386 O O . LEU B 1 103 ? -2.812 0.804 2.162 1 98.62 103 LEU B O 1
ATOM 3390 N N . SER B 1 104 ? -1.295 2.234 3.07 1 98.81 104 SER B N 1
ATOM 3391 C CA . SER B 1 104 ? -0.645 1.188 3.854 1 98.81 104 SER B CA 1
ATOM 3392 C C . SER B 1 104 ? -1.632 0.513 4.801 1 98.81 104 SER B C 1
ATOM 3394 O O . SER B 1 104 ? -1.665 -0.715 4.898 1 98.81 104 SER B O 1
ATOM 3396 N N . TYR B 1 105 ? -2.457 1.262 5.41 1 98.88 105 TYR B N 1
ATOM 3397 C CA . TYR B 1 105 ? -3.377 0.687 6.383 1 98.88 105 TYR B CA 1
ATOM 3398 C C . TYR B 1 105 ? -4.582 0.062 5.691 1 98.88 105 TYR B C 1
ATOM 3400 O O . TYR B 1 105 ? -5.121 -0.945 6.16 1 98.88 105 TYR B O 1
ATOM 3408 N N . ILE B 1 106 ? -5.043 0.653 4.566 1 98.81 106 ILE B N 1
ATOM 3409 C CA . ILE B 1 106 ? -6.121 0.049 3.795 1 98.81 106 ILE B CA 1
ATOM 3410 C C . ILE B 1 106 ? -5.691 -1.328 3.293 1 98.81 106 ILE B C 1
ATOM 3412 O O . ILE B 1 106 ? -6.418 -2.311 3.455 1 98.81 106 ILE B O 1
ATOM 3416 N N . LEU B 1 107 ? -4.488 -1.402 2.781 1 98.75 107 LEU B N 1
ATOM 3417 C CA . LEU B 1 107 ? -3.994 -2.666 2.246 1 98.75 107 LEU B CA 1
ATOM 3418 C C . LEU B 1 107 ? -3.736 -3.668 3.367 1 98.75 107 LEU B C 1
ATOM 3420 O O . LEU B 1 107 ? -3.922 -4.871 3.184 1 98.75 107 LEU B O 1
ATOM 3424 N N . ARG B 1 108 ? -3.203 -3.178 4.52 1 98.69 108 ARG B N 1
ATOM 3425 C CA . ARG B 1 108 ? -3.049 -4.047 5.684 1 98.69 108 ARG B CA 1
ATOM 3426 C C . ARG B 1 108 ? -4.355 -4.754 6.016 1 98.69 108 ARG B C 1
ATOM 3428 O O . ARG B 1 108 ? -4.363 -5.953 6.297 1 98.69 108 ARG B O 1
ATOM 3435 N N . ASP B 1 109 ? -5.434 -4.004 5.941 1 98.5 109 ASP B N 1
ATOM 3436 C CA . ASP B 1 109 ? -6.766 -4.527 6.223 1 98.5 109 ASP B CA 1
ATOM 3437 C C . ASP B 1 109 ? -7.227 -5.484 5.125 1 98.5 109 ASP B C 1
ATOM 3439 O O . ASP B 1 109 ? -7.633 -6.609 5.406 1 98.5 109 ASP B O 1
ATOM 3443 N N . LEU B 1 110 ? -7.117 -5.094 3.844 1 98.25 110 LEU B N 1
ATOM 3444 C CA . LEU B 1 110 ? -7.629 -5.84 2.697 1 98.25 110 LEU B CA 1
ATOM 3445 C C . LEU B 1 110 ? -6.852 -7.137 2.504 1 98.25 110 LEU B C 1
ATOM 3447 O O . LEU B 1 110 ? -7.402 -8.125 2.018 1 98.25 110 LEU B O 1
ATOM 3451 N N . GLN B 1 111 ? -5.547 -7.145 2.908 1 98.44 111 GLN B N 1
ATOM 3452 C CA . GLN B 1 111 ? -4.68 -8.305 2.732 1 98.44 111 GLN B CA 1
ATOM 3453 C C . GLN B 1 111 ? -4.664 -9.18 3.986 1 98.44 111 GLN B C 1
ATOM 3455 O O . GLN B 1 111 ? -3.918 -10.156 4.062 1 98.44 111 GLN B O 1
ATOM 3460 N N . CYS B 1 112 ? -5.352 -8.812 5.039 1 98.19 112 CYS B N 1
ATOM 3461 C CA . CYS B 1 112 ? -5.582 -9.609 6.238 1 98.19 112 CYS B CA 1
ATOM 3462 C C . CYS B 1 112 ? -4.285 -9.805 7.016 1 98.19 112 CYS B C 1
ATOM 3464 O O . CYS B 1 112 ? -4.02 -10.898 7.52 1 98.19 112 CYS B O 1
ATOM 3466 N N . HIS B 1 113 ? -3.441 -8.727 7.102 1 98.5 113 HIS B N 1
ATOM 3467 C CA . HIS B 1 113 ? -2.143 -8.844 7.758 1 98.5 113 HIS B CA 1
ATOM 3468 C C . HIS B 1 113 ? -2.289 -9.359 9.188 1 98.5 113 HIS B C 1
ATOM 3470 O O . HIS B 1 113 ? -1.55 -10.25 9.602 1 98.5 113 HIS B O 1
ATOM 3476 N N . ASP B 1 114 ? -3.271 -8.828 9.938 1 97.12 114 ASP B N 1
ATOM 3477 C CA . ASP B 1 114 ? -3.418 -9.172 11.352 1 97.12 114 ASP B CA 1
ATOM 3478 C C . ASP B 1 114 ? -3.916 -10.602 11.516 1 97.12 114 ASP B C 1
ATOM 3480 O O . ASP B 1 114 ? -3.475 -11.32 12.422 1 97.12 114 ASP B O 1
ATOM 3484 N N . VAL B 1 115 ? -4.809 -11.039 10.664 1 97.75 115 VAL B N 1
ATOM 3485 C CA . VAL B 1 115 ? -5.312 -12.414 10.688 1 97.75 115 VAL B CA 1
ATOM 3486 C C . VAL B 1 115 ? -4.168 -13.391 10.43 1 97.75 115 VAL B C 1
ATOM 3488 O O . VAL B 1 115 ? -4.02 -14.383 11.148 1 97.75 115 VAL B O 1
ATOM 3491 N N . TYR B 1 116 ? -3.326 -13.102 9.523 1 98.12 116 TYR B N 1
ATOM 3492 C CA . TYR B 1 116 ? -2.236 -14 9.172 1 98.12 116 TYR B CA 1
ATOM 3493 C C . TYR B 1 116 ? -1.146 -13.977 10.234 1 98.12 116 TYR B C 1
ATOM 3495 O O . TYR B 1 116 ? -0.484 -14.992 10.484 1 98.12 116 TYR B O 1
ATOM 3503 N N . GLY B 1 117 ? -0.946 -12.758 10.891 1 97.56 117 GLY B N 1
ATOM 3504 C CA . GLY B 1 117 ? -0.09 -12.758 12.062 1 97.56 117 GLY B CA 1
ATOM 3505 C C . GLY B 1 117 ? -0.553 -13.719 13.141 1 97.56 117 GLY B C 1
ATOM 3506 O O . GLY B 1 117 ? 0.256 -14.453 13.719 1 97.56 117 GLY B O 1
ATOM 3507 N N . TRP B 1 118 ? -1.867 -13.688 13.352 1 97.31 118 TRP B N 1
ATOM 3508 C CA . TRP B 1 118 ? -2.443 -14.586 14.352 1 97.31 118 TRP B CA 1
ATOM 3509 C C . TRP B 1 118 ? -2.312 -16.047 13.914 1 97.31 118 TRP B C 1
ATOM 3511 O O . TRP B 1 118 ? -1.871 -16.891 14.695 1 97.31 118 TRP B O 1
ATOM 3521 N N . TYR B 1 119 ? -2.648 -16.406 12.672 1 98.06 119 TYR B N 1
ATOM 3522 C CA . TYR B 1 119 ? -2.523 -17.766 12.156 1 98.06 119 TYR B CA 1
ATOM 3523 C C . TYR B 1 119 ? -1.084 -18.25 12.258 1 98.06 119 TYR B C 1
ATOM 3525 O O . TYR B 1 119 ? -0.836 -19.406 12.617 1 98.06 119 TYR B O 1
ATOM 3533 N N . GLN B 1 120 ? -0.08 -17.359 11.867 1 98.19 120 GLN B N 1
ATOM 3534 C CA . GLN B 1 120 ? 1.33 -17.719 11.961 1 98.19 120 GLN B CA 1
ATOM 3535 C C . GLN B 1 120 ? 1.718 -18.062 13.398 1 98.19 120 GLN B C 1
ATOM 3537 O O . GLN B 1 120 ? 2.418 -19.047 13.648 1 98.19 120 GLN B O 1
ATOM 3542 N N . SER B 1 121 ? 1.203 -17.234 14.391 1 97.38 121 SER B N 1
ATOM 3543 C CA . SER B 1 121 ? 1.526 -17.484 15.789 1 97.38 121 SER B CA 1
ATOM 3544 C C . SER B 1 121 ? 0.974 -18.812 16.266 1 97.38 121 SER B C 1
ATOM 3546 O O . SER B 1 121 ? 1.515 -19.422 17.188 1 97.38 121 SER B O 1
ATOM 3548 N N . GLN B 1 122 ? -0.076 -19.297 15.555 1 97.75 122 GLN B N 1
ATOM 3549 C CA . GLN B 1 122 ? -0.706 -20.562 15.891 1 97.75 122 GLN B CA 1
ATOM 3550 C C . GLN B 1 122 ? -0.239 -21.672 14.953 1 97.75 122 GLN B C 1
ATOM 3552 O O . GLN B 1 122 ? -0.706 -22.812 15.055 1 97.75 122 GLN B O 1
ATOM 3557 N N . GLN B 1 123 ? 0.675 -21.344 14.047 1 98.06 123 GLN B N 1
ATOM 3558 C CA . GLN B 1 123 ? 1.186 -22.281 13.047 1 98.06 123 GLN B CA 1
ATOM 3559 C C . GLN B 1 123 ? 0.045 -22.953 12.281 1 98.06 123 GLN B C 1
ATOM 3561 O O . GLN B 1 123 ? 0.02 -24.172 12.141 1 98.06 123 GLN B O 1
ATOM 3566 N N . GLN B 1 124 ? -0.914 -22.109 11.883 1 97.81 124 GLN B N 1
ATOM 3567 C CA . GLN B 1 124 ? -2.078 -22.594 11.141 1 97.81 124 GLN B CA 1
ATOM 3568 C C . GLN B 1 124 ? -2.031 -22.141 9.688 1 97.81 124 GLN B C 1
ATOM 3570 O O . GLN B 1 124 ? -1.88 -20.938 9.414 1 97.81 124 GLN B O 1
ATOM 3575 N N . TRP B 1 125 ? -2.123 -23.109 8.82 1 97.94 125 TRP B N 1
ATOM 3576 C CA . TRP B 1 125 ? -2.209 -22.828 7.387 1 97.94 125 TRP B CA 1
ATOM 3577 C C . TRP B 1 125 ? -3.662 -22.734 6.938 1 97.94 125 TRP B C 1
ATOM 3579 O O . TRP B 1 125 ? -4.293 -23.766 6.633 1 97.94 125 TRP B O 1
ATOM 3589 N N . LYS B 1 126 ? -4.234 -21.516 6.875 1 96.25 126 LYS B N 1
ATOM 3590 C CA . LYS B 1 126 ? -5.633 -21.281 6.539 1 96.25 126 LYS B CA 1
ATOM 3591 C C . LYS B 1 126 ? -5.781 -20.078 5.605 1 96.25 126 LYS B C 1
ATOM 3593 O O . LYS B 1 126 ? -5.66 -18.938 6.031 1 96.25 126 LYS B O 1
ATOM 3598 N N . PRO B 1 127 ? -6.098 -20.328 4.426 1 95.06 127 PRO B N 1
ATOM 3599 C CA . PRO B 1 127 ? -6.207 -19.219 3.469 1 95.06 127 PRO B CA 1
ATOM 3600 C C . PRO B 1 127 ? -7.492 -18.422 3.641 1 95.06 127 PRO B C 1
ATOM 3602 O O . PRO B 1 127 ? -8.57 -19 3.826 1 95.06 127 PRO B O 1
ATOM 3605 N N . LEU B 1 128 ? -7.395 -17.172 3.721 1 95.56 128 LEU B N 1
ATOM 3606 C CA . LEU B 1 128 ? -8.461 -16.188 3.594 1 95.56 128 LEU B CA 1
ATOM 3607 C C . LEU B 1 128 ? -8.211 -15.273 2.396 1 95.56 128 LEU B C 1
ATOM 3609 O O . LEU B 1 128 ? -7.137 -14.68 2.268 1 95.56 128 LEU B O 1
ATOM 3613 N N . ALA B 1 129 ? -9.172 -15.18 1.513 1 94.62 129 ALA B N 1
ATOM 3614 C CA . ALA B 1 129 ? -8.977 -14.406 0.289 1 94.62 129 ALA B CA 1
ATOM 3615 C C . ALA B 1 129 ? -8.836 -12.922 0.597 1 94.62 129 ALA B C 1
ATOM 3617 O O . ALA B 1 129 ? -9.672 -12.352 1.306 1 94.62 129 ALA B O 1
ATOM 3618 N N . PRO B 1 130 ? -7.797 -12.281 0.105 1 96.81 130 PRO B N 1
ATOM 3619 C CA . PRO B 1 130 ? -7.746 -10.82 0.187 1 96.81 130 PRO B CA 1
ATOM 3620 C C . PRO B 1 130 ? -8.867 -10.141 -0.604 1 96.81 130 PRO B C 1
ATOM 3622 O O . PRO B 1 130 ? -9.445 -10.758 -1.505 1 96.81 130 PRO B O 1
ATOM 3625 N N . LYS B 1 131 ? -9.281 -8.969 -0.262 1 96.38 131 LYS B N 1
ATOM 3626 C CA . LYS B 1 131 ? -10.219 -8.156 -1.029 1 96.38 131 LYS B CA 1
ATOM 3627 C C . LYS B 1 131 ? -9.484 -7.168 -1.929 1 96.38 131 LYS B C 1
ATOM 3629 O O . LYS B 1 131 ? -8.555 -6.484 -1.483 1 96.38 131 LYS B O 1
ATOM 3634 N N . PRO B 1 132 ? -9.852 -7.113 -3.152 1 96.56 132 PRO B N 1
ATOM 3635 C CA . PRO B 1 132 ? -9.156 -6.203 -4.062 1 96.56 132 PRO B CA 1
ATOM 3636 C C . PRO B 1 132 ? -9.492 -4.738 -3.809 1 96.56 132 PRO B C 1
ATOM 3638 O O . PRO B 1 132 ? -10.641 -4.414 -3.484 1 96.56 132 PRO B O 1
ATOM 3641 N N . LEU B 1 133 ? -8.516 -3.865 -3.932 1 97.38 133 LEU B N 1
ATOM 3642 C CA . LEU B 1 133 ? -8.68 -2.426 -3.752 1 97.38 133 LEU B CA 1
ATOM 3643 C C . LEU B 1 133 ? -9.703 -1.87 -4.734 1 97.38 133 LEU B C 1
ATOM 3645 O O . LEU B 1 133 ? -10.445 -0.94 -4.406 1 97.38 133 LEU B O 1
ATOM 3649 N N . GLN B 1 134 ? -9.781 -2.455 -5.906 1 96.75 134 GLN B N 1
ATOM 3650 C CA . GLN B 1 134 ? -10.641 -1.939 -6.965 1 96.75 134 GLN B CA 1
ATOM 3651 C C . GLN B 1 134 ? -12.117 -2.074 -6.59 1 96.75 134 GLN B C 1
ATOM 3653 O O . GLN B 1 134 ? -12.977 -1.419 -7.184 1 96.75 134 GLN B O 1
ATOM 3658 N N . GLU B 1 135 ? -12.414 -2.893 -5.637 1 96.88 135 GLU B N 1
ATOM 3659 C CA . GLU B 1 135 ? -13.797 -3.121 -5.23 1 96.88 135 GLU B CA 1
ATOM 3660 C C . GLU B 1 135 ? -14.188 -2.227 -4.059 1 96.88 135 GLU B C 1
ATOM 3662 O O . GLU B 1 135 ? -15.336 -2.24 -3.611 1 96.88 135 GLU B O 1
ATOM 3667 N N . GLN B 1 136 ? -13.211 -1.442 -3.58 1 97.88 136 GLN B N 1
ATOM 3668 C CA . GLN B 1 136 ? -13.453 -0.618 -2.4 1 97.88 136 GLN B CA 1
ATOM 3669 C C . GLN B 1 136 ? -14.117 0.703 -2.779 1 97.88 136 GLN B C 1
ATOM 3671 O O . GLN B 1 136 ? -13.734 1.339 -3.762 1 97.88 136 GLN B O 1
ATOM 3676 N N . ARG B 1 137 ? -15.172 1.041 -2.09 1 98.12 137 ARG B N 1
ATOM 3677 C CA . ARG B 1 137 ? -15.789 2.363 -2.137 1 98.12 137 ARG B CA 1
ATOM 3678 C C . ARG B 1 137 ? -15.25 3.258 -1.026 1 98.12 137 ARG B C 1
ATOM 3680 O O . ARG B 1 137 ? -15.492 3.006 0.156 1 98.12 137 ARG B O 1
ATOM 3687 N N . ILE B 1 138 ? -14.555 4.34 -1.39 1 98.81 138 ILE B N 1
ATOM 3688 C CA . ILE B 1 138 ? -13.859 5.18 -0.418 1 98.81 138 ILE B CA 1
ATOM 3689 C C . ILE B 1 138 ? -14.438 6.594 -0.455 1 98.81 138 ILE B C 1
ATOM 3691 O O . ILE B 1 138 ? -14.57 7.188 -1.526 1 98.81 138 ILE B O 1
ATOM 3695 N N . VAL B 1 139 ? -14.867 7.078 0.688 1 98.88 139 VAL B N 1
ATOM 3696 C CA . VAL B 1 139 ? -15.336 8.453 0.818 1 98.88 139 VAL B CA 1
ATOM 3697 C C . VAL B 1 139 ? -14.258 9.305 1.479 1 98.88 139 VAL B C 1
ATOM 3699 O O . VAL B 1 139 ? -13.758 8.961 2.553 1 98.88 139 VAL B O 1
ATOM 3702 N N . ILE B 1 140 ? -13.852 10.391 0.837 1 98.88 140 ILE B N 1
ATOM 3703 C CA . ILE B 1 140 ? -12.812 11.281 1.345 1 98.88 140 ILE B CA 1
ATOM 3704 C C . ILE B 1 140 ? -13.414 12.633 1.697 1 98.88 140 ILE B C 1
ATOM 3706 O O . ILE B 1 140 ? -13.953 13.328 0.828 1 98.88 140 ILE B O 1
ATOM 3710 N N . TYR B 1 141 ? -13.391 12.938 2.986 1 98.75 141 TYR B N 1
ATOM 3711 C CA . TYR B 1 141 ? -13.742 14.289 3.412 1 98.75 141 TYR B CA 1
ATOM 3712 C C . TYR B 1 141 ? -12.586 15.25 3.191 1 98.75 141 TYR B C 1
ATOM 3714 O O . TYR B 1 141 ? -11.539 15.125 3.83 1 98.75 141 TYR B O 1
ATOM 3722 N N . GLY B 1 142 ? -12.766 16.234 2.404 1 97.88 142 GLY B N 1
ATOM 3723 C CA . GLY B 1 142 ? -11.711 17.141 1.972 1 97.88 142 GLY B CA 1
ATOM 3724 C C . GLY B 1 142 ? -11.273 16.906 0.539 1 97.88 142 GLY B C 1
ATOM 3725 O O . GLY B 1 142 ? -10.695 15.867 0.226 1 97.88 142 GLY B O 1
ATOM 3726 N N . THR B 1 143 ? -11.539 17.875 -0.342 1 97.62 143 THR B N 1
ATOM 3727 C CA . THR B 1 143 ? -11.219 17.719 -1.755 1 97.62 143 THR B CA 1
ATOM 3728 C C . THR B 1 143 ? -10.148 18.719 -2.186 1 97.62 143 THR B C 1
ATOM 3730 O O . THR B 1 143 ? -10.094 19.109 -3.354 1 97.62 143 THR B O 1
ATOM 3733 N N . GLY B 1 144 ? -9.359 19.188 -1.163 1 94.75 144 GLY B N 1
ATOM 3734 C CA . GLY B 1 144 ? -8.211 20.016 -1.468 1 94.75 144 GLY B CA 1
ATOM 3735 C C . GLY B 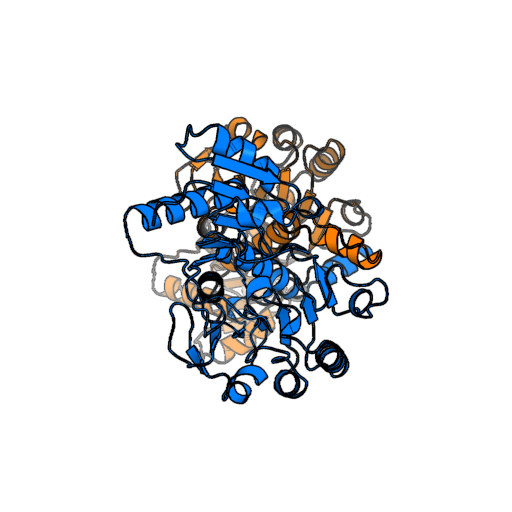1 144 ? -7.055 19.25 -2.066 1 94.75 144 GLY B C 1
ATOM 3736 O O . GLY B 1 144 ? -7.246 18.156 -2.607 1 94.75 144 GLY B O 1
ATOM 3737 N N . MET B 1 145 ? -5.879 19.812 -1.987 1 93.81 145 MET B N 1
ATOM 3738 C CA . MET B 1 145 ? -4.695 19.234 -2.627 1 93.81 145 MET B CA 1
ATOM 3739 C C . MET B 1 145 ? -4.398 17.844 -2.088 1 93.81 145 MET B C 1
ATOM 3741 O O . MET B 1 145 ? -4.141 16.922 -2.859 1 93.81 145 MET B O 1
ATOM 3745 N N . ILE B 1 146 ? -4.453 17.703 -0.791 1 96.69 146 ILE B N 1
ATOM 3746 C CA . ILE B 1 146 ? -4.137 16.438 -0.156 1 96.69 146 ILE B CA 1
ATOM 3747 C C . ILE B 1 146 ? -5.188 15.391 -0.535 1 96.69 146 ILE B C 1
ATOM 3749 O O . ILE B 1 146 ? -4.852 14.273 -0.938 1 96.69 146 ILE B O 1
ATOM 3753 N N . GLY B 1 147 ? -6.492 15.758 -0.447 1 97.88 147 GLY B N 1
ATOM 3754 C CA . GLY B 1 147 ? -7.57 14.859 -0.823 1 97.88 147 GLY B CA 1
ATOM 3755 C C . GLY B 1 147 ? -7.504 14.414 -2.273 1 97.88 147 GLY B C 1
ATOM 3756 O O . GLY B 1 147 ? -7.719 13.242 -2.584 1 97.88 147 GLY B O 1
ATOM 3757 N N . GLN B 1 148 ? -7.156 15.352 -3.141 1 97.94 148 GLN B N 1
ATOM 3758 C CA . GLN B 1 148 ? -7.07 15.055 -4.566 1 97.94 148 GLN B CA 1
ATOM 3759 C C . GLN B 1 148 ? -5.918 14.094 -4.859 1 97.94 148 GLN B C 1
ATOM 3761 O O . GLN B 1 148 ? -6.062 13.18 -5.672 1 97.94 148 GLN B O 1
ATOM 3766 N N . GLU B 1 149 ? -4.785 14.359 -4.195 1 97.62 149 GLU B N 1
ATOM 3767 C CA . GLU B 1 149 ? -3.654 13.453 -4.383 1 97.62 149 GLU B CA 1
ATOM 3768 C C . GLU B 1 149 ? -3.99 12.039 -3.904 1 97.62 149 GLU B C 1
ATOM 3770 O O . GLU B 1 149 ? -3.629 11.062 -4.555 1 97.62 149 GLU B O 1
ATOM 3775 N N . LEU B 1 150 ? -4.668 11.93 -2.805 1 98.44 150 LEU B N 1
ATOM 3776 C CA . LEU B 1 150 ? -5.109 10.641 -2.295 1 98.44 150 LEU B CA 1
ATOM 3777 C C . LEU B 1 150 ? -6.047 9.953 -3.283 1 98.44 150 LEU B C 1
ATOM 3779 O O . LEU B 1 150 ? -5.867 8.773 -3.604 1 98.44 150 LEU B O 1
ATOM 3783 N N . ALA B 1 151 ? -7.023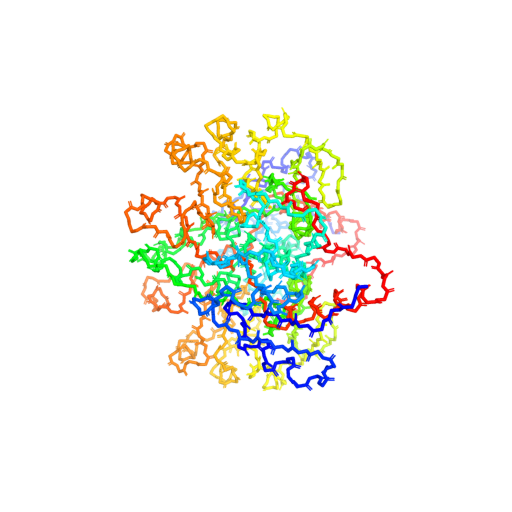 10.727 -3.807 1 98.62 151 ALA B N 1
ATOM 3784 C CA . ALA B 1 151 ? -7.965 10.195 -4.793 1 98.62 151 ALA B CA 1
ATOM 3785 C C . ALA B 1 151 ? -7.23 9.688 -6.031 1 98.62 151 ALA B C 1
ATOM 3787 O O . ALA B 1 151 ? -7.57 8.633 -6.57 1 98.62 151 ALA B O 1
ATOM 3788 N N . LYS B 1 152 ? -6.246 10.438 -6.469 1 98.25 152 LYS B N 1
ATOM 3789 C CA . LYS B 1 152 ? -5.43 10.055 -7.621 1 98.25 152 LYS B CA 1
ATOM 3790 C C . LYS B 1 152 ? -4.754 8.703 -7.391 1 98.25 152 LYS B C 1
ATOM 3792 O O . LYS B 1 152 ? -4.793 7.832 -8.258 1 98.25 152 LYS B O 1
ATOM 3797 N N . HIS B 1 153 ? -4.141 8.531 -6.273 1 97.69 153 HIS B N 1
ATOM 3798 C CA . HIS B 1 153 ? -3.439 7.293 -5.945 1 97.69 153 HIS B CA 1
ATOM 3799 C C . HIS B 1 153 ? -4.402 6.113 -5.871 1 97.69 153 HIS B C 1
ATOM 3801 O O . HIS B 1 153 ? -4.113 5.035 -6.395 1 97.69 153 HIS B O 1
ATOM 3807 N N . LEU B 1 154 ? -5.574 6.293 -5.242 1 98.06 154 LEU B N 1
ATOM 3808 C CA . LEU B 1 154 ? -6.574 5.238 -5.121 1 98.06 154 LEU B CA 1
ATOM 3809 C C . LEU B 1 154 ? -7.129 4.855 -6.488 1 98.06 154 LEU B C 1
ATOM 3811 O O . LEU B 1 154 ? -7.328 3.674 -6.773 1 98.06 154 LEU B O 1
ATOM 3815 N N . ARG B 1 155 ? -7.309 5.855 -7.328 1 97.38 155 ARG B N 1
ATOM 3816 C CA . ARG B 1 155 ? -7.84 5.633 -8.672 1 97.38 155 ARG B CA 1
ATOM 3817 C C . ARG B 1 155 ? -6.875 4.797 -9.508 1 97.38 155 ARG B C 1
ATOM 3819 O O . ARG B 1 155 ? -7.305 3.979 -10.32 1 97.38 155 ARG B O 1
ATOM 3826 N N . PHE B 1 156 ? -5.598 4.984 -9.297 1 97.31 156 PHE B N 1
ATOM 3827 C CA . PHE B 1 156 ? -4.59 4.219 -10.016 1 97.31 156 PHE B CA 1
ATOM 3828 C C . PHE B 1 156 ? -4.781 2.723 -9.789 1 97.31 156 PHE B C 1
ATOM 3830 O O . PHE B 1 156 ? -4.543 1.918 -10.695 1 97.31 156 PHE B O 1
ATOM 3837 N N . PHE B 1 157 ? -5.32 2.32 -8.586 1 95.88 157 PHE B N 1
ATOM 3838 C CA . PHE B 1 157 ? -5.543 0.917 -8.258 1 95.88 157 PHE B CA 1
ATOM 3839 C C . PHE B 1 157 ? -6.965 0.496 -8.609 1 95.88 157 PHE B C 1
ATOM 3841 O O . PHE B 1 157 ? -7.379 -0.625 -8.312 1 95.88 157 PHE B O 1
ATOM 3848 N N . GLY B 1 158 ? -7.699 1.439 -9.125 1 95.25 158 GLY B N 1
ATOM 3849 C CA . GLY B 1 158 ? -9.039 1.121 -9.594 1 95.25 158 GLY B CA 1
ATOM 3850 C C . GLY B 1 158 ? -10.109 1.363 -8.555 1 95.25 158 GLY B C 1
ATOM 3851 O O . GLY B 1 158 ? -11.289 1.081 -8.781 1 95.25 158 GLY B O 1
ATOM 3852 N N . ALA B 1 159 ? -9.695 1.861 -7.402 1 95.88 159 ALA B N 1
ATOM 3853 C CA . ALA B 1 159 ? -10.688 2.146 -6.359 1 95.88 159 ALA B CA 1
ATOM 3854 C C . ALA B 1 159 ? -11.523 3.371 -6.719 1 95.88 159 ALA B C 1
ATOM 3856 O O . ALA B 1 159 ? -11.062 4.254 -7.445 1 95.88 159 ALA B O 1
ATOM 3857 N N . GLN B 1 160 ? -12.711 3.406 -6.199 1 94.38 160 GLN B N 1
ATOM 3858 C CA . GLN B 1 160 ? -13.625 4.527 -6.395 1 94.38 160 GLN B CA 1
ATOM 3859 C C . GLN B 1 160 ? -13.648 5.434 -5.164 1 94.38 160 GLN B C 1
ATOM 3861 O O . GLN B 1 160 ? -13.891 4.969 -4.051 1 94.38 160 GLN B O 1
ATOM 3866 N N . SER B 1 161 ? -13.398 6.688 -5.426 1 98.19 161 SER B N 1
ATOM 3867 C CA . SER B 1 161 ? -13.438 7.641 -4.324 1 98.19 161 SER B CA 1
ATOM 3868 C C . SER B 1 161 ? -14.477 8.727 -4.566 1 98.19 161 SER B C 1
ATOM 3870 O O . SER B 1 161 ? -14.531 9.32 -5.648 1 98.19 161 SER B O 1
ATOM 3872 N N . ILE B 1 162 ? -15.344 8.945 -3.625 1 98.69 162 ILE B N 1
ATOM 3873 C CA . ILE B 1 162 ? -16.281 10.062 -3.609 1 98.69 162 ILE B CA 1
ATOM 3874 C C . ILE B 1 162 ? -15.789 11.125 -2.627 1 98.69 162 ILE B C 1
ATOM 3876 O O . ILE B 1 162 ? -15.445 10.812 -1.486 1 98.69 162 ILE B O 1
ATOM 3880 N N . GLY B 1 163 ? -15.68 12.336 -3.107 1 98.75 163 GLY B N 1
ATOM 3881 C CA . GLY B 1 163 ? -15.281 13.438 -2.246 1 98.75 163 GLY B CA 1
ATOM 3882 C C . GLY B 1 163 ? -16.469 14.125 -1.583 1 98.75 163 GLY B C 1
ATOM 3883 O O . GLY B 1 163 ? -17.547 14.219 -2.17 1 98.75 163 GLY B O 1
ATOM 3884 N N . ILE B 1 164 ? -16.266 14.562 -0.404 1 98.5 164 ILE B N 1
ATOM 3885 C CA . ILE B 1 164 ? -17.219 15.438 0.272 1 98.5 164 ILE B CA 1
ATOM 3886 C C . ILE B 1 164 ? -16.562 16.781 0.575 1 98.5 164 ILE B C 1
ATOM 3888 O O . ILE B 1 164 ? -15.461 16.828 1.127 1 98.5 164 ILE B O 1
ATOM 3892 N N . SER B 1 165 ? -17.172 17.844 0.212 1 96.38 165 SER B N 1
ATOM 3893 C CA . SER B 1 165 ? -16.703 19.203 0.47 1 96.38 165 SER B CA 1
ATOM 3894 C C . SER B 1 165 ? -17.875 20.141 0.772 1 96.38 165 SER B C 1
ATOM 3896 O O . SER B 1 165 ? -19.031 19.734 0.687 1 96.38 165 SER B O 1
ATOM 3898 N N . LEU B 1 166 ? -17.578 21.359 1.214 1 91.19 166 LEU B N 1
ATOM 3899 C CA . LEU B 1 166 ? -18.625 22.328 1.508 1 91.19 166 LEU B CA 1
ATOM 3900 C C . LEU B 1 166 ? -19.453 22.625 0.267 1 91.19 166 LEU B C 1
ATOM 3902 O O . LEU B 1 166 ? -20.688 22.641 0.331 1 91.19 166 LEU B O 1
ATOM 3906 N N . SER B 1 167 ? -18.812 22.766 -0.917 1 89.94 167 SER B N 1
ATOM 3907 C CA . SER B 1 167 ? -19.484 23.203 -2.137 1 89.94 167 SER B CA 1
ATOM 3908 C C . SER B 1 167 ? -20.016 22.016 -2.928 1 89.94 167 SER B C 1
ATOM 3910 O O . SER B 1 167 ? -21 22.141 -3.662 1 89.94 167 SER B O 1
ATOM 3912 N N . GLY B 1 168 ? -19.281 20.906 -2.877 1 93.19 168 GLY B N 1
ATOM 3913 C CA . GLY B 1 168 ? -19.625 19.75 -3.691 1 93.19 168 GLY B CA 1
ATOM 3914 C C . GLY B 1 168 ? -19.156 19.891 -5.129 1 93.19 168 GLY B C 1
ATOM 3915 O O . GLY B 1 168 ? -19.578 19.109 -5.996 1 93.19 168 GLY B O 1
ATOM 3916 N N . ARG B 1 169 ? -18.297 20.891 -5.32 1 95.38 169 ARG B N 1
ATOM 3917 C CA . ARG B 1 169 ? -17.812 21.109 -6.684 1 95.38 169 ARG B CA 1
ATOM 3918 C C . ARG B 1 169 ? -16.906 19.969 -7.129 1 95.38 169 ARG B C 1
ATOM 3920 O O . ARG B 1 169 ? -16.078 19.484 -6.359 1 95.38 169 ARG B O 1
ATOM 3927 N N . ALA B 1 170 ? -17.062 19.562 -8.359 1 95.75 170 ALA B N 1
ATOM 3928 C CA . ALA B 1 170 ? -16.25 18.5 -8.93 1 95.75 170 ALA B CA 1
ATOM 3929 C C . ALA B 1 170 ? -14.766 18.828 -8.836 1 95.75 170 ALA B C 1
ATOM 3931 O O . ALA B 1 170 ? -14.375 19.984 -9.023 1 95.75 170 ALA B O 1
ATOM 3932 N N . LYS B 1 171 ? -13.969 17.938 -8.523 1 96.94 171 LYS B N 1
ATOM 3933 C CA . LYS B 1 171 ? -12.516 18.031 -8.461 1 96.94 171 LYS B CA 1
ATOM 3934 C C . LYS B 1 171 ? -11.852 16.844 -9.164 1 96.94 171 LYS B C 1
ATOM 3936 O O . LYS B 1 171 ? -12.445 15.773 -9.281 1 96.94 171 LYS B O 1
ATOM 3941 N N . PRO B 1 172 ? -10.68 17.016 -9.625 1 95.88 172 PRO B N 1
ATOM 3942 C CA . PRO B 1 172 ? -10 15.938 -10.336 1 95.88 172 PRO B CA 1
ATOM 3943 C C . PRO B 1 172 ? -9.875 14.664 -9.492 1 95.88 172 PRO B C 1
ATOM 3945 O O . PRO B 1 172 ? -9.789 14.742 -8.266 1 95.88 172 PRO B O 1
ATOM 3948 N N . HIS B 1 173 ? -9.93 13.453 -10.18 1 97.25 173 HIS B N 1
ATOM 3949 C CA . HIS B 1 173 ? -9.562 12.133 -9.695 1 97.25 173 HIS B CA 1
ATOM 3950 C C . HIS B 1 173 ? -10.688 11.516 -8.867 1 97.25 173 HIS B C 1
ATOM 3952 O O . HIS B 1 173 ? -10.656 10.328 -8.539 1 97.25 173 HIS B O 1
ATOM 3958 N N . PHE B 1 174 ? -11.68 12.367 -8.453 1 98.19 174 PHE B N 1
ATOM 3959 C CA . PHE B 1 174 ? -12.852 11.82 -7.773 1 98.19 174 PHE B CA 1
ATOM 3960 C C . PHE B 1 174 ? -13.875 11.312 -8.781 1 98.19 174 PHE B C 1
ATOM 3962 O O . PHE B 1 174 ? -14.055 11.914 -9.852 1 98.19 174 PHE B O 1
ATOM 3969 N N . THR B 1 175 ? -14.586 10.203 -8.469 1 97.56 175 THR B N 1
ATOM 3970 C CA . THR B 1 175 ? -15.688 9.75 -9.305 1 97.56 175 THR B CA 1
ATOM 3971 C C . THR B 1 175 ? -16.875 10.703 -9.195 1 97.56 175 THR B C 1
ATOM 3973 O O . THR B 1 175 ? -17.625 10.883 -10.164 1 97.56 175 THR B O 1
ATOM 3976 N N . ASP B 1 176 ? -16.984 11.242 -7.992 1 97.25 176 ASP B N 1
ATOM 3977 C CA . ASP B 1 176 ? -18.016 12.219 -7.676 1 97.25 176 ASP B CA 1
ATOM 3978 C C . ASP B 1 176 ? -17.641 13.047 -6.449 1 97.25 176 ASP B C 1
ATOM 3980 O O . ASP B 1 176 ? -16.797 12.633 -5.652 1 97.25 176 ASP B O 1
ATOM 3984 N N . VAL B 1 177 ? -18.156 14.266 -6.402 1 98.44 177 VAL B N 1
ATOM 3985 C CA . VAL B 1 177 ? -18.016 15.109 -5.223 1 98.44 177 VAL B CA 1
ATOM 3986 C C . VAL B 1 177 ? -19.391 15.625 -4.793 1 98.44 177 VAL B C 1
ATOM 3988 O O . VAL B 1 177 ? -20.141 16.156 -5.609 1 98.44 177 VAL B O 1
ATOM 3991 N N . VAL B 1 178 ? -19.703 15.461 -3.531 1 97.81 178 VAL B N 1
ATOM 3992 C CA . VAL B 1 178 ? -21 15.906 -3.039 1 97.81 178 VAL B CA 1
ATOM 3993 C C . VAL B 1 178 ? -20.812 16.875 -1.878 1 97.81 178 VAL B C 1
ATOM 3995 O O . VAL B 1 178 ? -19.766 16.875 -1.216 1 97.81 178 VAL B O 1
ATOM 3998 N N . PRO B 1 179 ? -21.781 17.766 -1.635 1 97.06 179 PRO B N 1
ATOM 3999 C CA . PRO B 1 179 ? -21.688 18.641 -0.468 1 97.06 179 PRO B CA 1
ATOM 4000 C C . PRO B 1 179 ? -21.891 17.906 0.85 1 97.06 179 PRO B C 1
ATOM 4002 O O . PRO B 1 179 ? -22.5 16.828 0.869 1 97.06 179 PRO B O 1
ATOM 4005 N N . VAL B 1 180 ? -21.422 18.484 1.931 1 94.44 180 VAL B N 1
ATOM 4006 C CA . VAL B 1 180 ? -21.469 17.891 3.264 1 94.44 180 VAL B CA 1
ATOM 4007 C C . VAL B 1 180 ? -22.906 17.547 3.627 1 94.44 180 VAL B C 1
ATOM 4009 O O . VAL B 1 180 ? -23.172 16.531 4.285 1 94.44 180 VAL B O 1
ATOM 4012 N N . GLY B 1 181 ? -23.859 18.312 3.145 1 93.56 181 GLY B N 1
ATOM 4013 C CA . GLY B 1 181 ? -25.266 18.109 3.451 1 93.56 181 GLY B CA 1
ATOM 4014 C C . GLY B 1 181 ? -25.828 16.844 2.826 1 93.56 181 GLY B C 1
ATOM 4015 O O . GLY B 1 181 ? -26.906 16.375 3.221 1 93.56 181 GLY B O 1
ATOM 4016 N N . ARG B 1 182 ? -25.141 16.188 1.899 1 96.12 182 ARG B N 1
ATOM 4017 C CA . ARG B 1 182 ? -25.609 14.977 1.225 1 96.12 182 ARG B CA 1
ATOM 4018 C C . ARG B 1 182 ? -24.781 13.766 1.638 1 96.12 182 ARG B C 1
ATOM 4020 O O . ARG B 1 182 ? -24.781 12.742 0.95 1 96.12 182 ARG B O 1
ATOM 4027 N N . ALA B 1 183 ? -24.094 13.898 2.727 1 96.69 183 ALA B N 1
ATOM 4028 C CA . ALA B 1 183 ? -23.25 12.82 3.223 1 96.69 183 ALA B CA 1
ATOM 4029 C C . ALA B 1 183 ? -24.047 11.555 3.457 1 96.69 183 ALA B C 1
ATOM 4031 O O . ALA B 1 183 ? -23.562 10.445 3.225 1 96.69 183 ALA B O 1
ATOM 4032 N N . LYS B 1 184 ? -25.266 11.703 3.871 1 96.88 184 LYS B N 1
ATOM 4033 C CA . LYS B 1 184 ? -26.125 10.578 4.211 1 96.88 184 LYS B CA 1
ATOM 4034 C C . LYS B 1 184 ? -26.375 9.688 2.992 1 96.88 184 LYS B C 1
ATOM 4036 O O . LYS B 1 184 ? -26.734 8.516 3.135 1 96.88 184 LYS B O 1
ATOM 4041 N N . GLU B 1 185 ? -26.172 10.195 1.816 1 96.81 185 GLU B N 1
ATOM 4042 C CA . GLU B 1 185 ? -26.438 9.469 0.578 1 96.81 185 GLU B CA 1
ATOM 4043 C C . GLU B 1 185 ? -25.266 8.555 0.216 1 96.81 185 GLU B C 1
ATOM 4045 O O . GLU B 1 185 ? -25.453 7.555 -0.478 1 96.81 185 GLU B O 1
ATOM 4050 N N . VAL B 1 186 ? -24.094 8.859 0.693 1 97.31 186 VAL B N 1
ATOM 4051 C CA . VAL B 1 186 ? -22.938 8.148 0.165 1 97.31 186 VAL B CA 1
ATOM 4052 C C . VAL B 1 186 ? -22.281 7.32 1.272 1 97.31 186 VAL B C 1
ATOM 4054 O O . VAL B 1 186 ? -21.703 6.266 1.01 1 97.31 186 VAL B O 1
ATOM 4057 N N . LEU B 1 187 ? -22.422 7.688 2.506 1 98.44 187 LEU B N 1
ATOM 4058 C CA . LEU B 1 187 ? -21.688 7.102 3.623 1 98.44 187 LEU B CA 1
ATOM 4059 C C . LEU B 1 187 ? -22.156 5.672 3.891 1 98.44 187 LEU B C 1
ATOM 4061 O O . LEU B 1 187 ? -21.344 4.805 4.23 1 98.44 187 LEU B O 1
ATOM 4065 N N . PRO B 1 188 ? -23.516 5.332 3.701 1 98.25 188 PRO B N 1
ATOM 4066 C CA . PRO B 1 188 ? -23.969 3.971 3.996 1 98.25 188 PRO B CA 1
ATOM 4067 C C . PRO B 1 188 ? -23.297 2.924 3.109 1 98.25 188 PRO B C 1
ATOM 4069 O O . PRO B 1 188 ? -23.234 1.746 3.473 1 98.25 188 PRO B O 1
ATOM 4072 N N . LYS B 1 189 ? -22.734 3.258 1.978 1 97.38 189 LYS B N 1
ATOM 4073 C CA . LYS B 1 189 ? -22.141 2.322 1.024 1 97.38 189 LYS B CA 1
ATOM 4074 C C . LYS B 1 189 ? -20.625 2.336 1.11 1 97.38 189 LYS B C 1
ATOM 4076 O O . LYS B 1 189 ? -19.938 1.609 0.379 1 97.38 189 LYS B O 1
ATOM 4081 N N . ALA B 1 190 ? -20.062 3.148 1.993 1 98.44 190 ALA B N 1
ATOM 4082 C CA . ALA B 1 190 ? -18.609 3.332 2.068 1 98.44 190 ALA B CA 1
ATOM 4083 C C . ALA B 1 190 ? -17.953 2.152 2.771 1 98.44 190 ALA B C 1
ATOM 4085 O O . ALA B 1 190 ? -18.422 1.697 3.816 1 98.44 190 ALA B O 1
ATOM 4086 N N . ASP B 1 191 ? -16.875 1.64 2.158 1 98.56 191 ASP B N 1
ATOM 4087 C CA . ASP B 1 191 ? -16.016 0.682 2.848 1 98.56 191 ASP B CA 1
ATOM 4088 C C . ASP B 1 191 ? -15.008 1.396 3.74 1 98.56 191 ASP B C 1
ATOM 4090 O O . ASP B 1 191 ? -14.578 0.852 4.758 1 98.56 191 ASP B O 1
ATOM 4094 N N . TRP B 1 192 ? -14.617 2.67 3.328 1 98.81 192 TRP B N 1
ATOM 4095 C CA . TRP B 1 192 ? -13.68 3.512 4.07 1 98.81 192 TRP B CA 1
ATOM 4096 C C . TRP B 1 192 ? -14.125 4.969 4.047 1 98.81 192 TRP B C 1
ATOM 4098 O O . TRP B 1 192 ? -14.625 5.457 3.027 1 98.81 192 TRP B O 1
ATOM 4108 N N . VAL B 1 193 ? -13.945 5.613 5.109 1 98.88 193 VAL B N 1
ATOM 4109 C CA . VAL B 1 193 ? -14.094 7.062 5.227 1 98.88 193 VAL B CA 1
ATOM 4110 C C . VAL B 1 193 ? -12.773 7.676 5.684 1 98.88 193 VAL B C 1
ATOM 4112 O O . VAL B 1 193 ? -12.219 7.285 6.719 1 98.88 193 VAL B O 1
ATOM 4115 N N . ILE B 1 194 ? -12.219 8.594 4.918 1 98.94 194 ILE B N 1
ATOM 4116 C CA . ILE B 1 194 ? -10.938 9.211 5.227 1 98.94 194 ILE B CA 1
ATOM 4117 C C . ILE B 1 194 ? -11.117 10.719 5.379 1 98.94 194 ILE B C 1
ATOM 4119 O O . ILE B 1 194 ? -11.703 11.375 4.512 1 98.94 194 ILE B O 1
ATOM 4123 N N . SER B 1 195 ? -10.672 11.234 6.445 1 98.88 195 SER B N 1
ATOM 4124 C CA . SER B 1 195 ? -10.75 12.672 6.676 1 98.88 195 SER B CA 1
ATOM 4125 C C . SER B 1 195 ? -9.398 13.352 6.453 1 98.88 195 SER B C 1
ATOM 4127 O O . SER B 1 195 ? -8.406 12.984 7.09 1 98.88 195 SER B O 1
ATOM 4129 N N . THR B 1 196 ? -9.328 14.273 5.594 1 98.56 196 THR B N 1
ATOM 4130 C CA . THR B 1 196 ? -8.164 15.125 5.375 1 98.56 196 THR B CA 1
ATOM 4131 C C . THR B 1 196 ? -8.5 16.594 5.66 1 98.56 196 THR B C 1
ATOM 4133 O O . THR B 1 196 ? -7.867 17.5 5.113 1 98.56 196 THR B O 1
ATOM 4136 N N . LEU B 1 197 ? -9.453 16.844 6.5 1 98.12 197 LEU B N 1
ATOM 4137 C CA . LEU B 1 197 ? -10.055 18.172 6.68 1 98.12 197 LEU B CA 1
ATOM 4138 C C . LEU B 1 197 ? -9.172 19.047 7.559 1 98.12 197 LEU B C 1
ATOM 4140 O O . LEU B 1 197 ? -8.594 18.578 8.539 1 98.12 197 LEU B O 1
ATOM 4144 N N . PRO B 1 198 ? -9.117 20.297 7.238 1 97.25 198 PRO B N 1
ATOM 4145 C CA . PRO B 1 198 ? -8.578 21.25 8.211 1 97.25 198 PRO B CA 1
ATOM 4146 C C . PRO B 1 198 ? -9.523 21.516 9.375 1 97.25 198 PRO B C 1
ATOM 4148 O O . PRO B 1 198 ? -10.688 21.109 9.328 1 97.25 198 PRO B O 1
ATOM 4151 N N . LEU B 1 199 ? -9.023 22.062 10.375 1 97.75 199 LEU B N 1
ATOM 4152 C CA . LEU B 1 199 ? -9.867 22.438 11.508 1 97.75 199 LEU B CA 1
ATOM 4153 C C . LEU B 1 199 ? -10.32 23.891 11.383 1 97.75 199 LEU B C 1
ATOM 4155 O O . LEU B 1 199 ? -9.492 24.797 11.328 1 97.75 199 LEU B O 1
ATOM 4159 N N . THR B 1 200 ? -11.523 24.109 11.219 1 96.69 200 THR B N 1
ATOM 4160 C CA . THR B 1 200 ? -12.234 25.375 11.211 1 96.69 200 THR B CA 1
ATOM 4161 C C . THR B 1 200 ? -13.492 25.297 12.07 1 96.69 200 THR B C 1
ATOM 4163 O O . THR B 1 200 ? -13.805 24.25 12.633 1 96.69 200 THR B O 1
ATOM 4166 N N . GLN B 1 201 ? -14.172 26.438 12.125 1 95.25 201 GLN B N 1
ATOM 4167 C CA . GLN B 1 201 ? -15.43 26.422 12.867 1 95.25 201 GLN B CA 1
ATOM 4168 C C . GLN B 1 201 ? -16.438 25.469 12.234 1 95.25 201 GLN B C 1
ATOM 4170 O O . GLN B 1 201 ? -17.203 24.797 12.93 1 95.25 201 GLN B O 1
ATOM 4175 N N . GLN B 1 202 ? -16.344 25.312 10.953 1 94.38 202 GLN B N 1
ATOM 4176 C CA . GLN B 1 202 ? -17.281 24.484 10.203 1 94.38 202 GLN B CA 1
ATOM 4177 C C . GLN B 1 202 ? -16.938 23 10.328 1 94.38 202 GLN B C 1
ATOM 4179 O O . GLN B 1 202 ? -17.812 22.141 10.195 1 94.38 202 GLN B O 1
ATOM 4184 N N . THR B 1 203 ? -15.688 22.656 10.586 1 97.25 203 THR B N 1
ATOM 4185 C CA . THR B 1 203 ? -15.281 21.266 10.594 1 97.25 203 THR B CA 1
ATOM 4186 C C . THR B 1 203 ? -15.117 20.75 12.023 1 97.25 203 THR B C 1
ATOM 4188 O O . THR B 1 203 ? -14.906 19.562 12.242 1 97.25 203 THR B O 1
ATOM 4191 N N . TYR B 1 204 ? -15.195 21.719 13 1 98 204 TYR B N 1
ATOM 4192 C CA . TYR B 1 204 ? -15.078 21.344 14.398 1 98 204 TYR B CA 1
ATOM 4193 C C . TYR B 1 204 ? -16.141 20.312 14.773 1 98 204 TYR B C 1
ATOM 4195 O O . TYR B 1 204 ? -17.328 20.562 14.625 1 98 204 TYR B O 1
ATOM 4203 N N . ARG B 1 205 ? -15.711 19.109 15.172 1 98.12 205 ARG B N 1
ATOM 4204 C CA . ARG B 1 205 ? -16.531 18 15.609 1 98.12 205 ARG B CA 1
ATOM 4205 C C . ARG B 1 205 ? -17.562 17.609 14.547 1 98.12 205 ARG B C 1
ATOM 4207 O O . ARG B 1 205 ? -18.703 17.266 14.859 1 98.12 205 ARG B O 1
ATOM 4214 N N . LEU B 1 206 ? -17.109 17.812 13.344 1 97.94 206 LEU B N 1
ATOM 4215 C CA . LEU B 1 206 ? -17.953 17.422 12.219 1 97.94 206 LEU B CA 1
ATOM 4216 C C . LEU B 1 206 ? -18.328 15.938 12.32 1 97.94 206 LEU B C 1
ATOM 4218 O O . LEU B 1 206 ? -19.484 15.578 12.141 1 97.94 206 LEU B O 1
ATOM 4222 N N . PHE B 1 207 ? -17.312 15.086 12.594 1 98.62 207 PHE B N 1
ATOM 4223 C CA . PHE B 1 207 ? -17.578 13.656 12.773 1 98.62 207 PHE B CA 1
ATOM 4224 C C . PHE B 1 207 ? -18.188 13.391 14.148 1 98.62 207 PHE B C 1
ATOM 4226 O O . PHE B 1 207 ? -17.469 13.055 15.094 1 98.62 207 PHE B O 1
ATOM 4233 N N . SER B 1 208 ? -19.406 13.617 14.211 1 98.31 208 SER B N 1
ATOM 4234 C CA . SER B 1 208 ? -20.219 13.461 15.406 1 98.31 208 SER B CA 1
ATOM 4235 C C . SER B 1 208 ? -21.078 12.195 15.328 1 98.31 208 SER B C 1
ATOM 4237 O O . SER B 1 208 ? -20.938 11.406 14.398 1 98.31 208 SER B O 1
ATOM 4239 N N . GLU B 1 209 ? -21.906 12.031 16.312 1 98.12 209 GLU B N 1
ATOM 4240 C CA . GLU B 1 209 ? -22.828 10.898 16.328 1 98.12 209 GLU B CA 1
ATOM 4241 C C . GLU B 1 209 ? -23.672 10.844 15.055 1 98.12 209 GLU B C 1
ATOM 4243 O O . GLU B 1 209 ? -23.906 9.766 14.508 1 98.12 209 GLU B O 1
ATOM 4248 N N . GLU B 1 210 ? -24.047 11.961 14.617 1 97.62 210 GLU B N 1
ATOM 4249 C CA . GLU B 1 210 ? -24.891 12.023 13.43 1 97.62 210 GLU B CA 1
ATOM 4250 C C . GLU B 1 210 ? -24.172 11.445 12.211 1 97.62 210 GLU B C 1
ATOM 4252 O O . GLU B 1 210 ? -24.672 10.5 11.594 1 97.62 210 GLU B O 1
ATOM 4257 N N . ILE B 1 211 ? -23.016 11.906 11.914 1 98.12 211 ILE B N 1
ATOM 4258 C CA . ILE B 1 211 ? -22.297 11.469 10.734 1 98.12 211 ILE B CA 1
ATOM 4259 C C . ILE B 1 211 ? -21.953 9.984 10.859 1 98.12 211 ILE B C 1
ATOM 4261 O O . ILE B 1 211 ? -22.141 9.219 9.906 1 98.12 211 ILE B O 1
ATOM 4265 N N . PHE B 1 212 ? -21.5 9.516 12.023 1 98.5 212 PHE B N 1
ATOM 4266 C CA . PHE B 1 212 ? -21.109 8.125 12.219 1 98.5 212 PHE B CA 1
ATOM 4267 C C . PHE B 1 212 ? -22.328 7.207 12.117 1 98.5 212 PHE B C 1
ATOM 4269 O O . PHE B 1 212 ? -22.188 6.031 11.781 1 98.5 212 PHE B O 1
ATOM 4276 N N . SER B 1 213 ? -23.531 7.793 12.375 1 97.88 213 SER B N 1
ATOM 4277 C CA . SER B 1 213 ? -24.734 6.98 12.312 1 97.88 213 SER B CA 1
ATOM 4278 C C . SER B 1 213 ? -25.062 6.594 10.875 1 97.88 213 SER B C 1
ATOM 4280 O O . SER B 1 213 ? -25.812 5.645 10.633 1 97.88 213 SER B O 1
ATOM 4282 N N . TYR B 1 214 ? -24.531 7.34 9.883 1 98.12 214 TYR B N 1
ATOM 4283 C CA . TYR B 1 214 ? -24.781 7.043 8.477 1 98.12 214 TYR B CA 1
ATOM 4284 C C . TYR B 1 214 ? -23.906 5.895 8 1 98.12 214 TYR B C 1
ATOM 4286 O O . TYR B 1 214 ? -24.172 5.289 6.961 1 98.12 214 TYR B O 1
ATOM 4294 N N . VAL B 1 215 ? -22.781 5.66 8.664 1 98 215 VAL B N 1
ATOM 4295 C CA . VAL B 1 215 ? -21.75 4.723 8.227 1 98 215 VAL B CA 1
ATOM 4296 C C . VAL B 1 215 ? -22.156 3.301 8.609 1 98 215 VAL B C 1
ATOM 4298 O O . VAL B 1 215 ? -22.719 3.078 9.688 1 98 215 VAL B O 1
ATOM 4301 N N . LYS B 1 216 ? -21.969 2.295 7.719 1 97.94 216 LYS B N 1
ATOM 4302 C CA . LYS B 1 216 ? -22.297 0.891 7.969 1 97.94 216 LYS B CA 1
ATOM 4303 C C . LYS B 1 216 ? -21.047 0.018 7.867 1 97.94 216 LYS B C 1
ATOM 4305 O O . LYS B 1 216 ? -20.703 -0.459 6.785 1 97.94 216 LYS B O 1
ATOM 4310 N N . ASN B 1 217 ? -20.328 -0.17 8.992 1 98 217 ASN B N 1
ATOM 4311 C CA . ASN B 1 217 ? -19.234 -1.114 9.133 1 98 217 ASN B CA 1
ATOM 4312 C C . ASN B 1 217 ? -18.016 -0.688 8.305 1 98 217 ASN B C 1
ATOM 4314 O O . ASN B 1 217 ? -17.375 -1.521 7.672 1 98 217 ASN B O 1
ATOM 4318 N N . ALA B 1 218 ? -17.719 0.587 8.219 1 98.56 218 ALA B N 1
ATOM 4319 C CA . ALA B 1 218 ? -16.609 1.107 7.426 1 98.56 218 ALA B CA 1
ATOM 4320 C C . ALA B 1 218 ? -15.367 1.303 8.281 1 98.56 218 ALA B C 1
ATOM 4322 O O . ALA B 1 218 ? -15.445 1.343 9.508 1 98.56 218 ALA B O 1
ATOM 4323 N N . GLY B 1 219 ? -14.211 1.28 7.668 1 98.81 219 GLY B N 1
ATOM 4324 C CA . GLY B 1 219 ? -13.016 1.818 8.297 1 98.81 219 GLY B CA 1
ATOM 4325 C C . GLY B 1 219 ? -12.953 3.334 8.258 1 98.81 219 GLY B C 1
ATOM 4326 O O . GLY B 1 219 ? -13.445 3.959 7.32 1 98.81 219 GLY B O 1
ATOM 4327 N N . PHE B 1 220 ? -12.414 3.902 9.297 1 98.94 220 PHE B N 1
ATOM 4328 C CA . PHE B 1 220 ? -12.273 5.352 9.383 1 98.94 220 PHE B CA 1
ATOM 4329 C C . PHE B 1 220 ? -10.812 5.746 9.578 1 98.94 220 PHE B C 1
ATOM 4331 O O . PHE B 1 220 ? -10.125 5.199 10.445 1 98.94 220 PHE B O 1
ATOM 4338 N N . ILE B 1 221 ? -10.281 6.605 8.742 1 98.94 221 ILE B N 1
ATOM 4339 C CA . ILE B 1 221 ? -8.93 7.133 8.875 1 98.94 221 ILE B CA 1
ATOM 4340 C C . ILE B 1 221 ? -8.984 8.648 9.07 1 98.94 221 ILE B C 1
ATOM 4342 O O . ILE B 1 221 ? -9.625 9.359 8.289 1 98.94 221 ILE B O 1
ATOM 4346 N N . ASN B 1 222 ? -8.344 9.148 10.07 1 98.94 222 ASN B N 1
ATOM 4347 C CA . ASN B 1 222 ? -8.234 10.594 10.25 1 98.94 222 ASN B CA 1
ATOM 4348 C C . ASN B 1 222 ? -6.785 11.062 10.164 1 98.94 222 ASN B C 1
ATOM 4350 O O . ASN B 1 222 ? -5.98 10.766 11.047 1 98.94 222 ASN B O 1
ATOM 4354 N N . VAL B 1 223 ? -6.465 11.742 9.117 1 98.75 223 VAL B N 1
ATOM 4355 C CA . VAL B 1 223 ? -5.133 12.297 8.914 1 98.75 223 VAL B CA 1
ATOM 4356 C C . VAL B 1 223 ? -5.215 13.82 8.805 1 98.75 223 VAL B C 1
ATOM 4358 O O . VAL B 1 223 ? -4.254 14.477 8.391 1 98.75 223 VAL B O 1
ATOM 4361 N N . GLY B 1 224 ? -6.387 14.375 9.047 1 98.06 224 GLY B N 1
ATOM 4362 C CA . GLY B 1 224 ? -6.574 15.812 9.102 1 98.06 224 GLY B CA 1
ATOM 4363 C C . GLY B 1 224 ? -6.223 16.406 10.453 1 98.06 224 GLY B C 1
ATOM 4364 O O . GLY B 1 224 ? -5.047 16.516 10.805 1 98.06 224 GLY B O 1
ATOM 4365 N N . ARG B 1 225 ? -7.359 16.703 11.211 1 98.38 225 ARG B N 1
ATOM 4366 C CA . ARG B 1 225 ? -7.191 17.25 12.555 1 98.38 225 ARG B CA 1
ATOM 4367 C C . ARG B 1 225 ? -8.055 16.5 13.562 1 98.38 225 ARG B C 1
ATOM 4369 O O . ARG B 1 225 ? -9.188 16.125 13.266 1 98.38 225 ARG B O 1
ATOM 4376 N N . GLY B 1 226 ? -7.492 16.328 14.727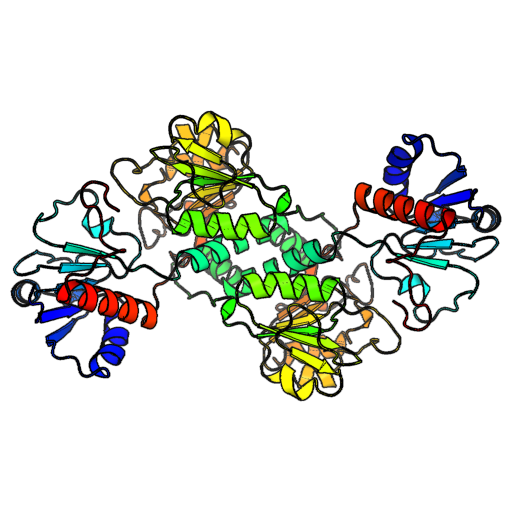 1 98.5 226 GLY B N 1
ATOM 4377 C CA . GLY B 1 226 ? -8.18 15.578 15.758 1 98.5 226 GLY B CA 1
ATOM 4378 C C . GLY B 1 226 ? -9.508 16.188 16.172 1 98.5 226 GLY B C 1
ATOM 4379 O O . GLY B 1 226 ? -10.492 15.477 16.359 1 98.5 226 GLY B O 1
ATOM 4380 N N . ASP B 1 227 ? -9.578 17.531 16.141 1 98.44 227 ASP B N 1
ATOM 4381 C CA . ASP B 1 227 ? -10.734 18.25 16.672 1 98.44 227 ASP B CA 1
ATOM 4382 C C . ASP B 1 227 ? -11.898 18.203 15.672 1 98.44 227 ASP B C 1
ATOM 4384 O O . ASP B 1 227 ? -13.008 18.625 15.992 1 98.44 227 ASP B O 1
ATOM 4388 N N . THR B 1 228 ? -11.672 17.625 14.516 1 98.69 228 THR B N 1
ATOM 4389 C CA . THR B 1 228 ? -12.781 17.438 13.594 1 98.69 228 THR B CA 1
ATOM 4390 C C . THR B 1 228 ? -13.633 16.234 14.016 1 98.69 228 THR B C 1
ATOM 4392 O O . THR B 1 228 ? -14.75 16.062 13.523 1 98.69 228 THR B O 1
ATOM 4395 N N . VAL B 1 229 ? -13.133 15.422 14.945 1 98.81 229 VAL B N 1
ATOM 4396 C CA . VAL B 1 229 ? -13.797 14.188 15.367 1 98.81 229 VAL B CA 1
ATOM 4397 C C . VAL B 1 229 ? -14.234 14.312 16.828 1 98.81 229 VAL B C 1
ATOM 4399 O O . VAL B 1 229 ? -13.438 14.688 17.688 1 98.81 229 VAL B O 1
ATOM 4402 N N . ASP B 1 230 ? -15.477 14.109 17.094 1 98.62 230 ASP B N 1
ATOM 4403 C CA . ASP B 1 230 ? -15.93 13.867 18.453 1 98.62 230 ASP B CA 1
ATOM 4404 C C . ASP B 1 230 ? -15.492 12.484 18.938 1 98.62 230 ASP B C 1
ATOM 4406 O O . ASP B 1 230 ? -16.047 11.469 18.516 1 98.62 230 ASP B O 1
ATOM 4410 N N . GLU B 1 231 ? -14.531 12.469 19.812 1 97.88 231 GLU B N 1
ATOM 4411 C CA . GLU B 1 231 ? -13.906 11.211 20.219 1 97.88 231 GLU B CA 1
ATOM 4412 C C . GLU B 1 231 ? -14.914 10.289 20.891 1 97.88 231 GLU B C 1
ATOM 4414 O O . GLU B 1 231 ? -14.844 9.062 20.734 1 97.88 231 GLU B O 1
ATOM 4419 N N . VAL B 1 232 ? -15.844 10.844 21.641 1 97.75 232 VAL B N 1
ATOM 4420 C CA . VAL B 1 232 ? -16.891 10.039 22.281 1 97.75 232 VAL B CA 1
ATOM 4421 C C . VAL B 1 232 ? -17.766 9.406 21.203 1 97.75 232 VAL B C 1
ATOM 4423 O O . VAL B 1 232 ? -18.078 8.211 21.266 1 97.75 232 VAL B O 1
ATOM 4426 N N . ALA B 1 233 ? -18.141 10.203 20.234 1 98.56 233 ALA B N 1
ATOM 4427 C CA . ALA B 1 233 ? -18.938 9.688 19.125 1 98.56 233 ALA B CA 1
ATOM 4428 C C . ALA B 1 233 ? -18.188 8.586 18.375 1 98.56 233 ALA B C 1
ATOM 4430 O O . ALA B 1 233 ? -18.781 7.594 17.953 1 98.56 233 ALA B O 1
ATOM 4431 N N . LEU B 1 234 ? -16.891 8.766 18.203 1 98.69 234 LEU B N 1
ATOM 4432 C CA . LEU B 1 234 ? -16.062 7.781 17.531 1 98.69 234 LEU B CA 1
ATOM 4433 C C . LEU B 1 234 ? -16.078 6.449 18.266 1 98.69 234 LEU B C 1
ATOM 4435 O O . LEU B 1 234 ? -16.297 5.398 17.656 1 98.69 234 LEU B O 1
ATOM 4439 N N . LEU B 1 235 ? -15.898 6.531 19.562 1 98.44 235 LEU B N 1
ATOM 4440 C CA . LEU B 1 235 ? -15.891 5.328 20.391 1 98.44 235 LEU B CA 1
ATOM 4441 C C . LEU B 1 235 ? -17.25 4.629 20.344 1 98.44 235 LEU B C 1
ATOM 4443 O O . LEU B 1 235 ? -17.312 3.404 20.234 1 98.44 235 LEU B O 1
ATOM 4447 N N . ASN B 1 236 ? -18.281 5.43 20.422 1 98.44 236 ASN B N 1
ATOM 4448 C CA . ASN B 1 236 ? -19.625 4.871 20.328 1 98.44 236 ASN B CA 1
ATOM 4449 C C . ASN B 1 236 ? -19.859 4.18 18.984 1 98.44 236 ASN B C 1
ATOM 4451 O O . ASN B 1 236 ? -20.484 3.121 18.922 1 98.44 236 ASN B O 1
ATOM 4455 N N . ALA B 1 237 ? -19.375 4.77 17.906 1 98.62 237 ALA B N 1
ATOM 4456 C CA . ALA B 1 237 ? -19.516 4.215 16.562 1 98.62 237 ALA B CA 1
ATOM 4457 C C . ALA B 1 237 ? -18.797 2.877 16.438 1 98.62 237 ALA B C 1
ATOM 4459 O O . ALA B 1 237 ? -19.266 1.974 15.742 1 98.62 237 ALA B O 1
ATOM 4460 N N . LEU B 1 238 ? -17.656 2.705 17.094 1 98.5 238 LEU B N 1
ATOM 4461 C CA . LEU B 1 238 ? -16.906 1.45 17.109 1 98.5 238 LEU B CA 1
ATOM 4462 C C . LEU B 1 238 ? -17.656 0.384 17.906 1 98.5 238 LEU B C 1
ATOM 4464 O O . LEU B 1 238 ? -17.719 -0.773 17.484 1 98.5 238 LEU B O 1
ATOM 4468 N N . GLU B 1 239 ? -18.234 0.811 18.969 1 97.69 239 GLU B N 1
ATOM 4469 C CA . GLU B 1 239 ? -18.969 -0.116 19.828 1 97.69 239 GLU B CA 1
ATOM 4470 C C . GLU B 1 239 ? -20.25 -0.602 19.141 1 97.69 239 GLU B C 1
ATOM 4472 O O . GLU B 1 239 ? -20.625 -1.771 19.266 1 97.69 239 GLU B O 1
ATOM 4477 N N . SER B 1 240 ? -20.891 0.284 18.469 1 97.06 240 SER B N 1
ATOM 4478 C CA . SER B 1 240 ? -22.156 -0.049 17.812 1 97.06 240 SER B CA 1
ATOM 4479 C C . SER B 1 240 ? -21.922 -0.678 16.438 1 97.06 240 SER B C 1
ATOM 4481 O O . SER B 1 240 ? -22.875 -0.979 15.719 1 97.06 240 SER B O 1
ATOM 4483 N N . ARG B 1 241 ? -20.656 -0.762 15.922 1 95.19 241 ARG B N 1
ATOM 4484 C CA . ARG B 1 241 ? -20.203 -1.431 14.703 1 95.19 241 ARG B CA 1
ATOM 4485 C C . ARG B 1 241 ? -20.594 -0.629 13.469 1 95.19 241 ARG B C 1
ATOM 4487 O O . ARG B 1 241 ? -20.703 -1.185 12.375 1 95.19 241 ARG B O 1
ATOM 4494 N N . HIS B 1 242 ? -20.922 0.671 13.773 1 97.38 242 HIS B N 1
ATOM 4495 C CA . HIS B 1 242 ? -20.953 1.556 12.617 1 97.38 242 HIS B CA 1
ATOM 4496 C C . HIS B 1 242 ? -19.578 1.649 11.953 1 97.38 242 HIS B C 1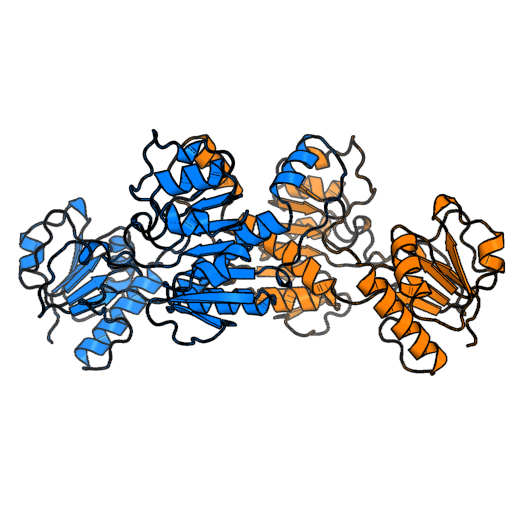
ATOM 4498 O O . HIS B 1 242 ? -19.484 1.646 10.727 1 97.38 242 HIS B O 1
ATOM 4504 N N . LEU B 1 243 ? -18.594 1.684 12.789 1 98.56 243 LEU B N 1
ATOM 4505 C CA . LEU B 1 243 ? -17.203 1.594 12.352 1 98.56 243 LEU B CA 1
ATOM 4506 C C . LEU B 1 243 ? -16.594 0.254 12.742 1 98.56 243 LEU B C 1
ATOM 4508 O O . LEU B 1 243 ? -16.812 -0.231 13.859 1 98.56 243 LEU B O 1
ATOM 4512 N N . ARG B 1 244 ? -15.898 -0.355 11.828 1 98.12 244 ARG B N 1
ATOM 4513 C CA . ARG B 1 244 ? -15.242 -1.619 12.148 1 98.12 244 ARG B CA 1
ATOM 4514 C C . ARG B 1 244 ? -13.805 -1.391 12.609 1 98.12 244 ARG B C 1
ATOM 4516 O O . ARG B 1 244 ? -13.227 -2.234 13.297 1 98.12 244 ARG B O 1
ATOM 4523 N N . LEU B 1 245 ? -13.164 -0.244 12.227 1 98.62 245 LEU B N 1
ATOM 4524 C CA . LEU B 1 245 ? -11.758 0.066 12.477 1 98.62 245 LEU B CA 1
ATOM 4525 C C . LEU B 1 245 ? -11.508 1.566 12.375 1 98.62 245 LEU B C 1
ATOM 4527 O O . LEU B 1 245 ? -12.062 2.234 11.492 1 98.62 245 LEU B O 1
ATOM 4531 N N . ALA B 1 246 ? -10.805 2.137 13.281 1 98.88 246 ALA B N 1
ATOM 4532 C CA . ALA B 1 246 ? -10.383 3.535 13.219 1 98.88 246 ALA B CA 1
ATOM 4533 C C . ALA B 1 246 ? -8.867 3.656 13.242 1 98.88 246 ALA B C 1
ATOM 4535 O O . ALA B 1 246 ? -8.211 3.105 14.125 1 98.88 246 ALA B O 1
ATOM 4536 N N . ILE B 1 247 ? -8.305 4.27 12.266 1 98.94 247 ILE B N 1
ATOM 4537 C CA . ILE B 1 247 ? -6.887 4.617 12.203 1 98.94 247 ILE B CA 1
ATOM 4538 C C . ILE B 1 247 ? -6.715 6.117 12.414 1 98.94 247 ILE B C 1
ATOM 4540 O O . ILE B 1 247 ? -7.145 6.918 11.578 1 98.94 247 ILE B O 1
ATOM 4544 N N . LEU B 1 248 ? -6.098 6.461 13.477 1 98.88 248 LEU B N 1
ATOM 4545 C CA . LEU B 1 248 ? -6.012 7.863 13.875 1 98.88 248 LEU B CA 1
ATOM 4546 C C . LEU B 1 248 ? -4.559 8.32 13.945 1 98.88 248 LEU B C 1
ATOM 4548 O O . LEU B 1 248 ? -3.77 7.766 14.711 1 98.88 248 LEU B O 1
ATOM 4552 N N . ASP B 1 249 ? -4.219 9.312 13.195 1 98.81 249 ASP B N 1
ATOM 4553 C CA . ASP B 1 249 ? -2.883 9.898 13.234 1 98.81 249 ASP B CA 1
ATOM 4554 C C . ASP B 1 249 ? -2.893 11.227 13.977 1 98.81 249 ASP B C 1
ATOM 4556 O O . ASP B 1 249 ? -1.835 11.797 14.258 1 98.81 249 ASP B O 1
ATOM 4560 N N . VAL B 1 250 ? -4.09 11.781 14.25 1 98.62 250 VAL B N 1
ATOM 4561 C CA . VAL B 1 250 ? -4.258 13.078 14.906 1 98.62 250 VAL B CA 1
ATOM 4562 C C . VAL B 1 250 ? -5.324 12.969 15.992 1 98.62 250 VAL B C 1
ATOM 4564 O O . VAL B 1 250 ? -6.238 12.148 15.898 1 98.62 250 VAL B O 1
ATOM 4567 N N . PHE B 1 251 ? -5.207 13.789 16.969 1 98.31 251 PHE B N 1
ATOM 4568 C CA . PHE B 1 251 ? -6.051 13.711 18.156 1 98.31 251 PHE B CA 1
ATOM 4569 C C . PHE B 1 251 ? -6.359 15.102 18.688 1 98.31 251 PHE B C 1
ATOM 4571 O O . PHE B 1 251 ? -5.672 16.062 18.359 1 98.31 251 PHE B O 1
ATOM 4578 N N . THR B 1 252 ? -7.363 15.172 19.5 1 97.25 252 THR B N 1
ATOM 4579 C CA . THR B 1 252 ? -7.738 16.438 20.125 1 97.25 252 THR B CA 1
ATOM 4580 C C . THR B 1 252 ? -6.602 16.969 20.984 1 97.25 252 THR B C 1
ATOM 4582 O O . THR B 1 252 ? -6.34 18.172 21 1 97.25 252 THR B O 1
ATOM 4585 N N . LYS B 1 253 ? -5.977 16.047 21.641 1 97.12 253 LYS B N 1
ATOM 4586 C CA . LYS B 1 253 ? -4.809 16.375 22.453 1 97.12 253 LYS B CA 1
ATOM 4587 C C . LYS B 1 253 ? -3.594 15.562 22.031 1 97.12 253 LYS B C 1
ATOM 4589 O O . LYS B 1 253 ? -3.668 14.336 21.922 1 97.12 253 LYS B O 1
ATOM 4594 N N . GLU B 1 254 ? -2.541 16.266 21.75 1 96.69 254 GLU B N 1
ATOM 4595 C CA . GLU B 1 254 ? -1.291 15.625 21.359 1 96.69 254 GLU B CA 1
ATOM 4596 C C . GLU B 1 254 ? -0.12 16.141 22.188 1 96.69 254 GLU B C 1
ATOM 4598 O O . GLU B 1 254 ? 0.057 17.359 22.328 1 96.69 254 GLU B O 1
ATOM 4603 N N . PRO B 1 255 ? 0.581 15.297 22.828 1 97.44 255 PRO B N 1
ATOM 4604 C CA . PRO B 1 255 ? 0.531 13.828 22.812 1 97.44 255 PRO B CA 1
ATOM 4605 C C . PRO B 1 255 ? -0.751 13.273 23.438 1 97.44 255 PRO B C 1
ATOM 4607 O O . PRO B 1 255 ? -1.332 13.898 24.328 1 97.44 255 PRO B O 1
ATOM 4610 N N . LEU B 1 256 ? -1.144 12.094 22.922 1 98.44 256 LEU B N 1
ATOM 4611 C CA . LEU B 1 256 ? -2.344 11.445 23.453 1 98.44 256 LEU B CA 1
ATOM 4612 C C . LEU B 1 256 ? -2.174 11.102 24.922 1 98.44 256 LEU B C 1
ATOM 4614 O O . LEU B 1 256 ? -1.205 10.438 25.297 1 98.44 256 LEU B O 1
ATOM 4618 N N . PRO B 1 257 ? -3.072 11.594 25.734 1 97.94 257 PRO B N 1
ATOM 4619 C CA . PRO B 1 257 ? -2.936 11.328 27.172 1 97.94 257 PRO B CA 1
ATOM 4620 C C . PRO B 1 257 ? -2.939 9.836 27.5 1 97.94 257 PRO B C 1
ATOM 4622 O O . PRO B 1 257 ? -3.662 9.062 26.859 1 97.94 257 PRO B O 1
ATOM 4625 N N . LEU B 1 258 ? -2.252 9.523 28.516 1 97.38 258 LEU B N 1
ATOM 4626 C CA . LEU B 1 258 ? -2.104 8.133 28.922 1 97.38 258 LEU B CA 1
ATOM 4627 C C . LEU B 1 258 ? -3.457 7.52 29.281 1 97.38 258 LEU B C 1
ATOM 4629 O O . LEU B 1 258 ? -3.678 6.328 29.047 1 97.38 258 LEU B O 1
ATOM 4633 N N . GLU B 1 259 ? -4.324 8.344 29.75 1 97.06 259 GLU B N 1
ATOM 4634 C CA . GLU B 1 259 ? -5.609 7.855 30.25 1 97.06 259 GLU B CA 1
ATOM 4635 C C . GLU B 1 259 ? -6.617 7.695 29.109 1 97.06 259 GLU B C 1
ATOM 4637 O O . GLU B 1 259 ? -7.723 7.195 29.328 1 97.06 259 GLU B O 1
ATOM 4642 N N . SER B 1 260 ? -6.254 8.125 28 1 97.81 260 SER B N 1
ATOM 4643 C CA . SER B 1 260 ? -7.191 8.047 26.875 1 97.81 260 SER B CA 1
ATOM 4644 C C . SER B 1 260 ? -7.613 6.605 26.609 1 97.81 260 SER B C 1
ATOM 4646 O O . SER B 1 260 ? -6.766 5.719 26.469 1 97.81 260 SER B O 1
ATOM 4648 N N . PRO B 1 261 ? -8.898 6.352 26.438 1 97.31 261 PRO B N 1
ATOM 4649 C CA . PRO B 1 261 ? -9.367 5 26.141 1 97.31 261 PRO B CA 1
ATOM 4650 C C . PRO B 1 261 ? -8.984 4.547 24.734 1 97.31 261 PRO B C 1
ATOM 4652 O O . PRO B 1 261 ? -9.086 3.359 24.406 1 97.31 261 PRO B O 1
ATOM 4655 N N . LEU B 1 262 ? -8.516 5.398 23.891 1 98.12 262 LEU B N 1
ATOM 4656 C CA . LEU B 1 262 ? -8.164 5.07 22.516 1 98.12 262 LEU B CA 1
ATOM 4657 C C . LEU B 1 262 ? -6.969 4.121 22.469 1 98.12 262 LEU B C 1
ATOM 4659 O O . LEU B 1 262 ? -6.859 3.291 21.562 1 98.12 262 LEU B O 1
ATOM 4663 N N . TRP B 1 263 ? -6.113 4.211 23.469 1 98 263 TRP B N 1
ATOM 4664 C CA . TRP B 1 263 ? -4.891 3.416 23.5 1 98 263 TRP B CA 1
ATOM 4665 C C . TRP B 1 263 ? -5.207 1.925 23.469 1 98 263 TRP B C 1
ATOM 4667 O O . TRP B 1 263 ? -4.512 1.145 22.812 1 98 263 TRP B O 1
ATOM 4677 N N . GLN B 1 264 ? -6.301 1.565 24.094 1 96.62 264 GLN B N 1
ATOM 4678 C CA . GLN B 1 264 ? -6.504 0.151 24.375 1 96.62 264 GLN B CA 1
ATOM 4679 C C . GLN B 1 264 ? -7.641 -0.426 23.547 1 96.62 264 GLN B C 1
ATOM 4681 O O . GLN B 1 264 ? -7.867 -1.638 23.547 1 96.62 264 GLN B O 1
ATOM 4686 N N . HIS B 1 265 ? -8.359 0.455 22.906 1 97.31 265 HIS B N 1
ATOM 4687 C CA . HIS B 1 265 ? -9.469 -0.06 22.125 1 97.31 265 HIS B CA 1
ATOM 4688 C C . HIS B 1 265 ? -8.977 -1.004 21.031 1 97.31 265 HIS B C 1
ATOM 4690 O O . HIS B 1 265 ? -8.102 -0.641 20.234 1 97.31 265 HIS B O 1
ATOM 4696 N N . PRO B 1 266 ? -9.492 -2.178 20.906 1 96.31 266 PRO B N 1
ATOM 4697 C CA . PRO B 1 266 ? -8.938 -3.191 20 1 96.31 266 PRO B CA 1
ATOM 4698 C C . PRO B 1 266 ? -9.102 -2.826 18.531 1 96.31 266 PRO B C 1
ATOM 4700 O O . PRO B 1 266 ? -8.406 -3.371 17.672 1 96.31 266 PRO B O 1
ATOM 4703 N N . ASN B 1 267 ? -10.016 -1.938 18.203 1 98.06 267 ASN B N 1
ATOM 4704 C CA . ASN B 1 267 ? -10.281 -1.579 16.812 1 98.06 267 ASN B CA 1
ATOM 4705 C C . ASN B 1 267 ? -9.82 -0.16 16.5 1 98.06 267 ASN B C 1
ATOM 4707 O O . ASN B 1 267 ? -10.391 0.512 15.641 1 98.06 267 ASN B O 1
ATOM 4711 N N . VAL B 1 268 ? -8.828 0.302 17.266 1 98.75 268 VAL B N 1
ATOM 4712 C CA . VAL B 1 268 ? -8.219 1.603 17.016 1 98.75 268 VAL B CA 1
ATOM 4713 C C . VAL B 1 268 ? -6.715 1.433 16.797 1 98.75 268 VAL B C 1
ATOM 4715 O O . VAL B 1 268 ? -6.047 0.726 17.547 1 98.75 268 VAL B O 1
ATOM 4718 N N . ILE B 1 269 ? -6.207 1.957 15.758 1 98.81 269 ILE B N 1
ATOM 4719 C CA . ILE B 1 269 ? -4.773 2.041 15.492 1 98.81 269 ILE B CA 1
ATOM 4720 C C . ILE B 1 269 ? -4.305 3.486 15.648 1 98.81 269 ILE B C 1
ATOM 4722 O O . ILE B 1 269 ? -4.934 4.41 15.117 1 98.81 269 ILE B O 1
ATOM 4726 N N . ILE B 1 270 ? -3.254 3.672 16.359 1 98.75 270 ILE B N 1
ATOM 4727 C CA . ILE B 1 270 ? -2.795 5.004 16.734 1 98.75 270 ILE B CA 1
ATOM 4728 C C . ILE B 1 270 ? -1.392 5.238 16.172 1 98.75 270 ILE B C 1
ATOM 4730 O O . ILE B 1 270 ? -0.512 4.387 16.312 1 98.75 270 ILE B O 1
ATOM 4734 N N . THR B 1 271 ? -1.171 6.281 15.5 1 98.69 271 THR B N 1
ATOM 4735 C CA . THR B 1 271 ? 0.15 6.801 15.164 1 98.69 271 THR B CA 1
ATOM 4736 C C . THR B 1 271 ? 0.29 8.25 15.609 1 98.69 271 THR B C 1
ATOM 4738 O O . THR B 1 271 ? -0.705 8.977 15.727 1 98.69 271 THR B O 1
ATOM 4741 N N . PRO B 1 272 ? 1.424 8.719 15.984 1 98.25 272 PRO B N 1
ATOM 4742 C CA . PRO B 1 272 ? 1.629 10.023 16.625 1 98.25 272 PRO B CA 1
ATOM 4743 C C . PRO B 1 272 ? 1.913 11.125 15.609 1 98.25 272 PRO B C 1
ATOM 4745 O O . PRO B 1 272 ? 2.963 11.773 15.672 1 98.25 272 PRO B O 1
ATOM 4748 N N . HIS B 1 273 ? 0.91 11.375 14.68 1 97.81 273 HIS B N 1
ATOM 4749 C CA . HIS B 1 273 ? 0.962 12.492 13.75 1 97.81 273 HIS B CA 1
ATOM 4750 C C . HIS B 1 273 ? 2.156 12.375 12.812 1 97.81 273 HIS B C 1
ATOM 4752 O O . HIS B 1 273 ? 2.922 13.328 12.648 1 97.81 273 HIS B O 1
ATOM 4758 N N . ILE B 1 274 ? 2.266 11.242 12.133 1 97.75 274 ILE B N 1
ATOM 4759 C CA . ILE B 1 274 ? 3.439 10.953 11.32 1 97.75 274 ILE B CA 1
ATOM 4760 C C . ILE B 1 274 ? 3.025 10.781 9.859 1 97.75 274 ILE B C 1
ATOM 4762 O O . ILE B 1 274 ? 3.859 10.484 9 1 97.75 274 ILE B O 1
ATOM 4766 N N . SER B 1 275 ? 1.685 10.922 9.555 1 97.88 275 SER B N 1
ATOM 4767 C CA . SER B 1 275 ? 1.201 10.633 8.211 1 97.88 275 SER B CA 1
ATOM 4768 C C . SER B 1 275 ? 1.835 11.57 7.18 1 97.88 275 SER B C 1
ATOM 4770 O O . SER B 1 275 ? 1.936 11.227 6 1 97.88 275 SER B O 1
ATOM 4772 N N . ALA B 1 276 ? 2.205 12.75 7.629 1 95.88 276 ALA B N 1
ATOM 4773 C CA . ALA B 1 276 ? 2.918 13.703 6.781 1 95.88 276 ALA B CA 1
ATOM 4774 C C . ALA B 1 276 ? 3.869 14.562 7.602 1 95.88 276 ALA B C 1
ATOM 4776 O O . ALA B 1 276 ? 3.438 15.289 8.508 1 95.88 276 ALA B O 1
ATOM 4777 N N . LEU B 1 277 ? 5.102 14.508 7.297 1 95.62 277 LEU B N 1
ATOM 4778 C CA . LEU B 1 277 ? 6.133 15.273 7.984 1 95.62 277 LEU B CA 1
ATOM 4779 C C . LEU B 1 277 ? 6.828 16.234 7.027 1 95.62 277 LEU B C 1
ATOM 4781 O O . LEU B 1 277 ? 7.133 15.867 5.887 1 95.62 277 LEU B O 1
ATOM 4785 N N . THR B 1 278 ? 6.98 17.438 7.434 1 96.06 278 THR B N 1
ATOM 4786 C CA . THR B 1 278 ? 7.758 18.391 6.66 1 96.06 278 THR B CA 1
ATOM 4787 C C . THR B 1 278 ? 9.258 18.125 6.809 1 96.06 278 THR B C 1
ATOM 4789 O O . THR B 1 278 ? 9.781 18.109 7.926 1 96.06 278 THR B O 1
ATOM 4792 N N . SER B 1 279 ? 9.922 17.969 5.707 1 95.75 279 SER B N 1
ATOM 4793 C CA . SER B 1 279 ? 11.375 17.828 5.758 1 95.75 279 SER B CA 1
ATOM 4794 C C . SER B 1 279 ? 12.055 19.203 5.781 1 95.75 279 SER B C 1
ATOM 4796 O O . SER B 1 279 ? 11.477 20.188 5.332 1 95.75 279 SER B O 1
ATOM 4798 N N . PRO B 1 280 ? 13.281 19.234 6.336 1 96.69 280 PRO B N 1
ATOM 4799 C CA . PRO B 1 280 ? 14.016 20.5 6.297 1 96.69 280 PRO B CA 1
ATOM 4800 C C . PRO B 1 280 ? 14.164 21.047 4.879 1 96.69 280 PRO B C 1
ATOM 4802 O O . PRO B 1 280 ? 14.016 22.25 4.66 1 96.69 280 PRO B O 1
ATOM 4805 N N . GLU B 1 281 ? 14.398 20.172 3.961 1 96.31 281 GLU B N 1
ATOM 4806 C CA . GLU B 1 281 ? 14.57 20.578 2.572 1 96.31 281 GLU B CA 1
ATOM 4807 C C . GLU B 1 281 ? 13.289 21.203 2.014 1 96.31 281 GLU B C 1
ATOM 4809 O O . GLU B 1 281 ? 13.336 22.25 1.367 1 96.31 281 GLU B O 1
ATOM 4814 N N . GLU B 1 282 ? 12.25 20.547 2.316 1 96.5 282 GLU B N 1
ATOM 4815 C CA . GLU B 1 282 ? 10.961 21.047 1.847 1 96.5 282 GLU B CA 1
ATOM 4816 C C . GLU B 1 282 ? 10.602 22.375 2.52 1 96.5 282 GLU B C 1
ATOM 4818 O O . GLU B 1 282 ? 10.062 23.281 1.877 1 96.5 282 GLU B O 1
ATOM 4823 N N . ALA B 1 283 ? 10.836 22.438 3.766 1 97.56 283 ALA B N 1
ATOM 4824 C CA . ALA B 1 283 ? 10.578 23.656 4.523 1 97.56 283 ALA B CA 1
ATOM 4825 C C . ALA B 1 283 ? 11.344 24.844 3.936 1 97.56 283 ALA B C 1
ATOM 4827 O O . ALA B 1 283 ? 10.758 25.875 3.639 1 97.56 283 ALA B O 1
ATOM 4828 N N . VAL B 1 284 ? 12.641 24.656 3.672 1 97.44 284 VAL B N 1
ATOM 4829 C CA . VAL B 1 284 ? 13.508 25.703 3.176 1 97.44 284 VAL B CA 1
ATOM 4830 C C . VAL B 1 284 ? 13.109 26.078 1.751 1 97.44 284 VAL B C 1
ATOM 4832 O O . VAL B 1 284 ? 12.984 27.266 1.425 1 97.44 284 VAL B O 1
ATOM 4835 N N . ARG B 1 285 ? 12.875 25.078 0.997 1 97.44 285 ARG B N 1
ATOM 4836 C CA . ARG B 1 285 ? 12.516 25.312 -0.394 1 97.44 285 ARG B CA 1
ATOM 4837 C C . ARG B 1 285 ? 11.227 26.125 -0.487 1 97.44 285 ARG B C 1
ATOM 4839 O O . ARG B 1 285 ? 11.172 27.141 -1.201 1 97.44 285 ARG B O 1
ATOM 4846 N N . CYS B 1 286 ? 10.211 25.703 0.207 1 97.88 286 CYS B N 1
ATOM 4847 C CA . CYS B 1 286 ? 8.922 26.391 0.156 1 97.88 286 CYS B CA 1
ATOM 4848 C C . CYS B 1 286 ? 9.031 27.812 0.705 1 97.88 286 CYS B C 1
ATOM 4850 O O . CYS B 1 286 ? 8.484 28.75 0.126 1 97.88 286 CYS B O 1
ATOM 4852 N N . PHE B 1 287 ? 9.773 27.969 1.786 1 97.75 287 PHE B N 1
ATOM 4853 C CA . PHE B 1 287 ? 9.953 29.281 2.393 1 97.75 287 PHE B CA 1
ATOM 4854 C C . PHE B 1 287 ? 10.648 30.234 1.423 1 97.75 287 PHE B C 1
ATOM 4856 O O . PHE B 1 287 ? 10.172 31.344 1.195 1 97.75 287 PHE B O 1
ATOM 4863 N N . LEU B 1 288 ? 11.695 29.75 0.801 1 97 288 LEU B N 1
ATOM 4864 C CA . LEU B 1 288 ? 12.484 30.594 -0.082 1 97 288 LEU B CA 1
ATOM 4865 C C . LEU B 1 288 ? 11.703 30.953 -1.339 1 97 288 LEU B C 1
ATOM 4867 O O . LEU B 1 288 ? 11.766 32.094 -1.812 1 97 288 LEU B O 1
ATOM 4871 N N . GLU B 1 289 ? 11.062 29.984 -1.845 1 97.56 289 GLU B N 1
ATOM 4872 C CA . GLU B 1 289 ? 10.234 30.266 -3.016 1 97.56 289 GLU B CA 1
ATOM 4873 C C . GLU B 1 289 ? 9.156 31.312 -2.703 1 97.56 289 GLU B C 1
ATOM 4875 O O . GLU B 1 289 ? 8.898 32.188 -3.508 1 97.56 289 GLU B O 1
ATOM 4880 N N . THR B 1 290 ? 8.539 31.172 -1.574 1 98.06 290 THR B N 1
ATOM 4881 C CA . THR B 1 290 ? 7.512 32.125 -1.152 1 98.06 290 THR B CA 1
ATOM 4882 C C . THR B 1 290 ? 8.109 33.5 -0.943 1 98.06 290 THR B C 1
ATOM 4884 O O . THR B 1 290 ? 7.539 34.5 -1.392 1 98.06 290 THR B O 1
ATOM 4887 N N . LEU B 1 291 ? 9.273 33.562 -0.312 1 96.75 291 LEU B N 1
ATOM 4888 C CA . LEU B 1 291 ? 9.977 34.844 -0.097 1 96.75 291 LEU B CA 1
ATOM 4889 C C . LEU B 1 291 ? 10.266 35.531 -1.423 1 96.75 291 LEU B C 1
ATOM 4891 O O . LEU B 1 291 ? 9.984 36.719 -1.575 1 96.75 291 LEU B O 1
ATOM 4895 N N . GLN B 1 292 ? 10.766 34.75 -2.285 1 95.56 292 GLN B N 1
ATOM 4896 C CA . GLN B 1 292 ? 11.078 35.312 -3.602 1 95.56 292 GLN B CA 1
ATOM 4897 C C . GLN B 1 292 ? 9.828 35.844 -4.289 1 95.56 292 GLN B C 1
ATOM 4899 O O . GLN B 1 292 ? 9.859 36.938 -4.879 1 95.56 292 GLN B O 1
ATOM 4904 N N . ASN B 1 293 ? 8.805 35.094 -4.215 1 97.69 293 ASN B N 1
ATOM 4905 C CA . ASN B 1 293 ? 7.559 35.531 -4.844 1 97.69 293 ASN B CA 1
ATOM 4906 C C . ASN B 1 293 ? 7.016 36.812 -4.203 1 97.69 293 ASN B C 1
ATOM 4908 O O . ASN B 1 293 ? 6.477 37.688 -4.895 1 97.69 293 ASN B O 1
ATOM 4912 N N . ILE B 1 294 ? 7.102 36.875 -2.912 1 97.19 294 ILE B N 1
ATOM 4913 C CA . ILE B 1 294 ? 6.664 38.094 -2.209 1 97.19 294 ILE B CA 1
ATOM 4914 C C . ILE B 1 294 ? 7.48 39.281 -2.686 1 97.19 294 ILE B C 1
ATOM 4916 O O . ILE B 1 294 ? 6.918 40.312 -3.035 1 97.19 294 ILE B O 1
ATOM 4920 N N . GLU B 1 295 ? 8.742 39.125 -2.746 1 94.44 295 GLU B N 1
ATOM 4921 C CA . GLU B 1 295 ? 9.641 40.219 -3.105 1 94.44 295 GLU B CA 1
ATOM 4922 C C . GLU B 1 295 ? 9.453 40.625 -4.562 1 94.44 295 GLU B C 1
ATOM 4924 O O . GLU B 1 295 ? 9.617 41.812 -4.906 1 94.44 295 GLU B O 1
ATOM 4929 N N . MET B 1 296 ? 9.086 39.656 -5.309 1 95.75 296 MET B N 1
ATOM 4930 C CA . MET B 1 296 ? 8.922 39.938 -6.734 1 95.75 296 MET B CA 1
ATOM 4931 C C . MET B 1 296 ? 7.469 40.25 -7.066 1 95.75 296 MET B C 1
ATOM 4933 O O . MET B 1 296 ? 7.109 40.375 -8.234 1 95.75 296 MET B O 1
ATOM 4937 N N . ASN B 1 297 ? 6.652 40.281 -6.086 1 96.06 297 ASN B N 1
ATOM 4938 C CA . ASN B 1 297 ? 5.227 40.531 -6.246 1 96.06 297 ASN B CA 1
ATOM 4939 C C . ASN B 1 297 ? 4.578 39.531 -7.203 1 96.06 297 ASN B C 1
ATOM 4941 O O . ASN B 1 297 ? 3.855 39.938 -8.117 1 96.06 297 ASN B O 1
ATOM 4945 N N . LYS B 1 298 ? 4.992 38.344 -7.066 1 96.75 298 LYS B N 1
ATOM 4946 C CA . LYS B 1 298 ? 4.402 37.25 -7.828 1 96.75 298 LYS B CA 1
ATOM 4947 C C . LYS B 1 298 ? 3.293 36.562 -7.035 1 96.75 298 LYS B C 1
ATOM 4949 O O . LYS B 1 298 ? 3.219 36.688 -5.812 1 96.75 298 LYS B O 1
ATOM 4954 N N . PRO B 1 299 ? 2.408 35.906 -7.723 1 97.12 299 PRO B N 1
ATOM 4955 C CA . PRO B 1 299 ? 1.323 35.219 -7.031 1 97.12 299 PRO B CA 1
ATOM 4956 C C . PRO B 1 299 ? 1.834 34.188 -6.02 1 97.12 299 PRO B C 1
ATOM 4958 O O . PRO B 1 299 ? 2.842 33.531 -6.27 1 97.12 299 PRO B O 1
ATOM 4961 N N . LEU B 1 300 ? 1.142 34.094 -4.922 1 97.44 300 LEU B N 1
ATOM 4962 C CA . LEU B 1 300 ? 1.453 33.125 -3.873 1 97.44 300 LEU B CA 1
ATOM 4963 C C . LEU B 1 300 ? 0.458 31.969 -3.883 1 97.44 300 LEU B C 1
ATOM 4965 O O . LEU B 1 300 ? -0.69 32.125 -3.461 1 97.44 300 LEU B O 1
ATOM 4969 N N . HIS B 1 301 ? 0.803 30.812 -4.23 1 94.31 301 HIS B N 1
ATOM 4970 C CA . HIS B 1 301 ? -0.072 29.656 -4.34 1 94.31 301 HIS B CA 1
ATOM 4971 C C . HIS B 1 301 ? -0.34 29.031 -2.969 1 94.31 301 HIS B C 1
ATOM 4973 O O . HIS B 1 301 ? -1.251 28.219 -2.82 1 94.31 301 HIS B O 1
ATOM 4979 N N . ASN B 1 302 ? 0.49 29.422 -1.977 1 97.38 302 ASN B N 1
ATOM 4980 C CA . ASN B 1 302 ? 0.366 28.844 -0.645 1 97.38 302 ASN B CA 1
ATOM 4981 C C . ASN B 1 302 ? -0.181 29.844 0.36 1 97.38 302 ASN B C 1
ATOM 4983 O O . ASN B 1 302 ? -0.014 29.688 1.569 1 97.38 302 ASN B O 1
ATOM 4987 N N . ARG B 1 303 ? -0.771 30.953 -0.179 1 97.81 303 ARG B N 1
ATOM 4988 C CA . ARG B 1 303 ? -1.416 31.938 0.687 1 97.81 303 ARG B CA 1
ATOM 4989 C C . ARG B 1 303 ? -2.662 31.344 1.345 1 97.81 303 ARG B C 1
ATOM 4991 O O . ARG B 1 303 ? -3.447 30.656 0.693 1 97.81 303 ARG B O 1
ATOM 4998 N N . VAL B 1 304 ? -2.838 31.625 2.576 1 97.56 304 VAL B N 1
ATOM 4999 C CA . VAL B 1 304 ? -3.973 31.125 3.348 1 97.56 304 VAL B CA 1
ATOM 5000 C C . VAL B 1 304 ? -5.129 32.125 3.262 1 97.56 304 VAL B C 1
ATOM 5002 O O . VAL B 1 304 ? -4.926 33.312 3.348 1 97.56 304 VAL B O 1
ATOM 5005 N N . ASP B 1 305 ? -6.289 31.625 2.996 1 95.25 305 ASP B N 1
ATOM 5006 C CA . ASP B 1 305 ? -7.496 32.438 3.16 1 95.25 305 ASP B CA 1
ATOM 5007 C C . ASP B 1 305 ? -7.906 32.5 4.629 1 95.25 305 ASP B C 1
ATOM 5009 O O . ASP B 1 305 ? -8.484 31.562 5.168 1 95.25 305 ASP B O 1
ATOM 5013 N N . ILE B 1 306 ? -7.699 33.625 5.234 1 95.94 306 ILE B N 1
ATOM 5014 C CA . ILE B 1 306 ? -7.895 33.812 6.668 1 95.94 306 ILE B CA 1
ATOM 5015 C C . ILE B 1 306 ? -9.367 33.625 7.02 1 95.94 306 ILE B C 1
ATOM 5017 O O . ILE B 1 306 ? -9.688 33.094 8.094 1 95.94 306 ILE B O 1
ATOM 5021 N N . ARG B 1 307 ? -10.266 33.969 6.148 1 92.75 307 ARG B N 1
ATOM 5022 C CA . ARG B 1 307 ? -11.695 33.875 6.402 1 92.75 307 ARG B CA 1
ATOM 5023 C C . ARG B 1 307 ? -12.141 32.406 6.391 1 92.75 307 ARG B C 1
ATOM 5025 O O . ARG B 1 307 ? -12.992 32 7.191 1 92.75 307 ARG B O 1
ATOM 5032 N N . LYS B 1 308 ? -11.5 31.609 5.582 1 91.94 308 LYS B N 1
ATOM 5033 C CA . LYS B 1 308 ? -11.859 30.203 5.477 1 91.94 308 LYS B CA 1
ATOM 5034 C C . LYS B 1 308 ? -11.086 29.359 6.484 1 91.94 308 LYS B C 1
ATOM 5036 O O . LYS B 1 308 ? -11.516 28.266 6.848 1 91.94 308 LYS B O 1
ATOM 5041 N N . GLY B 1 309 ? -9.883 29.891 6.867 1 93.06 309 GLY B N 1
ATOM 5042 C CA . GLY B 1 309 ? -9.07 29.203 7.859 1 93.06 309 GLY B CA 1
ATOM 5043 C C . GLY B 1 309 ? -8.094 28.203 7.254 1 93.06 309 GLY B C 1
ATOM 5044 O O . GLY B 1 309 ? -7.523 27.375 7.965 1 93.06 309 GLY B O 1
ATOM 5045 N N . TYR B 1 310 ? -8.07 28.234 5.902 1 92.25 310 TYR B N 1
ATOM 5046 C CA . TYR B 1 310 ? -7.129 27.359 5.203 1 92.25 310 TYR B CA 1
ATOM 5047 C C . TYR B 1 310 ? -6.746 27.953 3.852 1 92.25 310 TYR B C 1
ATOM 5049 O O . TYR B 1 310 ? -7.426 28.844 3.34 1 92.25 310 TYR B O 1
#

=== Feature glossary ===
The record interleaves many kinds of information about one protein. Here is each kind framed as the question it answers.

Q: What known structures does this most resemble?
A: Structural nearest neighbors (via Foldseek easy-search vs the PDB). Reported per hit: target PDB id, E-value, and alignment TM-score. A TM-score above ~0.5 is the conventional threshold for 'same fold'.

Q: Where is each backbone atom in 3D?
A: The mmCIF table is the protein's shape written out atom by atom. For each backbone N, Cα, C, and carbonyl O, it records an (x, y, z) coordinate triple in Å plus the residue type, chain letter, and residue number.

Q: What are the backbone torsion angles?
A: The φ/ψ torsion pair specifies the backbone conformation at each residue. φ rotates about the N–Cα bond, ψ about the Cα–C bond. Steric clashes forbid most of the (φ, ψ) plane — the allowed regions (α-helix basin, β-sheet basin, left-handed helix) are the Ramachandran-allowed regions.

Q: Which residues are buried vs exposed?
A: Solvent-accessible surface area (SASA) is the area in Å² traced out by the centre of a 1.4 Å probe sphere (a water molecule) rolled over the protein's van der Waals surface (Shrake–Rupley / Lee–Richards construction). Buried residues have near-zero SASA; fully exposed residues can exceed 200 Å². The total SASA scales roughly with the number of surface residues.

Q: How confident is the AlphaFold model at each residue?
A: pLDDT is the predicted lDDT-Cα score: AlphaFold's confidence that the local environment of each residue (all inter-atomic distances within 15 Å) is correctly placed. It is a per-residue number between 0 and 100, with higher meaning more reliable.

Q: What does the local fold look like, residue by residue?
A: 3Di is Foldseek's structural alphabet. Each residue is assigned one of twenty discrete states based on how its Cα sits relative to its spatial (not sequential) neighbors. Aligning 3Di strings finds structural homologs roughly as well as full 3D superposition, but orders of magnitude faster.

Q: How big and how compact is the whole molecule?
A: Radius of gyration (Rg) is the root-mean-square distance of Cα atoms from their centroid — a single number for overall size and compactness. A globular domain of N residues has Rg ≈ 2.2·N^0.38 Å; an extended or disordered chain has a much larger Rg. The Cα contact count is the number of residue pairs whose Cα atoms are within 8 Å and are more than four positions apart in sequence — a standard proxy for tertiary packing density. The bounding box is the smallest axis-aligned box enclosing all Cα atoms.

Q: Which residues are in helices, strands, or loops?
A: DSSP 8-state secondary structure assigns each residue one of H (α-helix), G (3₁₀-helix), I (π-helix), E (extended β-strand), B (isolated β-bridge), T (hydrogen-bonded turn), S (bend), or '-' (coil). The assignment is computed from backbone hydrogen-bond geometry via the Kabsch–Sander algorithm.

Q: How mobile is each atom in the crystal?
A: Crystallographic B-factors measure how much each atom's electron density is smeared out, in Å². They rise in mobile loops and surface residues and fall in the buried interior. In AlphaFold models this column is repurposed to hold pLDDT instead.

Q: What if only a Cα trace is available?
A: P-SEA three-state annotation labels each residue as helix, strand, or coil based purely on the geometry of the Cα trace. It serves as a fallback when the full backbone (and thus DSSP) is unavailable.

Q: What family and function is it annotated with?
A: Database cross-references. InterPro integrates a dozen domain/family signature databases into unified entries with residue-range hits. GO terms attach function/process/location labels with evidence codes. CATH codes position the fold in a four-level structural taxonomy. Organism is the NCBI-taxonomy species name.

Q: Are the domains correctly placed relative to each other?
A: Predicted Aligned Error (PAE) is an AlphaFold confidence matrix: entry (i, j) is the expected error in the position of residue j, in ångströms, when the prediction is superimposed on the true structure at residue i. Low PAE within a block of residues means that block is internally rigid and well-predicted; high PAE between two blocks means their relative placement is uncertain even if each block individually is confident.

Q: What do the diagnostic plots show?
A: Three diagnostic plots accompany the record. The Cα contact map visualizes the tertiary structure as a 2D adjacency matrix (8 Å cutoff, sequence-local contacts suppressed). The Ramachandran plot shows the distribution of backbone (φ, ψ) torsions, with points in the α and β basins reflecting secondary structure content. The PAE plot shows AlphaFold's inter-residue confidence as a color matrix.

Q: What is the amino-acid chain?
A: Primary structure: the covalent order of the twenty standard amino acids along the backbone. Two proteins with the same sequence will (almost always) fold to the same structure; two with 30% identity often share a fold but not the details.

Q: What do the rendered images show?
A: The six renders are orthographic views along the three Cartesian axes in both directions. Representation (cartoon, sticks, or surface) and color scheme (sequence-rainbow or by-chain) vary across proteins so the training set covers all the common visualization conventions.